Protein AF-A0A6C0CMM6-F1 (afdb_monomer_lite)

Radius of gyration: 83.24 Å; chains: 1; bounding box: 158×69×223 Å

Secondary structure (DSSP, 8-state):
-HHHHHHHHHHHHHHHHHHHHSS--B--EEEEEEPSS-SS-GGGS--EEEEEEEEEE--BTT---SS-TT-EEEEEPPGGGSPPB--EEEEEEPS--BS-GGGT--EEEEEEEEEE--BTTPPPPSS-TT-EEEEEPPGGGPPPB--EEEEEEPPPBSSSTT-EEEEEEEEEE--BTTPPPSS-TT-EEEEEPPTTTSPP------EEEEEEPSS-BS-TTTT--EEEEEEEEEE---TTPPPPSS-TT-EEEEEPPGGGPPPBPPEEEEEE-SS-BS-SBTTBB-EEEEEEEEEE--BTTPPPPSS-TT-EEEEEPPGGGSPPB--EEEEEEEEEE--TTT-EEEEEEEEEEE--BTTPPPPSS-TT-EEEEEE---

pLDDT: mean 84.81, std 8.87, range [55.25, 97.12]

Organism: NCBI:txid1070528

Structure (mmCIF, N/CA/C/O backbone):
data_AF-A0A6C0CMM6-F1
#
_entry.id   AF-A0A6C0CMM6-F1
#
loop_
_atom_site.group_PDB
_atom_site.id
_atom_site.type_symbol
_atom_site.label_atom_id
_atom_site.label_alt_id
_atom_site.label_comp_id
_atom_site.label_asym_id
_atom_site.label_entity_id
_atom_site.label_seq_id
_atom_site.pdbx_PDB_ins_code
_atom_site.Cartn_x
_atom_site.Cartn_y
_atom_site.Cartn_z
_atom_site.occupancy
_atom_site.B_iso_or_equiv
_atom_site.auth_seq_id
_atom_site.auth_comp_id
_atom_site.auth_asym_id
_atom_site.auth_atom_id
_atom_site.pdbx_PDB_model_num
ATOM 1 N N . MET A 1 1 ? -53.675 53.681 131.114 1.00 63.50 1 MET A N 1
ATOM 2 C CA . MET A 1 1 ? -54.264 53.037 129.917 1.00 63.50 1 MET A CA 1
ATOM 3 C C . MET A 1 1 ? -53.197 52.735 128.864 1.00 63.50 1 MET A C 1
ATOM 5 O O . MET A 1 1 ? -52.913 51.567 128.658 1.00 63.50 1 MET A O 1
ATOM 9 N N . LEU A 1 2 ? -52.527 53.737 128.277 1.00 68.06 2 LEU A N 1
ATOM 10 C CA . LEU A 1 2 ? -51.556 53.535 127.182 1.00 68.06 2 LEU A CA 1
ATOM 11 C C . LEU A 1 2 ? -50.354 52.629 127.535 1.00 68.06 2 LEU A C 1
ATOM 13 O O . LEU A 1 2 ? -49.959 51.777 126.748 1.00 68.06 2 LEU A O 1
ATOM 17 N N . GLN A 1 3 ? -49.814 52.761 128.748 1.00 72.31 3 GLN A N 1
ATOM 18 C CA . GLN A 1 3 ? -48.635 52.005 129.192 1.00 72.31 3 GLN A CA 1
ATOM 19 C C . GLN A 1 3 ? -48.923 50.513 129.434 1.00 72.31 3 GLN A C 1
ATOM 21 O O . GLN A 1 3 ? -48.055 49.675 129.218 1.00 72.31 3 GLN A O 1
ATOM 26 N N . TYR A 1 4 ? -50.164 50.178 129.800 1.00 75.12 4 TYR A N 1
ATOM 27 C CA . TYR A 1 4 ? -50.622 48.791 129.924 1.00 75.12 4 TYR A CA 1
ATOM 28 C C . TYR A 1 4 ? -50.829 48.138 128.553 1.00 75.12 4 TYR A C 1
ATOM 30 O O . TYR A 1 4 ? -50.474 46.980 128.374 1.00 75.12 4 TYR A O 1
ATOM 38 N N . ILE A 1 5 ? -51.332 48.889 127.567 1.00 76.50 5 ILE A N 1
ATOM 39 C CA . ILE A 1 5 ? -51.490 48.400 126.189 1.00 76.50 5 ILE A CA 1
ATOM 40 C C . ILE A 1 5 ? -50.120 48.096 125.570 1.00 76.50 5 ILE A C 1
ATOM 42 O O . ILE A 1 5 ? -49.943 47.043 124.964 1.00 76.50 5 ILE A O 1
ATOM 46 N N . LEU A 1 6 ? -49.128 48.969 125.780 1.00 78.12 6 LEU A N 1
ATOM 47 C CA . LEU A 1 6 ? -47.769 48.746 125.281 1.00 78.12 6 LEU A CA 1
ATOM 48 C C . LEU A 1 6 ? -47.132 47.488 125.896 1.00 78.12 6 LEU A C 1
ATOM 50 O O . LEU A 1 6 ? -46.522 46.696 125.185 1.00 78.12 6 LEU A O 1
ATOM 54 N N . LEU A 1 7 ? -47.317 47.272 127.203 1.00 80.38 7 LEU A N 1
ATOM 55 C CA . LEU A 1 7 ? -46.789 46.099 127.901 1.00 80.38 7 LEU A CA 1
ATOM 56 C C . LEU A 1 7 ? -47.447 44.797 127.415 1.00 80.38 7 LEU A C 1
ATOM 58 O O . LEU A 1 7 ? -46.759 43.798 127.231 1.00 80.38 7 LEU A O 1
ATOM 62 N N . ILE A 1 8 ? -48.760 44.819 127.153 1.00 82.00 8 ILE A N 1
ATOM 63 C CA . ILE A 1 8 ? -49.496 43.677 126.588 1.00 82.00 8 ILE A CA 1
ATOM 64 C C . ILE A 1 8 ? -49.009 43.365 125.172 1.00 82.00 8 ILE A C 1
ATOM 66 O O . ILE A 1 8 ? -48.814 42.198 124.854 1.00 82.00 8 ILE A O 1
ATOM 70 N N . LEU A 1 9 ? -48.760 44.376 124.335 1.00 82.31 9 LEU A N 1
ATOM 71 C CA . LEU A 1 9 ? -48.242 44.163 122.980 1.00 82.31 9 LEU A CA 1
ATOM 72 C C . LEU A 1 9 ? -46.811 43.612 122.985 1.00 82.31 9 LEU A C 1
ATOM 74 O O . LEU A 1 9 ? -46.509 42.715 122.203 1.00 82.31 9 LEU A O 1
ATOM 78 N N . VAL A 1 10 ? -45.943 44.087 123.886 1.00 83.00 10 VAL A N 1
ATOM 79 C CA . VAL A 1 10 ? -44.581 43.547 124.035 1.00 83.00 10 VAL A CA 1
ATOM 80 C C . VAL A 1 10 ? -44.619 42.115 124.561 1.00 83.00 10 VAL A C 1
ATOM 82 O O . VAL A 1 10 ? -43.936 41.258 124.014 1.00 83.00 10 VAL A O 1
ATOM 85 N N . LEU A 1 11 ? -45.442 41.819 125.570 1.00 82.00 11 LEU A N 1
ATOM 86 C CA . LEU A 1 11 ? -45.597 40.454 126.076 1.00 82.00 11 LEU A CA 1
ATOM 87 C C . LEU A 1 11 ? -46.220 39.525 125.032 1.00 82.00 11 LEU A C 1
ATOM 89 O O . LEU A 1 11 ? -45.770 38.393 124.906 1.00 82.00 11 LEU A O 1
ATOM 93 N N . ALA A 1 12 ? -47.188 39.996 124.243 1.00 79.69 12 ALA A N 1
ATOM 94 C CA . ALA A 1 12 ? -47.749 39.237 123.131 1.00 79.69 12 ALA A CA 1
ATOM 95 C C . ALA A 1 12 ? -46.698 38.975 122.044 1.00 79.69 12 ALA A C 1
ATOM 97 O O . ALA A 1 12 ? -46.609 37.855 121.555 1.00 79.69 12 ALA A O 1
ATOM 98 N N . ALA A 1 13 ? -45.855 39.958 121.711 1.00 79.75 13 ALA A N 1
ATOM 99 C CA . ALA A 1 13 ? -44.765 39.784 120.754 1.00 79.75 13 ALA A CA 1
ATOM 100 C C . ALA A 1 13 ? -43.682 38.826 121.279 1.00 79.75 13 ALA A C 1
ATOM 102 O O . ALA A 1 13 ? -43.240 37.947 120.547 1.00 79.75 13 ALA A O 1
ATOM 103 N N . VAL A 1 14 ? -43.283 38.940 122.549 1.00 79.06 14 VAL A N 1
ATOM 104 C CA . VAL A 1 14 ? -42.301 38.040 123.177 1.00 79.06 14 VAL A CA 1
ATOM 105 C C . VAL A 1 14 ? -42.862 36.627 123.304 1.00 79.06 14 VAL A C 1
ATOM 107 O O . VAL A 1 14 ? -42.153 35.674 123.002 1.00 79.06 14 VAL A O 1
ATOM 110 N N . PHE A 1 15 ? -44.130 36.474 123.691 1.00 78.00 15 PHE A N 1
ATOM 111 C CA . PHE A 1 15 ? -44.792 35.172 123.751 1.00 78.00 15 PHE A CA 1
ATOM 112 C C . PHE A 1 15 ? -44.930 34.560 122.357 1.00 78.00 15 PHE A C 1
ATOM 114 O O . PHE A 1 15 ? -44.627 33.386 122.184 1.00 78.00 15 PHE A O 1
ATOM 121 N N . TYR A 1 16 ? -45.280 35.360 121.348 1.00 75.69 16 TYR A N 1
ATOM 122 C CA . TYR A 1 16 ? -45.316 34.929 119.954 1.00 75.69 16 TYR A CA 1
ATOM 123 C C . TYR A 1 16 ? -43.932 34.469 119.472 1.00 75.69 16 TYR A C 1
ATOM 125 O O . TYR A 1 16 ? -43.806 33.372 118.941 1.00 75.69 16 TYR A O 1
ATOM 133 N N . VAL A 1 17 ? -42.865 35.234 119.729 1.00 71.94 17 VAL A N 1
ATOM 134 C CA . VAL A 1 17 ? -41.489 34.849 119.362 1.00 71.94 17 VAL A CA 1
ATOM 135 C C . VAL A 1 17 ? -41.013 33.615 120.142 1.00 71.94 17 VAL A C 1
ATOM 137 O O . VAL A 1 17 ? -40.376 32.737 119.564 1.00 71.94 17 VAL A O 1
ATOM 140 N N . HIS A 1 18 ? -41.348 33.495 121.429 1.00 70.81 18 HIS A N 1
ATOM 141 C CA . HIS A 1 18 ? -41.012 32.319 122.234 1.00 70.81 18 HIS A CA 1
ATOM 142 C C . HIS A 1 18 ? -41.735 31.064 121.729 1.00 70.81 18 HIS A C 1
ATOM 144 O O . HIS A 1 18 ? -41.117 30.008 121.619 1.00 70.81 18 HIS A O 1
ATOM 150 N N . GLN A 1 19 ? -43.005 31.193 121.336 1.00 66.88 19 GLN A N 1
ATOM 151 C CA . GLN A 1 19 ? -43.781 30.106 120.743 1.00 66.88 19 GLN A CA 1
ATOM 152 C C . GLN A 1 19 ? -43.201 29.671 119.385 1.00 66.88 19 GLN A C 1
ATOM 154 O O . GLN A 1 19 ? -43.167 28.480 119.089 1.00 66.88 19 GLN A O 1
ATOM 159 N N . GLN A 1 20 ? -42.659 30.604 118.592 1.00 62.69 20 GLN A N 1
ATOM 160 C CA . GLN A 1 20 ? -41.966 30.290 117.334 1.00 62.69 20 GLN A CA 1
ATOM 161 C C . GLN A 1 20 ? -40.596 29.612 117.551 1.00 62.69 20 GLN A C 1
ATOM 163 O O . GLN A 1 20 ? -40.184 28.806 116.723 1.00 62.69 20 GLN A O 1
ATOM 168 N N . MET A 1 21 ? -39.903 29.877 118.669 1.00 60.84 21 MET A N 1
ATOM 169 C CA . MET A 1 21 ? -38.607 29.253 119.011 1.00 60.84 21 MET A CA 1
ATOM 170 C C . MET A 1 21 ? -38.733 27.862 119.661 1.00 60.84 21 MET A C 1
ATOM 172 O O . MET A 1 21 ? -37.741 27.143 119.752 1.00 60.84 21 MET A O 1
ATOM 176 N N . GLN A 1 22 ? -39.928 27.473 120.117 1.00 65.06 22 GLN A N 1
ATOM 177 C CA . GLN A 1 22 ? -40.185 26.162 120.732 1.00 65.06 22 GLN A CA 1
ATOM 178 C C . GLN A 1 22 ? -40.577 25.062 119.728 1.00 65.06 22 GLN A C 1
ATOM 180 O O . GLN A 1 22 ? -40.617 23.893 120.110 1.00 65.06 22 GLN A O 1
ATOM 185 N N . ASN A 1 23 ? -40.825 25.393 118.454 1.00 62.75 23 ASN A N 1
ATOM 186 C CA . ASN A 1 23 ? -41.034 24.394 117.403 1.00 62.75 23 ASN A CA 1
ATOM 187 C C . ASN A 1 23 ? -39.687 24.019 116.758 1.00 62.75 23 ASN A C 1
ATOM 189 O O . ASN A 1 23 ? -39.094 24.867 116.086 1.00 62.75 23 ASN A O 1
ATOM 193 N N . PRO A 1 24 ? -39.186 22.778 116.918 1.00 67.69 24 PRO A N 1
ATOM 194 C CA . PRO A 1 24 ? -37.942 22.368 116.280 1.00 67.69 24 PRO A CA 1
ATOM 195 C C . PRO A 1 24 ? -38.074 22.462 114.756 1.00 67.69 24 PRO A C 1
ATOM 197 O O . PRO A 1 24 ? -39.038 21.968 114.156 1.00 67.69 24 PRO A O 1
ATOM 200 N N . ALA A 1 25 ? -37.101 23.129 114.135 1.00 73.69 25 ALA A N 1
ATOM 201 C CA . ALA A 1 25 ? -37.010 23.211 112.690 1.00 73.69 25 ALA A CA 1
ATOM 202 C C . ALA A 1 25 ? -36.567 21.848 112.144 1.00 73.69 25 ALA A C 1
ATOM 204 O O . ALA A 1 25 ? -35.413 21.465 112.321 1.00 73.69 25 ALA A O 1
ATOM 205 N N . ASN A 1 26 ? -37.479 21.125 111.497 1.00 80.88 26 ASN A N 1
ATOM 206 C CA . ASN A 1 26 ? -37.165 19.870 110.821 1.00 80.88 26 ASN A CA 1
ATOM 207 C C . ASN A 1 26 ? -37.261 20.093 109.317 1.00 80.88 26 ASN A C 1
ATOM 209 O O . ASN A 1 26 ? -38.265 20.621 108.833 1.00 80.88 26 ASN A O 1
ATOM 213 N N . ASN A 1 27 ? -36.219 19.688 108.593 1.00 85.12 27 ASN A N 1
ATOM 214 C CA . ASN A 1 27 ? -36.244 19.644 107.135 1.00 85.12 27 ASN A CA 1
ATOM 215 C C . ASN A 1 27 ? -37.264 18.609 106.658 1.00 85.12 27 ASN A C 1
ATOM 217 O O . ASN A 1 27 ? -37.635 17.702 107.408 1.00 85.12 27 ASN A O 1
ATOM 221 N N . CYS A 1 28 ? -37.732 18.762 105.423 1.00 84.88 28 CYS A N 1
ATOM 222 C CA . CYS A 1 28 ? -38.673 17.798 104.878 1.00 84.88 28 CYS A CA 1
ATOM 223 C C . CYS A 1 28 ? -37.974 16.512 104.442 1.00 84.88 28 CYS A C 1
ATOM 225 O O . CYS A 1 28 ? -36.805 16.516 104.060 1.00 84.88 28 CYS A O 1
ATOM 227 N N . GLU A 1 29 ? -38.724 15.419 104.490 1.00 87.81 29 GLU A N 1
ATOM 228 C CA . GLU A 1 29 ? -38.319 14.128 103.944 1.00 87.81 29 GLU A CA 1
ATOM 229 C C . GLU A 1 29 ? -39.197 13.852 102.718 1.00 87.81 29 GLU A C 1
ATOM 231 O O . GLU A 1 29 ? -40.387 14.187 102.700 1.00 87.81 29 GLU A O 1
ATOM 236 N N . GLY A 1 30 ? -38.606 13.280 101.676 1.00 89.19 30 GLY A N 1
ATOM 237 C CA . GLY A 1 30 ? -39.305 12.929 100.451 1.00 89.19 30 GLY A CA 1
ATOM 238 C C . GLY A 1 30 ? -38.504 11.944 99.616 1.00 89.19 30 GLY A C 1
ATOM 239 O O . GLY A 1 30 ? -37.337 11.667 99.895 1.00 89.19 30 GLY A O 1
ATOM 240 N N . GLU A 1 31 ? -39.157 11.396 98.601 1.00 91.44 31 GLU A N 1
ATOM 241 C CA . GLU A 1 31 ? -38.590 10.381 97.721 1.00 91.44 31 GLU A CA 1
ATOM 242 C C . GLU A 1 31 ? -38.963 10.639 96.259 1.00 91.44 31 GLU A C 1
ATOM 244 O O . GLU A 1 31 ? -39.979 11.268 95.955 1.00 91.44 31 GLU A O 1
ATOM 249 N N . TRP A 1 32 ? -38.117 10.160 95.345 1.00 90.38 32 TRP A N 1
ATOM 250 C CA . TRP A 1 32 ? -38.399 10.196 93.913 1.00 90.38 32 TRP A CA 1
ATOM 251 C C . TRP A 1 32 ? -39.247 8.991 93.528 1.00 90.38 32 TRP A C 1
ATOM 253 O O . TRP A 1 32 ? -38.778 7.855 93.597 1.00 90.38 32 TRP A O 1
ATOM 263 N N . VAL A 1 33 ? -40.468 9.257 93.074 1.00 91.12 33 VAL A N 1
ATOM 264 C CA . VAL A 1 33 ? -41.344 8.249 92.478 1.00 91.12 33 VAL A CA 1
ATOM 265 C C . VAL A 1 33 ? -41.176 8.331 90.964 1.00 91.12 33 VAL A C 1
ATOM 267 O O . VAL A 1 33 ? -41.434 9.376 90.369 1.00 91.12 33 VAL A O 1
ATOM 270 N N . TRP A 1 34 ? -40.692 7.256 90.347 1.00 90.06 34 TRP A N 1
ATOM 271 C CA . TRP A 1 34 ? -40.483 7.182 88.898 1.00 90.06 34 TRP A CA 1
ATOM 272 C C . TRP A 1 34 ? -41.735 6.659 88.198 1.00 90.06 34 TRP A C 1
ATOM 274 O O . TRP A 1 34 ? -42.427 5.803 88.746 1.00 90.06 34 TRP A O 1
ATOM 284 N N . ALA A 1 35 ? -42.017 7.179 87.004 1.00 87.81 35 ALA A N 1
ATOM 285 C CA . ALA A 1 35 ? -43.078 6.665 86.150 1.00 87.81 35 ALA A CA 1
ATOM 286 C C . ALA A 1 35 ? -42.818 5.200 85.747 1.00 87.81 35 ALA A C 1
ATOM 288 O O . ALA A 1 35 ? -41.666 4.768 85.667 1.00 87.81 35 ALA A O 1
ATOM 289 N N . GLU A 1 36 ? -43.895 4.457 85.489 1.00 84.25 36 GLU A N 1
ATOM 290 C CA . GLU A 1 36 ? -43.847 3.067 85.006 1.00 84.25 36 GLU A CA 1
ATOM 291 C C . GLU A 1 36 ? -43.658 2.977 83.483 1.00 84.25 36 GLU A C 1
ATOM 293 O O . GLU A 1 36 ? -43.321 1.917 82.971 1.00 84.25 36 GLU A O 1
ATOM 298 N N . GLU A 1 37 ? -43.822 4.095 82.770 1.00 82.94 37 GLU A N 1
ATOM 299 C CA . GLU A 1 37 ? -43.667 4.215 81.318 1.00 82.94 37 GLU A CA 1
ATOM 300 C C . GLU A 1 37 ? -42.833 5.461 80.980 1.00 82.94 37 GLU A C 1
ATOM 302 O O . GLU A 1 37 ? -42.776 6.428 81.751 1.00 82.94 37 GLU A O 1
ATOM 307 N N . CYS A 1 38 ? -42.167 5.444 79.825 1.00 85.38 38 CYS A N 1
ATOM 308 C CA . CYS A 1 38 ? -41.425 6.597 79.324 1.00 85.38 38 CYS A CA 1
ATOM 309 C C . CYS A 1 38 ? -42.345 7.582 78.576 1.00 85.38 38 CYS A C 1
ATOM 311 O O . CYS A 1 38 ? -43.469 7.260 78.207 1.00 85.38 38 CYS A O 1
ATOM 313 N N . THR A 1 39 ? -41.884 8.819 78.383 1.00 81.62 39 THR A N 1
ATOM 314 C CA . THR A 1 39 ? -42.716 9.935 77.885 1.00 81.62 39 THR A CA 1
ATOM 315 C C . THR A 1 39 ? -43.223 9.788 76.451 1.00 81.62 39 THR A C 1
ATOM 317 O O . THR A 1 39 ? -44.211 10.424 76.099 1.00 81.62 39 THR A O 1
ATOM 320 N N . GLU A 1 40 ? -42.508 9.033 75.618 1.00 80.31 40 GLU A N 1
ATOM 321 C CA . GLU A 1 40 ? -42.791 8.821 74.194 1.00 80.31 40 GLU A CA 1
ATOM 322 C C . GLU A 1 40 ? -42.365 7.406 73.783 1.00 80.31 40 GLU A C 1
ATOM 324 O O . GLU A 1 40 ? -41.644 6.728 74.522 1.00 80.31 40 GLU A O 1
ATOM 329 N N . ASP A 1 41 ? -42.727 7.002 72.568 1.00 75.19 41 ASP A N 1
ATOM 330 C CA . ASP A 1 41 ? -42.194 5.791 71.951 1.00 75.19 41 ASP A CA 1
ATOM 331 C C . ASP A 1 41 ? -40.669 5.878 71.823 1.00 75.19 41 ASP A C 1
ATOM 333 O O . ASP A 1 41 ? -40.107 6.887 71.380 1.00 75.19 41 ASP A O 1
ATOM 337 N N . CYS A 1 42 ? -39.977 4.808 72.211 1.00 76.94 42 CYS A N 1
ATOM 338 C CA . CYS A 1 42 ? -38.517 4.761 72.177 1.00 76.94 42 CYS A CA 1
ATOM 339 C C . CYS A 1 42 ? -37.947 4.97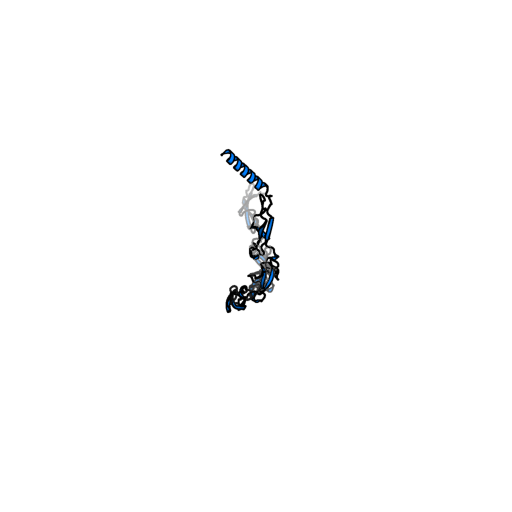1 70.766 1.00 76.94 42 CYS A C 1
ATOM 341 O O . CYS A 1 42 ? -36.885 5.584 70.625 1.00 76.94 42 CYS A O 1
ATOM 343 N N . SER A 1 43 ? -38.697 4.584 69.731 1.00 71.19 43 SER A N 1
ATOM 344 C CA . SER A 1 43 ? -38.343 4.728 68.316 1.00 71.19 43 SER A CA 1
ATOM 345 C C . SER A 1 43 ? -37.982 6.166 67.928 1.00 71.19 43 SER A C 1
ATOM 347 O O . SER A 1 43 ? -37.143 6.372 67.048 1.00 71.19 43 SER A O 1
ATOM 349 N N . SER A 1 44 ? -38.544 7.171 68.621 1.00 69.25 44 SER A N 1
ATOM 350 C CA . SER A 1 44 ? -38.288 8.598 68.371 1.00 69.25 44 SER A CA 1
ATOM 351 C C . SER A 1 44 ? -36.900 9.070 68.831 1.00 69.25 44 SER A C 1
ATOM 353 O O . SER A 1 44 ? -36.487 10.189 68.509 1.00 69.25 44 SER A O 1
ATOM 355 N N . GLY A 1 45 ? -36.187 8.257 69.623 1.00 70.06 45 GLY A N 1
ATOM 356 C CA . GLY A 1 45 ? -34.892 8.593 70.225 1.00 70.06 45 GLY A CA 1
ATOM 357 C C . GLY A 1 45 ? -34.955 9.704 71.282 1.00 70.06 45 GLY A C 1
ATOM 358 O O . GLY A 1 45 ? -33.918 10.132 71.791 1.00 70.06 45 GLY A O 1
ATOM 359 N N . LYS A 1 46 ? -36.154 10.196 71.617 1.00 76.69 46 LYS A N 1
ATOM 360 C CA . LYS A 1 46 ? -36.376 11.303 72.564 1.00 76.69 46 LYS A CA 1
ATOM 361 C C . LYS A 1 46 ? -37.055 10.864 73.854 1.00 76.69 46 LYS A C 1
ATOM 363 O O . LYS A 1 46 ? -37.263 11.700 74.731 1.00 76.69 46 LYS A O 1
ATOM 368 N N . SER A 1 47 ? -37.375 9.578 73.972 1.00 81.94 47 SER A N 1
ATOM 369 C CA . SER A 1 47 ? -38.081 9.026 75.121 1.00 81.94 47 SER A CA 1
ATOM 370 C C . SER A 1 47 ? -37.261 9.144 76.414 1.00 81.94 47 SER A C 1
ATOM 372 O O . SER A 1 47 ? -36.073 8.803 76.465 1.00 81.94 47 SER A O 1
ATOM 374 N N . LYS A 1 48 ? -37.889 9.656 77.477 1.00 86.69 48 LYS A N 1
ATOM 375 C CA . LYS A 1 48 ? -37.272 9.872 78.793 1.00 86.69 48 LYS A CA 1
ATOM 376 C C . LYS A 1 48 ? -38.125 9.251 79.888 1.00 86.69 48 LYS A C 1
ATOM 378 O O . LYS A 1 48 ? -39.347 9.221 79.782 1.00 86.69 48 LYS A O 1
ATOM 383 N N . LEU A 1 49 ? -37.484 8.825 80.975 1.00 89.06 49 LEU A N 1
ATOM 384 C CA . LEU A 1 49 ? -38.189 8.425 82.189 1.00 89.06 49 LEU A CA 1
ATOM 385 C C . LEU A 1 49 ? -38.297 9.621 83.136 1.00 89.06 49 LEU A C 1
ATOM 387 O O . LEU A 1 49 ? -37.279 10.197 83.539 1.00 89.06 49 LEU A O 1
ATOM 391 N N . VAL A 1 50 ? -39.527 9.982 83.499 1.00 90.69 50 VAL A N 1
ATOM 392 C CA . VAL A 1 50 ? -39.814 11.113 84.389 1.00 90.69 50 VAL A CA 1
ATOM 393 C C . VAL A 1 50 ? -40.034 10.604 85.808 1.00 90.69 50 VAL A C 1
ATOM 395 O O . VAL A 1 50 ? -40.787 9.662 86.042 1.00 90.69 50 VAL A O 1
ATOM 398 N N . GLY A 1 51 ? -39.359 11.229 86.764 1.00 91.94 51 GLY A N 1
ATOM 399 C CA . GLY A 1 51 ? -39.600 11.056 88.188 1.00 91.94 51 GLY A CA 1
ATOM 400 C C . GLY A 1 51 ? -40.220 12.311 88.771 1.00 91.94 51 GLY A C 1
ATOM 401 O O . GLY A 1 51 ? -39.869 13.422 88.371 1.00 91.94 51 GLY A O 1
ATOM 402 N N . THR A 1 52 ? -41.114 12.137 89.734 1.00 91.69 52 THR A N 1
ATOM 403 C CA . THR A 1 52 ? -41.719 13.226 90.500 1.00 91.69 52 THR A CA 1
ATOM 404 C C . THR A 1 52 ? -41.319 13.087 91.961 1.00 91.69 52 THR A C 1
ATOM 406 O O . THR A 1 52 ? -41.433 12.010 92.550 1.00 91.69 52 THR A O 1
ATOM 409 N N . TYR A 1 53 ? -40.827 14.173 92.549 1.00 90.94 53 TYR A N 1
ATOM 410 C CA . TYR A 1 53 ? -40.471 14.204 93.956 1.00 90.94 53 TYR A CA 1
ATOM 411 C C . TYR A 1 53 ? -41.730 14.348 94.805 1.00 90.94 53 TYR A C 1
ATOM 413 O O . TYR A 1 53 ? -42.502 15.294 94.634 1.00 90.94 53 TYR A O 1
ATOM 421 N N . LYS A 1 54 ? -41.928 13.408 95.727 1.00 89.69 54 LYS A N 1
ATOM 422 C CA . LYS A 1 54 ? -43.051 13.404 96.658 1.00 89.69 54 LYS A CA 1
ATOM 423 C C . LYS A 1 54 ? -42.539 13.665 98.064 1.00 89.69 54 LYS A C 1
ATOM 425 O O . LYS A 1 54 ? -41.783 12.864 98.615 1.00 89.69 54 LYS A O 1
ATOM 430 N N . VAL A 1 55 ? -42.974 14.769 98.661 1.00 88.88 55 VAL A N 1
ATOM 431 C CA . VAL A 1 55 ? -42.678 15.084 100.060 1.00 88.88 55 VAL A CA 1
ATOM 432 C C . VAL A 1 55 ? -43.549 14.195 100.944 1.00 88.88 55 VAL A C 1
ATOM 434 O O . VAL A 1 55 ? -44.770 14.325 100.988 1.00 88.88 55 VAL A O 1
ATOM 437 N N . THR A 1 56 ? -42.922 13.271 101.664 1.00 85.25 56 THR A N 1
ATOM 438 C CA . THR A 1 56 ? -43.603 12.340 102.574 1.00 85.25 56 THR A CA 1
ATOM 439 C C . THR A 1 56 ? -43.777 12.937 103.968 1.00 85.25 56 THR A C 1
ATOM 441 O O . THR A 1 56 ? -44.680 12.542 104.707 1.00 85.25 56 THR A O 1
ATOM 444 N N . LYS A 1 57 ? -42.966 13.943 104.317 1.00 85.75 57 LYS A N 1
ATOM 445 C CA . LYS A 1 57 ? -43.051 14.672 105.584 1.00 85.75 57 LYS A CA 1
ATOM 446 C C . LYS A 1 57 ? -42.699 16.139 105.385 1.00 85.75 57 LYS A C 1
ATOM 448 O O . LYS A 1 57 ? -41.565 16.463 105.049 1.00 85.75 57 LYS A O 1
ATOM 453 N N . ALA A 1 58 ? -43.667 17.025 105.607 1.00 83.56 58 ALA A N 1
ATOM 454 C CA . ALA A 1 58 ? -43.486 18.464 105.433 1.00 83.56 58 ALA A CA 1
ATOM 455 C C . ALA A 1 58 ? -42.481 19.053 106.438 1.00 83.56 58 ALA A C 1
ATOM 457 O O . ALA A 1 58 ? -42.384 18.598 107.580 1.00 83.56 58 ALA A O 1
ATOM 458 N N . ALA A 1 59 ? -41.767 20.100 106.019 1.00 83.31 59 ALA A N 1
ATOM 459 C CA . ALA A 1 59 ? -40.881 20.841 106.909 1.00 83.31 59 ALA A CA 1
ATOM 460 C C . ALA A 1 59 ? -41.686 21.570 108.001 1.00 83.31 59 ALA A C 1
ATOM 462 O O . ALA A 1 59 ? -42.759 22.117 107.739 1.00 83.31 59 ALA A O 1
ATOM 463 N N . THR A 1 60 ? -41.153 21.611 109.222 1.00 78.62 60 THR A N 1
ATOM 464 C CA . THR A 1 60 ? -41.729 22.368 110.347 1.00 78.62 60 THR A CA 1
ATOM 465 C C . THR A 1 60 ? -40.789 23.489 110.770 1.00 78.62 60 THR A C 1
ATOM 467 O O . THR A 1 60 ? -39.570 23.362 110.651 1.00 78.62 60 THR A O 1
ATOM 470 N N . GLY A 1 61 ? -41.333 24.602 111.271 1.00 76.12 61 GLY A N 1
ATOM 471 C CA . GLY A 1 61 ? -40.535 25.769 111.663 1.00 76.12 61 GLY A CA 1
ATOM 472 C C . GLY A 1 61 ? -39.770 26.376 110.478 1.00 76.12 61 GLY A C 1
ATOM 473 O O . GLY A 1 61 ? -40.359 26.651 109.438 1.00 76.12 61 GLY A O 1
ATOM 474 N N . PHE A 1 62 ? -38.455 26.569 110.633 1.00 73.31 62 PHE A N 1
ATOM 475 C CA . PHE A 1 62 ? -37.552 27.093 109.591 1.00 73.31 62 PHE A CA 1
ATOM 476 C C . PHE A 1 62 ? -36.865 26.000 108.748 1.00 73.31 62 PHE A C 1
ATOM 478 O O . PHE A 1 62 ? -35.856 26.274 108.094 1.00 73.31 62 PHE A O 1
ATOM 485 N N . GLY A 1 63 ? -37.360 24.760 108.792 1.00 79.00 63 GLY A N 1
ATOM 486 C CA . GLY A 1 63 ? -36.820 23.667 107.985 1.00 79.00 63 GLY A CA 1
ATOM 487 C C . GLY A 1 63 ? -36.926 23.943 106.483 1.00 79.00 63 GLY A C 1
ATOM 488 O O . GLY A 1 63 ? -37.827 24.650 106.028 1.00 79.00 63 GLY A O 1
ATOM 489 N N . LYS A 1 64 ? -35.997 23.386 105.702 1.00 82.12 64 LYS A N 1
ATOM 490 C CA . LYS A 1 64 ? -35.967 23.507 104.238 1.00 82.12 64 LYS A CA 1
ATOM 491 C C . LYS A 1 64 ? -36.219 22.161 103.566 1.00 82.12 64 LYS A C 1
ATOM 493 O O . LYS A 1 64 ? -35.977 21.109 104.152 1.00 82.12 64 LYS A O 1
ATOM 498 N N . CYS A 1 65 ? -36.698 22.231 102.331 1.00 84.12 65 CYS A N 1
ATOM 499 C CA . CYS A 1 65 ? -36.773 21.102 101.419 1.00 84.12 65 CYS A CA 1
ATOM 500 C C . CYS A 1 65 ? -35.695 21.215 100.356 1.00 84.12 65 CYS A C 1
ATOM 502 O O . CYS A 1 65 ? -35.524 22.298 99.795 1.00 84.12 65 CYS A O 1
ATOM 504 N N . ASP A 1 66 ? -35.022 20.102 100.065 1.00 85.19 66 ASP A N 1
ATOM 505 C CA . ASP A 1 66 ? -34.045 20.035 98.976 1.00 85.19 66 ASP A CA 1
ATOM 506 C C . ASP A 1 66 ? -34.727 20.151 97.604 1.00 85.19 66 ASP A C 1
ATOM 508 O O . ASP A 1 66 ? -34.194 20.800 96.709 1.00 85.19 66 ASP A O 1
ATOM 512 N N . PHE A 1 67 ? -35.941 19.601 97.476 1.00 87.06 67 PHE A N 1
ATOM 513 C CA . PHE A 1 67 ? -36.776 19.667 96.274 1.00 87.06 67 PHE A CA 1
ATOM 514 C C . PHE A 1 67 ? -38.209 20.044 96.637 1.00 87.06 67 PHE A C 1
ATOM 516 O O . PHE A 1 67 ? -38.694 19.736 97.731 1.00 87.06 67 PHE A O 1
ATOM 523 N N . LYS A 1 68 ? -38.899 20.727 95.726 1.00 86.69 68 LYS A N 1
ATOM 524 C CA . LYS A 1 68 ? -40.314 21.058 95.915 1.00 86.69 68 LYS A CA 1
ATOM 525 C C . LYS A 1 68 ? -41.172 19.813 95.706 1.00 86.69 68 LYS A C 1
ATOM 527 O O . LYS A 1 68 ? -40.862 18.962 94.877 1.00 86.69 68 LYS A O 1
ATOM 532 N N . ASP A 1 69 ? -42.275 19.725 96.444 1.00 88.19 69 ASP A N 1
ATOM 533 C CA . ASP A 1 69 ? -43.282 18.699 96.172 1.00 88.19 69 ASP A CA 1
ATOM 534 C C . ASP A 1 69 ? -43.822 18.873 94.746 1.00 88.19 69 ASP A C 1
ATOM 536 O O . ASP A 1 69 ? -44.138 19.993 94.330 1.00 88.19 69 ASP A O 1
ATOM 540 N N . GLY A 1 70 ? -43.860 17.779 93.986 1.00 85.75 70 GLY A N 1
ATOM 541 C CA . GLY A 1 70 ? -44.228 17.785 92.571 1.00 85.75 70 GLY A CA 1
ATOM 542 C C . GLY A 1 70 ? -43.110 18.202 91.608 1.00 85.75 70 GLY A C 1
ATOM 543 O O . GLY A 1 70 ? -43.354 18.271 90.405 1.00 85.75 70 GLY A O 1
ATOM 544 N N . GLU A 1 71 ? -41.895 18.480 92.089 1.00 92.75 71 GLU A N 1
ATOM 545 C CA . GLU A 1 71 ? -40.751 18.760 91.216 1.00 92.75 71 GLU A CA 1
ATOM 546 C C . GLU A 1 71 ? -40.408 17.533 90.363 1.00 92.75 71 GLU A C 1
ATOM 548 O O . GLU A 1 71 ? -40.470 16.396 90.834 1.00 92.75 71 GLU A O 1
ATOM 553 N N . THR A 1 72 ? -40.069 17.754 89.094 1.00 92.19 72 THR A N 1
ATOM 554 C CA . THR A 1 72 ? -39.827 16.686 88.122 1.00 92.19 72 THR A CA 1
ATOM 555 C C . THR A 1 72 ? -38.356 16.581 87.749 1.00 92.19 72 THR A C 1
ATOM 557 O O . THR A 1 72 ? -37.625 17.572 87.702 1.00 92.19 72 THR A O 1
ATOM 560 N N . LYS A 1 73 ? -37.910 15.356 87.469 1.00 91.62 73 LYS A N 1
ATOM 561 C CA . LYS A 1 73 ? -36.570 15.070 86.961 1.00 91.62 73 LYS A CA 1
ATOM 562 C C . LYS A 1 73 ? -36.640 14.030 85.860 1.00 91.62 73 LYS A C 1
ATOM 564 O O . LYS A 1 73 ? -37.413 13.083 85.939 1.00 91.62 73 LYS A O 1
ATOM 569 N N . GLU A 1 74 ? -35.791 14.195 84.860 1.00 91.56 74 GLU A N 1
ATOM 570 C CA . GLU A 1 74 ? -35.705 13.290 83.721 1.00 91.56 74 GLU A CA 1
ATOM 571 C C . GLU A 1 74 ? -34.398 12.499 83.770 1.00 91.56 74 GLU A C 1
ATOM 573 O O . GLU A 1 74 ? -33.346 13.019 84.160 1.00 91.56 74 GLU A O 1
ATOM 578 N N . LYS A 1 75 ? -34.458 11.241 83.341 1.00 88.56 75 LYS A N 1
ATOM 579 C CA . LYS A 1 75 ? -33.288 10.430 82.991 1.00 88.56 75 LYS A CA 1
ATOM 580 C C . LYS A 1 75 ? -33.546 9.703 81.662 1.00 88.56 75 LYS A C 1
ATOM 582 O O . LYS A 1 75 ? -34.706 9.620 81.251 1.00 88.56 75 LYS A O 1
ATOM 587 N N . PRO A 1 76 ? -32.505 9.191 80.980 1.00 84.31 76 PRO A N 1
ATOM 588 C CA . PRO A 1 76 ? -32.695 8.379 79.780 1.00 84.31 76 PRO A CA 1
ATOM 589 C C . PRO A 1 76 ? -33.651 7.212 80.052 1.00 84.31 76 PRO A C 1
ATOM 591 O O . PRO A 1 76 ? -33.585 6.616 81.132 1.00 84.31 76 PRO A O 1
ATOM 594 N N . CYS A 1 77 ? -34.536 6.917 79.097 1.00 85.19 77 CYS A N 1
ATOM 595 C CA . CYS A 1 77 ? -35.405 5.747 79.182 1.00 85.19 77 CYS A CA 1
ATOM 596 C C . CYS A 1 77 ? -34.536 4.468 79.231 1.00 85.19 77 CYS A C 1
ATOM 598 O O . CYS A 1 77 ? -33.635 4.327 78.398 1.00 85.19 77 CYS A O 1
ATOM 600 N N . PRO A 1 78 ? -34.725 3.579 80.224 1.00 84.31 78 PRO A N 1
ATOM 601 C CA . PRO A 1 78 ? -34.029 2.296 80.279 1.00 84.31 78 PRO A CA 1
ATOM 602 C C . PRO A 1 78 ? -34.343 1.415 79.060 1.00 84.31 78 PRO A C 1
ATOM 604 O O . PRO A 1 78 ? -35.477 1.384 78.592 1.00 84.31 78 PRO A O 1
ATOM 607 N N . VAL A 1 79 ? -33.337 0.696 78.555 1.00 77.75 79 VAL A N 1
ATOM 608 C CA . VAL A 1 79 ? -33.437 -0.125 77.329 1.00 77.75 79 VAL A CA 1
ATOM 609 C C . VAL A 1 79 ? -34.473 -1.246 77.470 1.00 77.75 79 VAL A C 1
ATOM 611 O O . VAL A 1 79 ? -35.142 -1.582 76.505 1.00 77.75 79 VAL A O 1
ATOM 614 N N . ASP A 1 80 ? -34.637 -1.786 78.676 1.00 79.31 80 ASP A N 1
ATOM 615 C CA . ASP A 1 80 ? -35.588 -2.844 79.031 1.00 79.31 80 ASP A CA 1
ATOM 616 C C . ASP A 1 80 ? -37.052 -2.380 79.100 1.00 79.31 80 ASP A C 1
ATOM 618 O O . ASP A 1 80 ? -37.953 -3.212 79.179 1.00 79.31 80 ASP A O 1
ATOM 622 N N . MET A 1 81 ? -37.302 -1.067 79.058 1.00 82.69 81 MET A N 1
ATOM 623 C CA . MET A 1 81 ? -38.651 -0.485 78.998 1.00 82.69 81 MET A CA 1
ATOM 624 C C . MET A 1 81 ? -39.095 -0.167 77.563 1.00 82.69 81 MET A C 1
ATOM 626 O O . MET A 1 81 ? -40.209 0.312 77.358 1.00 82.69 81 MET A O 1
ATOM 630 N N . CYS A 1 82 ? -38.234 -0.421 76.578 1.00 82.31 82 CYS A N 1
ATOM 631 C CA . CYS A 1 82 ? -38.526 -0.221 75.169 1.00 82.31 82 CYS A CA 1
ATOM 632 C C . CYS A 1 82 ? -38.881 -1.563 74.515 1.00 82.31 82 CYS A C 1
ATOM 634 O O . CYS A 1 82 ? -38.174 -2.548 74.741 1.00 82.31 82 CYS A O 1
ATOM 636 N N . PRO A 1 83 ? -39.949 -1.629 73.702 1.00 83.44 83 PRO A N 1
ATOM 637 C CA . PRO A 1 83 ? -40.203 -2.795 72.868 1.00 83.44 83 PRO A CA 1
ATOM 638 C C . PRO A 1 83 ? -38.992 -3.084 71.962 1.00 83.44 83 PRO A C 1
ATOM 640 O O . PRO A 1 83 ? -38.406 -2.128 71.446 1.00 83.44 83 PRO A O 1
ATOM 643 N N . PRO A 1 84 ? -38.620 -4.361 71.758 1.00 86.19 84 PRO A N 1
ATOM 644 C CA . PRO A 1 84 ? -37.606 -4.733 70.776 1.00 86.19 84 PRO A CA 1
ATOM 645 C C . PRO A 1 84 ? -37.971 -4.203 69.385 1.00 86.19 84 PRO A C 1
ATOM 647 O O . PRO A 1 84 ? -39.125 -4.311 68.966 1.00 86.19 84 PRO A O 1
ATOM 650 N N . GLU A 1 85 ? -36.994 -3.629 68.689 1.00 89.06 85 GLU A N 1
ATOM 651 C CA . GLU A 1 85 ? -37.121 -3.192 67.298 1.00 89.06 85 GLU A CA 1
ATOM 652 C C . GLU A 1 85 ? -36.173 -4.036 66.452 1.00 89.06 85 GLU A C 1
ATOM 654 O O . GLU A 1 85 ? -34.952 -3.923 66.591 1.00 89.06 85 GLU A O 1
ATOM 659 N N . ASP A 1 86 ? -36.742 -4.899 65.615 1.00 92.75 86 ASP A N 1
ATOM 660 C CA . ASP A 1 86 ? -35.982 -5.771 64.723 1.00 92.75 86 ASP A CA 1
ATOM 661 C C . ASP A 1 86 ? -35.414 -4.978 63.543 1.00 92.75 86 ASP A C 1
ATOM 663 O O . ASP A 1 86 ? -35.970 -3.963 63.116 1.00 92.75 86 ASP A O 1
ATOM 667 N N . CYS A 1 87 ? -34.303 -5.461 62.999 1.00 94.19 87 CYS A N 1
ATOM 668 C CA . CYS A 1 87 ? -33.673 -4.861 61.836 1.00 94.19 87 CYS A CA 1
ATOM 669 C C . CYS A 1 87 ? -34.560 -4.976 60.580 1.00 94.19 87 CYS A C 1
ATOM 671 O O . CYS A 1 87 ? -35.078 -6.048 60.257 1.00 94.19 87 CYS A O 1
ATOM 673 N N . VAL A 1 88 ? -34.676 -3.883 59.822 1.00 94.69 88 VAL A N 1
ATOM 674 C CA . VAL A 1 88 ? -35.329 -3.833 58.508 1.00 94.69 88 VAL A CA 1
ATOM 675 C C . VAL A 1 88 ? -34.277 -3.525 57.448 1.00 94.69 88 VAL A C 1
ATOM 677 O O . VAL A 1 88 ? -33.625 -2.480 57.473 1.00 94.69 88 VAL A O 1
ATOM 680 N N . GLY A 1 89 ? -34.113 -4.432 56.488 1.00 94.44 89 GLY A N 1
ATOM 681 C CA . GLY A 1 89 ? -33.256 -4.224 55.327 1.00 94.44 89 GLY A CA 1
ATOM 682 C C . GLY A 1 89 ? -33.846 -4.845 54.069 1.00 94.44 89 GLY A C 1
ATOM 683 O O . GLY A 1 89 ? -34.679 -5.749 54.139 1.00 94.44 89 GLY A O 1
ATOM 684 N N . ASP A 1 90 ? -33.406 -4.351 52.916 1.00 96.00 90 ASP A N 1
ATOM 685 C CA . ASP A 1 90 ? -33.855 -4.835 51.614 1.00 96.00 90 ASP A CA 1
ATOM 686 C C . ASP A 1 90 ? -32.711 -4.849 50.589 1.00 96.00 90 ASP A C 1
ATOM 688 O O . ASP A 1 90 ? -31.638 -4.264 50.767 1.00 96.00 90 ASP A O 1
ATOM 692 N N . TRP A 1 91 ? -32.936 -5.578 49.504 1.00 95.00 91 TRP A N 1
ATOM 693 C CA . TRP A 1 91 ? -32.055 -5.660 48.354 1.00 95.00 91 TRP A CA 1
ATOM 694 C C . TRP A 1 91 ? -32.341 -4.514 47.389 1.00 95.00 91 TRP A C 1
ATOM 696 O O . TRP A 1 91 ? -33.392 -4.465 46.753 1.00 95.00 91 TRP A O 1
ATOM 706 N N . VAL A 1 92 ? -31.367 -3.624 47.230 1.00 93.94 92 VAL A N 1
ATOM 707 C CA . VAL A 1 92 ? -31.422 -2.543 46.249 1.00 93.94 92 VAL A CA 1
ATOM 708 C C . VAL A 1 92 ? -30.645 -2.969 45.015 1.00 93.94 92 VAL A C 1
ATOM 710 O O . VAL A 1 92 ? -29.461 -3.296 45.093 1.00 93.94 92 VAL A O 1
ATOM 713 N N . ASP A 1 93 ? -31.318 -2.980 43.871 1.00 92.94 93 ASP A N 1
ATOM 714 C CA . ASP A 1 93 ? -30.711 -3.398 42.616 1.00 92.94 93 ASP A CA 1
ATOM 715 C C . ASP A 1 93 ? -30.083 -2.232 41.848 1.00 92.94 93 ASP A C 1
ATOM 717 O O . ASP A 1 93 ? -30.637 -1.134 41.791 1.00 92.94 93 ASP A O 1
ATOM 721 N N . ASP A 1 94 ? -28.992 -2.517 41.145 1.00 89.50 94 ASP A N 1
ATOM 722 C CA . ASP A 1 94 ? -28.382 -1.580 40.213 1.00 89.50 94 ASP A CA 1
ATOM 723 C C . ASP A 1 94 ? -29.297 -1.283 39.015 1.00 89.50 94 ASP A C 1
ATOM 725 O O . ASP A 1 94 ? -30.028 -2.138 38.494 1.00 89.50 94 ASP A O 1
ATOM 729 N N .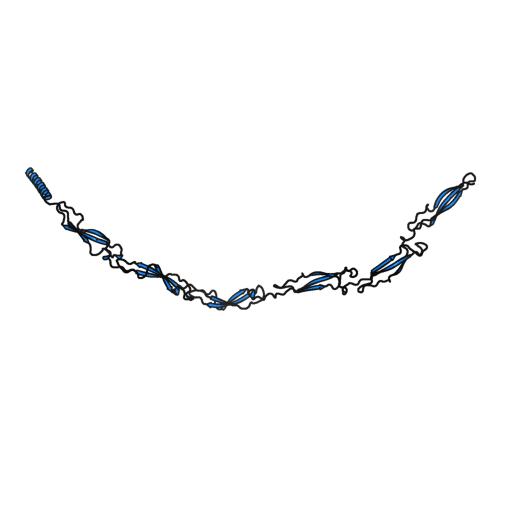 GLU A 1 95 ? -29.179 -0.055 38.509 1.00 86.25 95 GLU A N 1
ATOM 730 C CA . GLU A 1 95 ? -29.878 0.413 37.307 1.00 86.25 95 GLU A CA 1
ATOM 731 C C . GLU A 1 95 ? -29.190 -0.020 36.001 1.00 86.25 95 GLU A C 1
ATOM 733 O O . GLU A 1 95 ? -29.693 0.245 34.908 1.00 86.25 95 GLU A O 1
ATOM 738 N N . ILE A 1 96 ? -28.030 -0.677 36.084 1.00 83.19 96 ILE A N 1
ATOM 739 C CA . ILE A 1 96 ? -27.208 -1.012 34.921 1.00 83.19 96 ILE A CA 1
ATOM 740 C C . ILE A 1 96 ? -27.042 -2.522 34.806 1.00 83.19 96 ILE A C 1
ATOM 742 O O . ILE A 1 96 ? -26.601 -3.206 35.726 1.00 83.19 96 ILE A O 1
ATOM 746 N N . CYS A 1 97 ? -27.343 -3.019 33.613 1.00 87.38 97 CYS A N 1
ATOM 747 C CA . CYS A 1 97 ? -27.079 -4.387 33.210 1.00 87.38 97 CYS A CA 1
ATOM 748 C C . CYS A 1 97 ? -25.696 -4.524 32.574 1.00 87.38 97 CYS A C 1
ATOM 750 O O . CYS A 1 97 ? -25.327 -3.756 31.685 1.00 87.38 97 CYS A O 1
ATOM 752 N N . ILE A 1 98 ? -24.955 -5.547 32.991 1.00 84.00 98 ILE A N 1
ATOM 753 C CA . ILE A 1 98 ? -23.647 -5.914 32.452 1.00 84.00 98 ILE A CA 1
ATOM 754 C C . ILE A 1 98 ? -23.803 -7.237 31.698 1.00 84.00 98 ILE A C 1
ATOM 756 O O . ILE A 1 98 ? -24.401 -8.180 32.198 1.00 84.00 98 ILE A O 1
ATOM 760 N N . GLY A 1 99 ? -23.266 -7.323 30.479 1.00 82.75 99 GLY A N 1
ATOM 761 C CA . GLY A 1 99 ? -23.343 -8.525 29.640 1.00 82.75 99 GLY A CA 1
ATOM 762 C C . GLY A 1 99 ? -24.321 -8.395 28.469 1.00 82.75 99 GLY A C 1
ATOM 763 O O . GLY A 1 99 ? -24.654 -7.292 28.042 1.00 82.75 99 GLY A O 1
ATOM 764 N N . SER A 1 100 ? -24.734 -9.527 27.889 1.00 82.38 100 SER A N 1
ATOM 765 C CA . SER A 1 100 ? -25.633 -9.572 26.727 1.00 82.38 100 SER A CA 1
ATOM 766 C C . SER A 1 100 ? -26.860 -10.423 27.022 1.00 82.38 100 SER A C 1
ATOM 768 O O . SER A 1 100 ? -26.782 -11.630 27.274 1.00 82.38 100 SER A O 1
ATOM 770 N N . CYS A 1 101 ? -28.031 -9.798 26.916 1.00 82.38 101 CYS A N 1
ATOM 771 C CA . CYS A 1 101 ? -29.296 -10.496 27.095 1.00 82.38 101 CYS A CA 1
ATOM 772 C C . CYS A 1 101 ? -29.498 -11.563 26.010 1.00 82.38 101 CYS A C 1
ATOM 774 O O . CYS A 1 101 ? -29.981 -12.656 26.304 1.00 82.38 101 CYS A O 1
ATOM 776 N N . SER A 1 102 ? -29.043 -11.321 24.772 1.00 81.50 102 SER A N 1
ATOM 777 C CA . SER A 1 102 ? -29.100 -12.335 23.708 1.00 81.50 102 SER A CA 1
ATOM 778 C C . SER A 1 102 ? -28.262 -13.575 24.005 1.00 81.50 102 SER A C 1
ATOM 780 O O . SER A 1 102 ? -28.620 -14.668 23.566 1.00 81.50 102 SER A O 1
ATOM 782 N N . LYS A 1 103 ? -27.154 -13.426 24.738 1.00 82.62 103 LYS A N 1
ATOM 783 C CA . LYS A 1 103 ? -26.298 -14.543 25.160 1.00 82.62 103 LYS A CA 1
ATOM 784 C C . LYS A 1 103 ? -26.741 -15.167 26.486 1.00 82.62 103 LYS A C 1
ATOM 786 O O . LYS A 1 103 ? -26.097 -16.110 26.934 1.00 82.62 103 LYS A O 1
ATOM 791 N N . ARG A 1 104 ? -27.838 -14.678 27.084 1.00 81.50 104 ARG A N 1
ATOM 792 C CA . ARG A 1 104 ? -28.337 -15.078 28.412 1.00 81.50 104 ARG A CA 1
ATOM 793 C C . ARG A 1 104 ? -27.255 -15.004 29.493 1.00 81.50 104 ARG A C 1
ATOM 795 O O . ARG A 1 104 ? -27.167 -15.875 30.348 1.00 81.50 104 ARG A O 1
ATOM 802 N N . ASN A 1 105 ? -26.411 -13.980 29.413 1.00 86.38 105 ASN A N 1
ATOM 803 C CA . ASN A 1 105 ? -25.377 -13.700 30.407 1.00 86.38 105 ASN A CA 1
ATOM 804 C C . ASN A 1 105 ? -25.427 -12.242 30.886 1.00 86.38 105 ASN A C 1
ATOM 806 O O . ASN A 1 105 ? -24.415 -11.721 31.342 1.00 86.38 105 ASN A O 1
ATOM 810 N N . ALA A 1 106 ? -26.566 -11.570 30.692 1.00 87.75 106 ALA A N 1
ATOM 811 C CA . ALA A 1 106 ? -26.780 -10.238 31.229 1.00 87.75 106 ALA A CA 1
ATOM 812 C C . ALA A 1 106 ? -27.232 -10.331 32.683 1.00 87.75 106 ALA A C 1
ATOM 814 O O . ALA A 1 106 ? -28.268 -10.935 32.979 1.00 87.75 106 ALA A O 1
ATOM 815 N N . THR A 1 107 ? -26.465 -9.701 33.557 1.00 90.44 107 THR A N 1
ATOM 816 C CA . THR A 1 107 ? -26.707 -9.664 34.992 1.00 90.44 107 THR A CA 1
ATOM 817 C C . THR A 1 107 ? -26.503 -8.255 35.528 1.00 90.44 107 THR A C 1
ATOM 819 O O . THR A 1 107 ? -25.840 -7.414 34.917 1.00 90.44 107 THR A O 1
ATOM 822 N N . ARG A 1 108 ? -27.142 -7.973 36.657 1.00 91.50 108 ARG A N 1
ATOM 823 C CA . ARG A 1 108 ? -26.954 -6.751 37.440 1.00 91.50 108 ARG A CA 1
ATOM 824 C C . ARG A 1 108 ? -26.644 -7.144 38.874 1.00 91.50 108 ARG A C 1
ATOM 826 O O . ARG A 1 108 ? -26.921 -8.275 39.282 1.00 91.50 108 ARG A O 1
ATOM 833 N N . PHE A 1 109 ? -26.073 -6.225 39.633 1.00 92.25 109 PHE A N 1
ATOM 834 C CA . PHE A 1 109 ? -25.813 -6.468 41.039 1.00 92.25 109 PHE A CA 1
ATOM 835 C C . PHE A 1 109 ? -26.949 -5.925 41.893 1.00 92.25 109 PHE A C 1
ATOM 837 O O . PHE A 1 109 ? -27.653 -4.991 41.522 1.00 92.25 109 PHE A O 1
ATOM 844 N N . SER A 1 110 ? -27.152 -6.585 43.021 1.00 94.50 110 SER A N 1
ATOM 845 C CA . SER A 1 110 ? -28.091 -6.197 44.057 1.00 94.50 110 SER A CA 1
ATOM 846 C C . SER A 1 110 ? -27.310 -6.119 45.356 1.00 94.50 110 SER A C 1
ATOM 848 O O . SER A 1 110 ? -26.552 -7.044 45.662 1.00 94.50 110 SER A O 1
ATOM 850 N N . GLN A 1 111 ? -27.449 -5.022 46.090 1.00 94.88 111 GLN A N 1
ATOM 851 C CA . GLN A 1 111 ? -26.751 -4.767 47.343 1.00 94.88 111 GLN A CA 1
ATOM 852 C C . GLN A 1 111 ? -27.758 -4.711 48.490 1.00 94.88 111 GLN A C 1
ATOM 854 O O . GLN A 1 111 ? -28.770 -4.022 48.400 1.00 94.88 111 GLN A O 1
ATOM 859 N N . TYR A 1 112 ? -27.477 -5.427 49.578 1.00 96.06 112 TYR A N 1
ATOM 860 C CA . TYR A 1 112 ? -28.315 -5.387 50.770 1.00 96.06 112 TYR A CA 1
ATOM 861 C C . TYR A 1 112 ? -28.056 -4.107 51.567 1.00 96.06 112 TYR A C 1
ATOM 863 O O . TYR A 1 112 ? -26.913 -3.818 51.945 1.00 96.06 112 TYR A O 1
ATOM 871 N N . VAL A 1 113 ? -29.117 -3.348 51.822 1.00 94.62 113 VAL A N 1
ATOM 872 C CA . VAL A 1 113 ? -29.094 -2.095 52.575 1.00 94.62 113 VAL A CA 1
ATOM 873 C C . VAL A 1 113 ? -29.955 -2.269 53.819 1.00 94.62 113 VAL A C 1
ATOM 875 O O . VAL A 1 113 ? -31.104 -2.688 53.725 1.00 94.62 113 VAL A O 1
ATOM 878 N N . ILE A 1 114 ? -29.392 -1.951 54.986 1.00 95.19 114 ILE A N 1
ATOM 879 C CA . ILE A 1 114 ? -30.152 -1.866 56.237 1.00 95.19 114 ILE A CA 1
ATOM 880 C C . ILE A 1 114 ? -30.780 -0.473 56.284 1.00 95.19 114 ILE A C 1
ATOM 882 O O . ILE A 1 114 ? -30.058 0.525 56.342 1.00 95.19 114 ILE A O 1
ATOM 886 N N . GLU A 1 115 ? -32.107 -0.414 56.213 1.00 92.50 115 GLU A N 1
ATOM 887 C CA . GLU A 1 115 ? -32.876 0.829 56.303 1.00 92.50 115 GLU A CA 1
ATOM 888 C C . GLU A 1 115 ? -33.040 1.252 57.767 1.00 92.50 115 GLU A C 1
ATOM 890 O O . GLU A 1 115 ? -32.825 2.418 58.106 1.00 92.50 115 GLU A O 1
ATOM 895 N N . GLU A 1 116 ? -33.332 0.287 58.643 1.00 89.88 116 GLU A N 1
ATOM 896 C CA . GLU A 1 116 ? -33.471 0.482 60.086 1.00 89.88 116 GLU A CA 1
ATOM 897 C C . GLU A 1 116 ? -32.680 -0.610 60.830 1.00 89.88 116 GLU A C 1
ATOM 899 O O . GLU A 1 116 ? -32.974 -1.791 60.657 1.00 89.88 116 GLU A O 1
ATOM 904 N N . PRO A 1 117 ? -31.650 -0.267 61.627 1.00 89.25 117 PRO A N 1
ATOM 905 C CA . PRO A 1 117 ? -30.893 -1.253 62.398 1.00 89.25 117 PRO A CA 1
ATOM 906 C C . PRO A 1 117 ? -31.662 -1.712 63.644 1.00 89.25 117 PRO A C 1
ATOM 908 O O . PRO A 1 117 ? -32.504 -0.973 64.163 1.00 89.25 117 PRO A O 1
ATOM 911 N N . GLU A 1 118 ? -31.310 -2.883 64.175 1.00 88.88 118 GLU A N 1
ATOM 912 C CA . GLU A 1 118 ? -31.904 -3.420 65.398 1.00 88.88 118 GLU A CA 1
ATOM 913 C C . GLU A 1 118 ? -31.660 -2.517 66.619 1.00 88.88 118 GLU A C 1
ATOM 915 O O . GLU A 1 118 ? -30.579 -1.948 66.822 1.00 88.88 118 GLU A O 1
ATOM 920 N N . ARG A 1 119 ? -32.682 -2.375 67.468 1.00 86.94 119 ARG A N 1
ATOM 921 C CA . ARG A 1 119 ? -32.618 -1.615 68.724 1.00 86.94 119 ARG A CA 1
ATOM 922 C C . ARG A 1 119 ? -33.350 -2.344 69.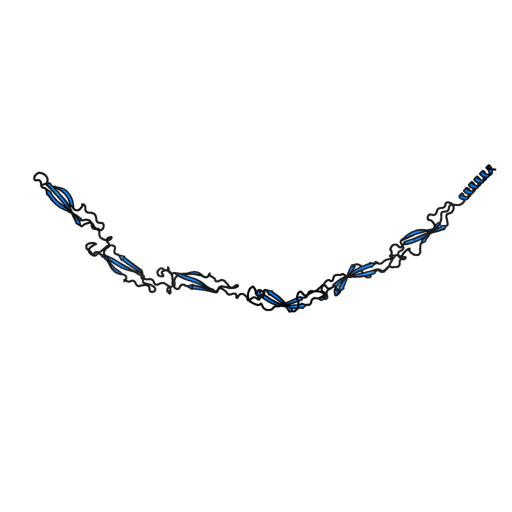844 1.00 86.94 119 ARG A C 1
ATOM 924 O O . ARG A 1 119 ? -34.194 -3.205 69.628 1.00 86.94 119 ARG A O 1
ATOM 931 N N . TYR A 1 120 ? -32.998 -1.992 71.080 1.00 85.94 120 TYR A N 1
ATOM 932 C CA . TYR A 1 120 ? -33.688 -2.457 72.293 1.00 85.94 120 TYR A CA 1
ATOM 933 C C . TYR A 1 120 ? -33.789 -3.990 72.434 1.00 85.94 120 TYR A C 1
ATOM 935 O O . TYR A 1 120 ? -34.720 -4.504 73.044 1.00 85.94 120 TYR A O 1
ATOM 943 N N . GLY A 1 121 ? -32.804 -4.723 71.902 1.00 83.00 121 GLY A N 1
ATOM 944 C CA . GLY A 1 121 ? -32.777 -6.187 71.949 1.00 83.00 121 GLY A CA 1
ATOM 945 C C . GLY A 1 121 ? -33.619 -6.879 70.873 1.00 83.00 121 GLY A C 1
ATOM 946 O O . GLY A 1 121 ? -33.949 -8.047 71.064 1.00 83.00 121 GLY A O 1
ATOM 947 N N . GLY A 1 122 ? -33.974 -6.174 69.792 1.00 88.38 122 GLY A N 1
ATOM 948 C CA . GLY A 1 122 ? -34.534 -6.778 68.581 1.00 88.38 122 GLY A CA 1
ATOM 949 C C . GLY A 1 122 ? -33.533 -7.654 67.826 1.00 88.38 122 GLY A C 1
ATOM 950 O O . GLY A 1 122 ? -32.341 -7.683 68.147 1.00 88.38 122 GLY A O 1
ATOM 951 N N . GLU A 1 123 ? -34.038 -8.395 66.845 1.00 92.38 123 GLU A N 1
ATOM 952 C CA . GLU A 1 123 ? -33.247 -9.322 66.035 1.00 92.38 123 GLU A CA 1
ATOM 953 C C . GLU A 1 123 ? -32.409 -8.589 64.973 1.00 92.38 123 GLU A C 1
ATOM 955 O O . GLU A 1 123 ? -32.887 -7.685 64.283 1.00 92.38 123 GLU A O 1
ATOM 960 N N . GLU A 1 124 ? -31.144 -9.000 64.835 1.00 93.94 124 GLU A N 1
ATOM 961 C CA . GLU A 1 124 ? -30.245 -8.531 63.773 1.00 93.94 124 GLU A CA 1
ATOM 962 C C . GLU A 1 124 ? -30.752 -8.990 62.395 1.00 93.94 124 GLU A C 1
ATOM 964 O O . GLU A 1 124 ? -31.350 -10.059 62.259 1.00 93.94 124 GLU A O 1
ATOM 969 N N . CYS A 1 125 ? -30.472 -8.215 61.343 1.00 94.31 125 CYS A N 1
ATOM 970 C CA . CYS A 1 125 ? -30.807 -8.632 59.983 1.00 94.31 125 CYS A CA 1
ATOM 971 C C . CYS A 1 125 ? -30.071 -9.932 59.612 1.00 94.31 125 CYS A C 1
ATOM 973 O O . CYS A 1 125 ? -28.853 -10.028 59.754 1.00 94.31 125 CYS A O 1
ATOM 975 N N . ASP A 1 126 ? -30.776 -10.874 58.976 1.00 93.81 126 ASP A N 1
ATOM 976 C CA . ASP A 1 126 ? -30.197 -12.128 58.456 1.00 93.81 126 ASP A CA 1
ATOM 977 C C . ASP A 1 126 ? -29.043 -11.915 57.453 1.00 93.81 126 ASP A C 1
ATOM 979 O O . ASP A 1 126 ? -28.282 -12.835 57.132 1.00 93.81 126 ASP A O 1
ATOM 983 N N . THR A 1 127 ? -28.948 -10.714 56.878 1.00 93.62 127 THR A N 1
ATOM 984 C CA . THR A 1 127 ? -27.958 -10.351 55.868 1.00 93.62 127 THR A CA 1
ATOM 985 C C . THR A 1 127 ? -27.153 -9.132 56.298 1.00 93.62 127 THR A C 1
ATOM 987 O O . THR A 1 127 ? -27.702 -8.089 56.638 1.00 93.62 127 THR A O 1
ATOM 990 N N . GLU A 1 128 ? -25.828 -9.253 56.215 1.00 92.44 128 GLU A N 1
ATOM 991 C CA . GLU A 1 128 ? -24.900 -8.158 56.497 1.00 92.44 128 GLU A CA 1
ATOM 992 C C . GLU A 1 128 ? -25.070 -6.993 55.508 1.00 92.44 128 GLU A C 1
ATOM 994 O O . GLU A 1 128 ? -25.200 -7.189 54.292 1.00 92.44 128 GLU A O 1
ATOM 999 N N . ALA A 1 129 ? -25.003 -5.764 56.028 1.00 93.12 129 ALA A N 1
ATOM 1000 C CA . ALA A 1 129 ? -25.025 -4.553 55.216 1.00 93.12 129 ALA A CA 1
ATOM 1001 C C . ALA A 1 129 ? -23.899 -4.557 54.171 1.00 93.12 129 ALA A C 1
ATOM 1003 O O . ALA A 1 129 ? -22.736 -4.831 54.470 1.00 93.12 129 ALA A O 1
ATOM 1004 N N . GLY A 1 130 ? -24.242 -4.212 52.931 1.00 91.25 130 GLY A N 1
ATOM 1005 C CA . GLY A 1 130 ? -23.294 -4.151 51.823 1.00 91.25 130 GLY A CA 1
ATOM 1006 C C . GLY A 1 130 ? -22.976 -5.494 51.173 1.00 91.25 130 GLY A C 1
ATOM 1007 O O . GLY A 1 130 ? -22.174 -5.529 50.239 1.00 91.25 130 GLY A O 1
ATOM 1008 N N . LYS A 1 131 ? -23.613 -6.593 51.596 1.00 95.94 131 LYS A N 1
ATOM 1009 C CA . LYS A 1 131 ? -23.533 -7.856 50.862 1.00 95.94 131 LYS A CA 1
ATOM 1010 C C . LYS A 1 131 ? -24.083 -7.665 49.451 1.00 95.94 131 LYS A C 1
ATOM 1012 O O . LYS A 1 131 ? -25.161 -7.106 49.273 1.00 95.94 131 LYS A O 1
ATOM 1017 N N . VAL A 1 132 ? -23.351 -8.162 48.457 1.00 94.69 132 VAL A N 1
ATOM 1018 C CA . VAL A 1 132 ? -23.724 -8.069 47.042 1.00 94.69 132 VAL A CA 1
ATOM 1019 C C . VAL A 1 132 ? -24.060 -9.454 46.501 1.00 94.69 132 VAL A C 1
ATOM 1021 O O . VAL A 1 132 ? -23.384 -10.435 46.822 1.00 94.69 132 VAL A O 1
ATOM 1024 N N . LYS A 1 133 ? -25.090 -9.539 45.658 1.00 93.50 133 LYS A N 1
ATOM 1025 C CA . LYS A 1 133 ? -25.414 -10.726 44.860 1.00 93.50 133 LYS A CA 1
ATOM 1026 C C . LYS A 1 133 ? -25.619 -10.344 43.398 1.00 93.50 133 LYS A C 1
ATOM 1028 O O . LYS A 1 133 ? -26.043 -9.235 43.086 1.00 93.50 133 LYS A O 1
ATOM 1033 N N . GLU A 1 134 ? -25.329 -11.284 42.512 1.00 93.38 134 GLU A N 1
ATOM 1034 C CA . GLU A 1 134 ? -25.622 -11.169 41.087 1.00 93.38 134 GLU A CA 1
ATOM 1035 C C . GLU A 1 134 ? -27.058 -11.646 40.828 1.00 93.38 134 GLU A C 1
ATOM 1037 O O . GLU A 1 134 ? -27.463 -12.704 41.316 1.00 93.38 134 GLU A O 1
ATOM 1042 N N . VAL A 1 135 ? -27.839 -10.859 40.090 1.00 91.81 135 VAL A N 1
ATOM 1043 C CA . VAL A 1 135 ? -29.214 -11.190 39.697 1.00 91.81 135 VAL A CA 1
ATOM 1044 C C . VAL A 1 135 ? -29.391 -11.037 38.190 1.00 91.81 135 VAL A C 1
ATOM 1046 O O . VAL A 1 135 ? -28.694 -10.261 37.534 1.00 91.81 135 VAL A O 1
ATOM 1049 N N . GLU A 1 136 ? -30.331 -11.790 37.622 1.00 88.94 136 GLU A N 1
ATOM 1050 C CA . GLU A 1 136 ? -30.627 -11.711 36.193 1.00 88.94 136 GLU A CA 1
ATOM 1051 C C . GLU A 1 136 ? -31.176 -10.334 35.805 1.00 88.94 136 GLU A C 1
ATOM 1053 O O . GLU A 1 136 ? -31.936 -9.696 36.542 1.00 88.94 136 GLU A O 1
ATOM 1058 N N . CYS A 1 137 ? -30.795 -9.882 34.614 1.00 88.56 137 CYS A N 1
ATOM 1059 C CA . CYS A 1 137 ? -31.248 -8.607 34.086 1.00 88.56 137 CYS A CA 1
ATOM 1060 C C . CYS A 1 137 ? -32.701 -8.640 33.590 1.00 88.56 137 CYS A C 1
ATOM 1062 O O . CYS A 1 137 ? -33.043 -9.487 32.758 1.00 88.56 137 CYS A O 1
ATOM 1064 N N . PRO A 1 138 ? -33.545 -7.676 34.006 1.00 86.00 138 PRO A N 1
ATOM 1065 C CA . PRO A 1 138 ? -34.864 -7.479 33.421 1.00 86.00 138 PRO A CA 1
ATOM 1066 C C . PRO A 1 138 ? -34.791 -7.176 31.919 1.00 86.00 138 PRO A C 1
ATOM 1068 O O . PRO A 1 138 ? -33.945 -6.409 31.457 1.00 86.00 138 PRO A O 1
ATOM 1071 N N . TYR A 1 139 ? -35.725 -7.737 31.145 1.00 79.38 139 TYR A N 1
ATOM 1072 C CA . TYR A 1 139 ? -35.734 -7.631 29.678 1.00 79.38 139 TYR A CA 1
ATOM 1073 C C . TYR A 1 139 ? -35.779 -6.178 29.162 1.00 79.38 139 TYR A C 1
ATOM 1075 O O . TYR A 1 139 ? -35.211 -5.864 28.119 1.00 79.38 139 TYR A O 1
ATOM 1083 N N . ASN A 1 140 ? -36.449 -5.280 29.887 1.00 80.81 140 ASN A N 1
ATOM 1084 C CA . ASN A 1 140 ? -36.585 -3.861 29.543 1.00 80.81 140 ASN A CA 1
ATOM 1085 C C . ASN A 1 140 ? -35.322 -3.022 29.814 1.00 80.81 140 ASN A C 1
ATOM 1087 O O . ASN A 1 140 ? -35.275 -1.875 29.383 1.00 80.81 140 ASN A O 1
ATOM 1091 N N . MET A 1 141 ? -34.322 -3.573 30.507 1.00 83.50 141 MET A N 1
ATOM 1092 C CA . MET A 1 141 ? -33.041 -2.915 30.804 1.00 83.50 141 MET A CA 1
ATOM 1093 C C . MET A 1 141 ? -31.892 -3.444 29.935 1.00 83.50 141 MET A C 1
ATOM 1095 O O . MET A 1 141 ? -30.735 -3.059 30.106 1.00 83.50 141 MET A O 1
ATOM 1099 N N . CYS A 1 142 ? -32.195 -4.347 29.004 1.00 83.06 142 CYS A N 1
ATOM 1100 C CA . CYS A 1 142 ? -31.208 -4.910 28.100 1.00 83.06 142 CYS A CA 1
ATOM 1101 C C . CYS A 1 142 ? -30.655 -3.836 27.149 1.00 83.06 142 CYS A C 1
ATOM 1103 O O . CYS A 1 142 ? -31.441 -3.152 26.489 1.00 83.06 142 CYS A O 1
ATOM 1105 N N . PRO A 1 143 ? -29.321 -3.712 27.024 1.00 79.00 143 PRO A N 1
ATOM 1106 C CA . PRO A 1 143 ? -28.715 -2.797 26.065 1.00 79.00 143 PRO A CA 1
ATOM 1107 C C . PRO A 1 143 ? -29.172 -3.085 24.622 1.00 79.00 143 PRO A C 1
ATOM 1109 O O . PRO A 1 143 ? -29.278 -4.263 24.256 1.00 79.00 143 PRO A O 1
ATOM 1112 N N . PRO A 1 144 ? -29.387 -2.050 23.781 1.00 82.69 144 PRO A N 1
ATOM 1113 C CA . PRO A 1 144 ? -29.726 -2.235 22.373 1.00 82.69 144 PRO A CA 1
ATOM 1114 C C . PRO A 1 144 ? -28.665 -3.053 21.635 1.00 82.69 144 PRO A C 1
ATOM 1116 O O . PRO A 1 144 ? -27.485 -2.700 21.613 1.00 82.69 144 PRO A O 1
ATOM 1119 N N . GLU A 1 145 ? -29.083 -4.138 20.988 1.00 85.88 145 GLU A N 1
ATOM 1120 C CA . GLU A 1 145 ? -28.207 -4.958 20.155 1.00 85.88 145 GLU A CA 1
ATOM 1121 C C . GLU A 1 145 ? -28.499 -4.683 18.680 1.00 85.88 145 GLU A C 1
ATOM 1123 O O . GLU A 1 145 ? -29.560 -5.054 18.175 1.00 85.88 145 GLU A O 1
ATOM 1128 N N . LYS A 1 146 ? -27.541 -4.050 17.988 1.00 89.06 146 LYS A N 1
ATOM 1129 C CA . LYS A 1 146 ? -27.620 -3.798 16.544 1.00 89.06 146 LYS A CA 1
ATOM 1130 C C . LYS A 1 146 ? -27.708 -5.090 15.732 1.00 89.06 146 LYS A C 1
ATOM 1132 O O . LYS A 1 146 ? -27.186 -6.144 16.125 1.00 89.06 146 LYS A O 1
ATOM 1137 N N . CYS A 1 147 ? -28.316 -4.961 14.558 1.00 89.88 147 CYS A N 1
ATOM 1138 C CA . CYS A 1 147 ? -28.382 -6.036 13.581 1.00 89.88 147 CYS A CA 1
ATOM 1139 C C . CYS A 1 147 ? -26.988 -6.427 13.089 1.00 89.88 147 CYS A C 1
ATOM 1141 O O . CYS A 1 147 ? -26.066 -5.613 13.039 1.00 89.88 147 CYS A O 1
ATOM 1143 N N . VAL A 1 148 ? -26.843 -7.689 12.704 1.00 91.56 148 VAL A N 1
ATOM 1144 C CA . VAL A 1 148 ? -25.651 -8.189 12.017 1.00 91.56 148 VAL A CA 1
ATOM 1145 C C . VAL A 1 148 ? -26.068 -8.542 10.606 1.00 91.56 148 VAL A C 1
ATOM 1147 O O . VAL A 1 148 ? -27.029 -9.288 10.421 1.00 91.56 148 VAL A O 1
ATOM 1150 N N . HIS A 1 149 ? -25.342 -8.027 9.622 1.00 93.94 149 HIS A N 1
ATOM 1151 C CA . HIS A 1 149 ? -25.614 -8.282 8.218 1.00 93.94 149 HIS A CA 1
ATOM 1152 C C . HIS A 1 149 ? -24.360 -8.776 7.501 1.00 93.94 149 HIS A C 1
ATOM 1154 O O . HIS A 1 149 ? -23.228 -8.537 7.921 1.00 93.94 149 HIS A O 1
ATOM 1160 N N . THR A 1 150 ? -24.587 -9.474 6.402 1.00 95.31 150 THR A N 1
ATOM 1161 C CA . THR A 1 150 ? -23.591 -9.799 5.385 1.00 95.31 150 THR A CA 1
ATOM 1162 C C . THR A 1 150 ? -24.041 -9.197 4.064 1.00 95.31 150 THR A C 1
ATOM 1164 O O . THR A 1 150 ? -25.187 -8.768 3.936 1.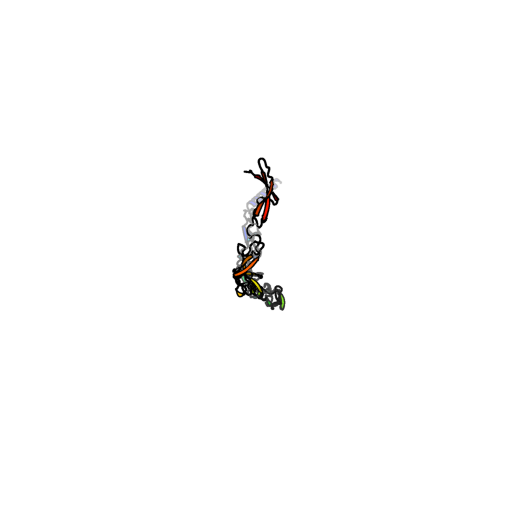00 95.31 150 THR A O 1
ATOM 1167 N N . VAL A 1 151 ? -23.151 -9.148 3.082 1.00 95.56 151 VAL A N 1
ATOM 1168 C CA . VAL A 1 151 ? -23.486 -8.693 1.731 1.00 95.56 151 VAL A CA 1
ATOM 1169 C C . VAL A 1 151 ? -23.094 -9.803 0.772 1.00 95.56 151 VAL A C 1
ATOM 1171 O O . VAL A 1 151 ? -21.943 -10.245 0.777 1.00 95.56 151 VAL A O 1
ATOM 1174 N N . GLU A 1 152 ? -24.060 -10.285 -0.000 1.00 95.19 152 GLU A N 1
ATOM 1175 C CA . GLU A 1 152 ? -23.828 -11.239 -1.081 1.00 95.19 152 GLU A CA 1
ATOM 1176 C C . GLU A 1 152 ? -23.458 -10.433 -2.330 1.00 95.19 152 GLU A C 1
ATOM 1178 O O . GLU A 1 152 ? -24.312 -9.812 -2.960 1.00 95.19 152 GLU A O 1
ATOM 1183 N N . TRP A 1 153 ? -22.153 -10.360 -2.608 1.00 94.00 153 TRP A N 1
ATOM 1184 C CA . TRP A 1 153 ? -21.592 -9.592 -3.718 1.00 94.00 153 TRP A CA 1
ATOM 1185 C C . TRP A 1 153 ? -21.705 -10.348 -5.038 1.00 94.00 153 TRP A C 1
ATOM 1187 O O . TRP A 1 153 ? -21.376 -11.532 -5.102 1.00 94.00 153 TRP A O 1
ATOM 1197 N N . GLU A 1 154 ? -22.087 -9.632 -6.086 1.00 91.38 154 GLU A N 1
ATOM 1198 C CA . GLU A 1 154 ? -21.959 -10.087 -7.466 1.00 91.38 154 GLU A CA 1
ATOM 1199 C C . GLU A 1 154 ? -20.532 -9.858 -7.993 1.00 91.38 154 GLU A C 1
ATOM 1201 O O . GLU A 1 154 ? -19.695 -9.196 -7.358 1.00 91.38 154 GLU A O 1
ATOM 1206 N N . ASP A 1 155 ? -20.258 -10.423 -9.170 1.00 88.62 155 ASP A N 1
ATOM 1207 C CA . ASP A 1 155 ? -19.017 -10.182 -9.898 1.00 88.62 155 ASP A CA 1
ATOM 1208 C C . ASP A 1 155 ? -18.890 -8.708 -10.308 1.00 88.62 155 ASP A C 1
ATOM 1210 O O . ASP A 1 155 ? -19.862 -7.951 -10.373 1.00 88.62 155 ASP A O 1
ATOM 1214 N N . CYS A 1 156 ? -17.658 -8.277 -10.571 1.00 87.31 156 CYS A N 1
ATOM 1215 C CA . CYS A 1 156 ? -17.415 -6.904 -10.984 1.00 87.31 156 CYS A CA 1
ATOM 1216 C C . CYS A 1 156 ? -17.953 -6.642 -12.392 1.00 87.31 156 CYS A C 1
ATOM 1218 O O . CYS A 1 156 ? -17.720 -7.416 -13.321 1.00 87.31 156 CYS A O 1
ATOM 1220 N N . GLU A 1 157 ? -18.616 -5.500 -12.557 1.00 83.56 157 GLU A N 1
ATOM 1221 C CA . GLU A 1 157 ? -19.076 -5.040 -13.858 1.00 83.56 157 GLU A CA 1
ATOM 1222 C C . GLU A 1 157 ? -17.983 -4.172 -14.508 1.00 83.56 157 GLU A C 1
ATOM 1224 O O . GLU A 1 157 ? -17.485 -3.194 -13.932 1.00 83.56 157 GLU A O 1
ATOM 1229 N N . GLY A 1 158 ? -17.570 -4.559 -15.717 1.00 72.69 158 GLY A N 1
ATOM 1230 C CA . GLY A 1 158 ? -16.532 -3.881 -16.498 1.00 72.69 158 GLY A CA 1
ATOM 1231 C C . GLY A 1 158 ? -15.087 -4.209 -16.099 1.00 72.69 158 GLY A C 1
ATOM 1232 O O . GLY A 1 158 ? -14.815 -5.001 -15.200 1.00 72.69 158 GLY A O 1
ATOM 1233 N N . TYR A 1 159 ? -14.141 -3.569 -16.792 1.00 66.75 159 TYR A N 1
ATOM 1234 C CA . TYR A 1 159 ? -12.700 -3.780 -16.635 1.00 66.75 159 TYR A CA 1
ATOM 1235 C C . TYR A 1 159 ? -11.991 -2.450 -16.348 1.00 66.75 159 TYR A C 1
ATOM 1237 O O . TYR A 1 159 ? -12.315 -1.429 -16.953 1.00 66.75 159 TYR A O 1
ATOM 1245 N N . GLY A 1 160 ? -11.030 -2.451 -15.417 1.00 67.81 160 GLY A N 1
ATOM 1246 C CA . GLY A 1 160 ? -10.182 -1.291 -15.114 1.00 67.81 160 GLY A CA 1
ATOM 1247 C C . GLY A 1 160 ? -10.444 -0.606 -13.765 1.00 67.81 160 GLY A C 1
ATOM 1248 O O . GLY A 1 160 ? -11.091 -1.141 -12.863 1.00 67.81 160 GLY A O 1
ATOM 1249 N N . THR A 1 161 ? -9.881 0.594 -13.590 1.00 69.81 161 THR A N 1
ATOM 1250 C CA . THR A 1 161 ? -9.825 1.297 -12.291 1.00 69.81 161 THR A CA 1
ATOM 1251 C C . THR A 1 161 ? -11.156 1.874 -11.819 1.00 69.81 161 THR A C 1
ATOM 1253 O O . THR A 1 161 ? -11.308 2.130 -10.623 1.00 69.81 161 THR A O 1
ATOM 1256 N N . THR A 1 162 ? -12.112 2.030 -12.734 1.00 79.50 162 THR A N 1
ATOM 1257 C CA . THR A 1 162 ? -13.471 2.529 -12.491 1.00 79.50 162 THR A CA 1
ATOM 1258 C C . THR A 1 162 ? -14.505 1.416 -12.324 1.00 79.50 162 THR A C 1
ATOM 1260 O O . THR A 1 162 ? -15.673 1.725 -12.098 1.00 79.50 162 THR A O 1
ATOM 1263 N N . SER A 1 163 ? -14.096 0.143 -12.423 1.00 84.44 163 SER A N 1
ATOM 1264 C CA . SER A 1 163 ? -14.995 -1.000 -12.245 1.00 84.44 163 SER A CA 1
ATOM 1265 C C . SER A 1 163 ? -15.598 -1.012 -10.839 1.00 84.44 163 SER A C 1
ATOM 1267 O O . SER A 1 163 ? -14.925 -0.719 -9.839 1.00 84.44 163 SER A O 1
ATOM 1269 N N . LYS A 1 164 ? -16.881 -1.363 -10.773 1.00 90.00 164 LYS A N 1
ATOM 1270 C CA . LYS A 1 164 ? -17.677 -1.445 -9.549 1.00 90.00 164 LYS A CA 1
ATOM 1271 C C . LYS A 1 164 ? -18.316 -2.822 -9.439 1.00 90.00 164 LYS A C 1
ATOM 1273 O O . LYS A 1 164 ? -18.425 -3.541 -10.428 1.00 90.00 164 LYS A O 1
ATOM 1278 N N . ARG A 1 165 ? -18.742 -3.173 -8.232 1.00 91.56 165 ARG A N 1
ATOM 1279 C CA . ARG A 1 165 ? -19.593 -4.336 -7.979 1.00 91.56 165 ARG A CA 1
ATOM 1280 C C . ARG A 1 165 ? -20.783 -3.931 -7.127 1.00 91.56 165 ARG A C 1
ATOM 1282 O O . ARG A 1 165 ? -20.691 -2.977 -6.348 1.00 91.56 165 ARG A O 1
ATOM 1289 N N . THR A 1 166 ? -21.872 -4.674 -7.260 1.00 94.69 166 THR A N 1
ATOM 1290 C CA . THR A 1 166 ? -23.048 -4.516 -6.406 1.00 94.69 166 THR A CA 1
ATOM 1291 C C . THR A 1 166 ? -23.252 -5.759 -5.555 1.00 94.69 166 THR A C 1
ATOM 1293 O O . THR A 1 166 ? -22.724 -6.830 -5.856 1.00 94.69 166 THR A O 1
ATOM 1296 N N . GLY A 1 167 ? -23.947 -5.607 -4.436 1.00 95.56 167 GLY A N 1
ATOM 1297 C CA . GLY A 1 167 ? -24.262 -6.725 -3.563 1.00 95.56 167 GLY A CA 1
ATOM 1298 C C . GLY A 1 167 ? -25.549 -6.496 -2.796 1.00 95.56 167 GLY A C 1
ATOM 1299 O O . GLY A 1 167 ? -25.885 -5.361 -2.451 1.00 95.56 167 GLY A O 1
ATOM 1300 N N . ALA A 1 168 ? -26.262 -7.585 -2.531 1.00 96.69 168 ALA A N 1
ATOM 1301 C CA . ALA A 1 168 ? -27.495 -7.567 -1.760 1.00 96.69 168 ALA A CA 1
ATOM 1302 C C . ALA A 1 168 ? -27.196 -7.791 -0.274 1.00 96.69 168 ALA A C 1
ATOM 1304 O O . ALA A 1 168 ? -26.505 -8.739 0.110 1.00 96.69 168 ALA A O 1
ATOM 1305 N N . VAL A 1 169 ? -27.721 -6.913 0.579 1.00 96.50 169 VAL A N 1
ATOM 1306 C CA . VAL A 1 169 ? -27.639 -7.064 2.032 1.00 96.50 169 VAL A CA 1
ATOM 1307 C C . VAL A 1 169 ? -28.502 -8.240 2.484 1.00 96.50 169 VAL A C 1
ATOM 1309 O O . VAL A 1 169 ? -29.668 -8.347 2.115 1.00 96.50 169 VAL A O 1
ATOM 1312 N N . LYS A 1 170 ? -27.933 -9.072 3.353 1.00 96.00 170 LYS A N 1
ATOM 1313 C CA . LYS A 1 170 ? -28.599 -10.174 4.042 1.00 96.00 170 LYS A CA 1
ATOM 1314 C C . LYS A 1 170 ? -28.457 -9.994 5.546 1.00 96.00 170 LYS A C 1
ATOM 1316 O O . LYS A 1 170 ? -27.343 -10.033 6.076 1.00 96.00 170 LYS A O 1
ATOM 1321 N N . ILE A 1 171 ? -29.565 -9.798 6.245 1.00 93.75 171 ILE A N 1
ATOM 1322 C CA . ILE A 1 171 ? -29.621 -9.684 7.697 1.00 93.75 171 ILE A CA 1
ATOM 1323 C C . ILE A 1 171 ? -29.436 -11.082 8.293 1.00 93.75 171 ILE A C 1
ATOM 1325 O O . ILE A 1 171 ? -30.294 -11.957 8.225 1.00 93.75 171 ILE A O 1
ATOM 1329 N N . VAL A 1 172 ? -28.268 -11.307 8.889 1.00 92.25 172 VAL A N 1
ATOM 1330 C CA . VAL A 1 172 ? -27.916 -12.572 9.552 1.00 92.25 172 VAL A CA 1
ATOM 1331 C C . VAL A 1 172 ? -28.541 -12.644 10.942 1.00 92.25 172 VAL A C 1
ATOM 1333 O O . VAL A 1 172 ? -28.868 -13.723 11.438 1.00 92.25 172 VAL A O 1
ATOM 1336 N N . ARG A 1 173 ? -28.693 -11.490 11.595 1.00 89.50 173 ARG A N 1
ATOM 1337 C CA . ARG A 1 173 ? -29.312 -11.380 12.911 1.00 89.50 173 ARG A CA 1
ATOM 1338 C C . ARG A 1 173 ? -30.054 -10.061 13.024 1.00 89.50 173 ARG A C 1
ATOM 1340 O O . ARG A 1 173 ? -29.429 -9.005 12.948 1.00 89.50 173 ARG A O 1
ATOM 1347 N N . GLU A 1 174 ? -31.352 -10.160 13.274 1.00 87.94 174 GLU A N 1
ATOM 1348 C CA . GLU A 1 174 ? -32.212 -9.020 13.583 1.00 87.94 174 GLU A CA 1
ATOM 1349 C C . GLU A 1 174 ? -31.760 -8.284 14.845 1.00 87.94 174 GLU A C 1
ATOM 1351 O O . GLU A 1 174 ? -31.180 -8.870 15.771 1.00 87.94 174 GLU A O 1
ATOM 1356 N N . GLY A 1 175 ? -32.067 -6.993 14.878 1.00 86.12 175 GLY A N 1
ATOM 1357 C CA . GLY A 1 175 ? -31.840 -6.134 16.027 1.00 86.12 175 GLY A CA 1
ATOM 1358 C C . GLY A 1 175 ? -32.729 -6.548 17.192 1.00 86.12 175 GLY A C 1
ATOM 1359 O O . GLY A 1 175 ? -33.856 -7.018 17.018 1.00 86.12 175 GLY A O 1
ATOM 1360 N N . LYS A 1 176 ? -32.214 -6.409 18.412 1.00 85.12 176 LYS A N 1
ATOM 1361 C CA . LYS A 1 176 ? -32.953 -6.717 19.642 1.00 85.12 176 LYS A CA 1
ATOM 1362 C C . LYS A 1 176 ? -32.838 -5.570 20.628 1.00 85.12 176 LYS A C 1
ATOM 1364 O O . LYS A 1 176 ? -31.909 -4.770 20.558 1.00 85.12 176 LYS A O 1
ATOM 1369 N N . PHE A 1 177 ? -33.790 -5.507 21.557 1.00 84.25 177 PHE A N 1
ATOM 1370 C CA . PHE A 1 177 ? -33.785 -4.532 22.654 1.00 84.25 177 PHE A CA 1
ATOM 1371 C C . PHE A 1 177 ? -33.708 -3.069 22.166 1.00 84.25 177 PHE A C 1
ATOM 1373 O O . PHE A 1 177 ? -33.035 -2.239 22.763 1.00 84.25 177 PHE A O 1
ATOM 1380 N N . GLY A 1 178 ? -34.374 -2.758 21.046 1.00 80.00 178 GLY A N 1
ATOM 1381 C CA . GLY A 1 178 ? -34.364 -1.420 20.440 1.00 80.00 178 GLY A CA 1
ATOM 1382 C C . GLY A 1 178 ? -33.156 -1.120 19.544 1.00 80.00 178 GLY A C 1
ATOM 1383 O O . GLY A 1 178 ? -32.996 0.017 19.119 1.00 80.00 178 GLY A O 1
ATOM 1384 N N . GLY A 1 179 ? -32.301 -2.106 19.251 1.00 84.50 179 GLY A N 1
ATOM 1385 C CA . GLY A 1 179 ? -31.235 -1.953 18.262 1.00 84.50 179 GLY A CA 1
ATOM 1386 C C . GLY A 1 179 ? -31.783 -1.904 16.834 1.00 84.50 179 GLY A C 1
ATOM 1387 O O . GLY A 1 179 ? -32.530 -2.792 16.428 1.00 84.50 179 GLY A O 1
ATOM 1388 N N . GLU A 1 180 ? -31.395 -0.878 16.078 1.00 88.44 180 GLU A N 1
ATOM 1389 C CA . GLU A 1 180 ? -31.777 -0.700 14.672 1.00 88.44 180 GLU A CA 1
ATOM 1390 C C . GLU A 1 180 ? -30.797 -1.405 13.718 1.00 88.44 180 GLU A C 1
ATOM 1392 O O . GLU A 1 180 ? -29.633 -1.659 14.058 1.00 88.44 180 GLU A O 1
ATOM 1397 N N . CYS A 1 181 ? -31.274 -1.720 12.510 1.00 90.38 181 CYS A N 1
ATOM 1398 C CA . CYS A 1 181 ? -30.433 -2.192 11.416 1.00 90.38 181 CYS A CA 1
ATOM 1399 C C . CYS A 1 181 ? -29.954 -1.001 10.589 1.00 90.38 181 CYS A C 1
ATOM 1401 O O . CYS A 1 181 ? -30.760 -0.165 10.191 1.00 90.38 181 CYS A O 1
ATOM 1403 N N . ASP A 1 182 ? -28.659 -0.962 10.274 1.00 91.19 182 ASP A N 1
ATOM 1404 C CA . ASP A 1 182 ? -28.106 0.078 9.397 1.00 91.19 182 ASP A CA 1
ATOM 1405 C C . ASP A 1 182 ? -28.600 -0.079 7.938 1.00 91.19 182 ASP A C 1
ATOM 1407 O O . ASP A 1 182 ? -28.595 0.878 7.166 1.00 91.19 182 ASP A O 1
ATOM 1411 N N . TYR A 1 183 ? -29.060 -1.281 7.573 1.00 92.88 183 TYR A N 1
ATOM 1412 C CA . TYR A 1 183 ? -29.539 -1.645 6.240 1.00 92.88 183 TYR A CA 1
ATOM 1413 C C . TYR A 1 183 ? -30.815 -2.486 6.319 1.00 92.88 183 TYR A C 1
ATOM 1415 O O . TYR A 1 183 ? -31.101 -3.111 7.341 1.00 92.88 183 TYR A O 1
ATOM 1423 N N . THR A 1 184 ? -31.552 -2.540 5.212 1.00 92.62 184 THR A N 1
ATOM 1424 C CA . THR A 1 184 ? -32.735 -3.403 5.057 1.00 92.62 184 THR A CA 1
ATOM 1425 C C . THR A 1 184 ? -32.403 -4.691 4.298 1.00 92.62 184 THR A C 1
ATOM 1427 O O . THR A 1 184 ? -31.460 -4.726 3.506 1.00 92.62 184 THR A O 1
ATOM 1430 N N . GLU A 1 185 ? -33.163 -5.765 4.545 1.00 94.06 185 GLU A N 1
ATOM 1431 C CA . GLU A 1 185 ? -33.020 -7.037 3.819 1.00 94.06 185 GLU A CA 1
ATOM 1432 C C . GLU A 1 185 ? -33.183 -6.819 2.308 1.00 94.06 185 GLU A C 1
ATOM 1434 O O . GLU A 1 185 ? -34.144 -6.191 1.859 1.00 94.06 185 GLU A O 1
ATOM 1439 N N . GLY A 1 186 ? -32.239 -7.334 1.519 1.00 93.12 186 GLY A N 1
ATOM 1440 C CA . GLY A 1 186 ? -32.222 -7.194 0.064 1.00 93.12 186 GLY A CA 1
ATOM 1441 C C . GLY A 1 186 ? -31.814 -5.809 -0.443 1.00 93.12 186 GLY A C 1
ATOM 1442 O O . GLY A 1 186 ? -31.850 -5.575 -1.651 1.00 93.12 186 GLY A O 1
ATOM 1443 N N . GLN A 1 187 ? -31.415 -4.882 0.434 1.00 96.25 187 GLN A N 1
ATOM 1444 C CA . GLN A 1 187 ? -30.898 -3.585 0.006 1.00 96.25 187 GLN A CA 1
ATOM 1445 C C . GLN A 1 187 ? -29.653 -3.773 -0.865 1.00 96.25 187 GLN A C 1
ATOM 1447 O O . GLN A 1 187 ? -28.700 -4.433 -0.454 1.00 96.25 187 GLN A O 1
ATOM 1452 N N . ILE A 1 188 ? -29.649 -3.165 -2.051 1.00 95.50 188 ILE A N 1
ATOM 1453 C CA . ILE A 1 188 ? -28.488 -3.183 -2.942 1.00 95.50 188 ILE A CA 1
ATOM 1454 C C . ILE A 1 188 ? -27.521 -2.084 -2.521 1.00 95.50 188 ILE A C 1
ATOM 1456 O O . ILE A 1 188 ? -27.907 -0.919 -2.384 1.00 95.50 188 ILE A O 1
ATOM 1460 N N . ILE A 1 189 ? -26.262 -2.461 -2.333 1.00 94.88 189 ILE A N 1
ATOM 1461 C CA . ILE A 1 189 ? -25.156 -1.535 -2.111 1.00 94.88 189 ILE A CA 1
ATOM 1462 C C . ILE A 1 189 ? -24.128 -1.671 -3.236 1.00 94.88 189 ILE A C 1
ATOM 1464 O O . ILE A 1 189 ? -23.970 -2.740 -3.821 1.00 94.88 189 ILE A O 1
ATOM 1468 N N . GLU A 1 190 ? -23.439 -0.575 -3.546 1.00 93.75 190 GLU A N 1
ATOM 1469 C CA . GLU A 1 190 ? -22.432 -0.498 -4.607 1.00 93.75 190 GLU A CA 1
ATOM 1470 C C . GLU A 1 190 ? -21.088 -0.082 -4.008 1.00 93.75 190 GLU A C 1
ATOM 1472 O O . GLU A 1 190 ? -21.023 0.842 -3.192 1.00 93.75 190 GLU A O 1
ATOM 1477 N N . GLU A 1 191 ? -20.008 -0.729 -4.440 1.00 92.31 191 GLU A N 1
ATOM 1478 C CA . GLU A 1 191 ? -18.652 -0.337 -4.065 1.00 92.31 191 GLU A CA 1
ATOM 1479 C C . GLU A 1 191 ? -17.653 -0.500 -5.225 1.00 92.31 191 GLU A C 1
ATOM 1481 O O . GLU A 1 191 ? -17.920 -1.220 -6.195 1.00 92.31 191 GLU A O 1
ATOM 1486 N N . PRO A 1 192 ? -16.478 0.155 -5.156 1.00 89.94 192 PRO A N 1
ATOM 1487 C CA . PRO A 1 192 ? -15.406 -0.077 -6.118 1.00 89.94 192 PRO A CA 1
ATOM 1488 C C . PRO A 1 192 ? -14.963 -1.545 -6.124 1.00 89.94 192 PRO A C 1
ATOM 1490 O O . PRO A 1 192 ? -14.757 -2.142 -5.068 1.00 89.94 192 PRO A O 1
ATOM 1493 N N . CYS A 1 193 ? -14.734 -2.110 -7.311 1.00 86.06 193 CYS A N 1
ATOM 1494 C CA . CYS A 1 193 ? -14.302 -3.499 -7.450 1.00 86.06 193 CYS A CA 1
ATOM 1495 C C . CYS A 1 193 ? -12.961 -3.730 -6.718 1.00 86.06 193 CYS A C 1
ATOM 1497 O O . CYS A 1 193 ? -11.991 -3.000 -6.996 1.00 86.06 193 CYS A O 1
ATOM 1499 N N . PRO A 1 194 ? -12.856 -4.726 -5.813 1.00 85.12 194 PRO A N 1
ATOM 1500 C CA . PRO A 1 194 ? -11.608 -5.061 -5.134 1.00 85.12 194 PRO A CA 1
ATOM 1501 C C . PRO A 1 194 ? -10.497 -5.388 -6.130 1.00 85.12 194 PRO A C 1
ATOM 1503 O O . PRO A 1 194 ? -10.730 -6.084 -7.115 1.00 85.12 194 PRO A O 1
ATOM 1506 N N . ARG A 1 195 ? -9.263 -4.945 -5.851 1.00 73.62 195 ARG A N 1
ATOM 1507 C CA . ARG A 1 195 ? -8.108 -5.222 -6.728 1.00 73.62 195 ARG A CA 1
ATOM 1508 C C . ARG A 1 195 ? -7.912 -6.712 -7.027 1.00 73.62 195 ARG A C 1
ATOM 1510 O O . ARG A 1 195 ? -7.487 -7.028 -8.123 1.00 73.62 195 ARG A O 1
ATOM 1517 N N . SER A 1 196 ? -8.246 -7.598 -6.087 1.00 73.50 196 SER A N 1
ATOM 1518 C CA . SER A 1 196 ? -8.111 -9.053 -6.237 1.00 73.50 196 SER A CA 1
ATOM 1519 C C . SER A 1 196 ? -9.100 -9.695 -7.215 1.00 73.50 196 SER A C 1
ATOM 1521 O O . SER A 1 196 ? -8.893 -10.840 -7.592 1.00 73.50 196 SER A O 1
ATOM 1523 N N . LEU A 1 197 ? -10.195 -9.006 -7.557 1.00 73.44 197 LEU A N 1
ATOM 1524 C CA . LEU A 1 197 ? -11.229 -9.489 -8.484 1.00 73.44 197 LEU A CA 1
ATOM 1525 C C . LEU A 1 197 ? -11.188 -8.777 -9.838 1.00 73.44 197 LEU A C 1
ATOM 1527 O O . LEU A 1 197 ? -11.872 -9.187 -10.772 1.00 73.44 197 LEU A O 1
ATOM 1531 N N . ARG A 1 198 ? -10.390 -7.712 -9.960 1.00 70.12 198 ARG A N 1
ATOM 1532 C CA . ARG A 1 198 ? -10.062 -7.149 -11.270 1.00 70.12 198 ARG A CA 1
ATOM 1533 C C . ARG A 1 198 ? -9.244 -8.210 -12.001 1.00 70.12 198 ARG A C 1
ATOM 1535 O O . ARG A 1 198 ? -8.387 -8.812 -11.346 1.00 70.12 198 ARG A O 1
ATOM 1542 N N . PRO A 1 199 ? -9.466 -8.450 -13.306 1.00 60.41 199 PRO A N 1
ATOM 1543 C CA . PRO A 1 199 ? -8.518 -9.244 -14.065 1.00 60.41 199 PRO A CA 1
ATOM 1544 C C . PRO A 1 199 ? -7.138 -8.670 -13.788 1.00 60.41 199 PRO A C 1
ATOM 1546 O O . PRO A 1 199 ? -6.953 -7.451 -13.877 1.00 60.41 199 PRO A O 1
ATOM 1549 N N . THR A 1 200 ? -6.216 -9.529 -13.359 1.00 57.28 200 THR A N 1
ATOM 1550 C CA . THR A 1 200 ? -4.800 -9.197 -13.398 1.00 57.28 200 THR A CA 1
ATOM 1551 C C . THR A 1 200 ? -4.569 -8.655 -14.796 1.00 57.28 200 THR A C 1
ATOM 1553 O O . THR A 1 200 ? -4.919 -9.335 -15.766 1.00 57.28 200 THR A O 1
ATOM 1556 N N . GLU A 1 201 ? -4.095 -7.410 -14.891 1.00 58.34 201 GLU A N 1
ATOM 1557 C CA . GLU A 1 201 ? -3.400 -6.938 -16.090 1.00 58.34 201 GLU A CA 1
ATOM 1558 C C . GLU A 1 201 ? -2.615 -8.150 -16.601 1.00 58.34 201 GLU A C 1
ATOM 1560 O O . GLU A 1 201 ? -1.947 -8.802 -15.795 1.00 58.34 201 GLU A O 1
ATOM 1565 N N . ILE A 1 202 ? -2.852 -8.583 -17.842 1.00 61.12 202 ILE A N 1
ATOM 1566 C CA . ILE A 1 202 ? -2.168 -9.769 -18.357 1.00 61.12 202 ILE A CA 1
ATOM 1567 C C . ILE A 1 202 ? -0.690 -9.404 -18.277 1.00 61.12 202 ILE A C 1
ATOM 1569 O O . ILE A 1 202 ? -0.255 -8.504 -18.981 1.00 61.12 202 ILE A O 1
ATOM 1573 N N . ASP A 1 203 ? 0.031 -9.998 -17.330 1.00 75.06 203 ASP A N 1
ATOM 1574 C CA . ASP A 1 203 ? 1.433 -9.686 -17.103 1.00 75.06 203 ASP A CA 1
ATOM 1575 C C . ASP A 1 203 ? 2.205 -10.322 -18.257 1.00 75.06 203 ASP A C 1
ATOM 1577 O O . ASP A 1 203 ? 2.490 -11.521 -18.251 1.00 75.06 203 ASP A O 1
ATOM 1581 N N . GLU A 1 204 ? 2.445 -9.536 -19.299 1.00 85.12 204 GLU A N 1
ATOM 1582 C CA . GLU A 1 204 ? 3.189 -9.967 -20.473 1.00 85.12 204 GLU A CA 1
ATOM 1583 C C . GLU A 1 204 ? 4.582 -9.354 -20.433 1.00 85.12 204 GLU A C 1
ATOM 1585 O O . GLU A 1 204 ? 4.735 -8.134 -20.328 1.00 85.12 204 GLU A O 1
ATOM 1590 N N . ASP A 1 205 ? 5.591 -10.214 -20.521 1.00 90.62 205 ASP A N 1
ATOM 1591 C CA . ASP A 1 205 ? 6.973 -9.790 -20.691 1.00 90.62 205 ASP A CA 1
ATOM 1592 C C . ASP A 1 205 ? 7.160 -9.118 -22.059 1.00 90.62 205 ASP A C 1
ATOM 1594 O O . ASP A 1 205 ? 6.466 -9.427 -23.032 1.00 90.62 205 ASP A O 1
ATOM 1598 N N . CYS A 1 206 ? 8.124 -8.204 -22.123 1.00 93.62 206 CYS A N 1
ATOM 1599 C CA . CYS A 1 206 ? 8.553 -7.589 -23.370 1.00 93.62 206 CYS A CA 1
ATOM 1600 C C . CYS A 1 206 ? 9.143 -8.636 -24.330 1.00 93.62 206 CYS A C 1
ATOM 1602 O O . CYS A 1 206 ? 9.915 -9.503 -23.911 1.00 93.62 206 CYS A O 1
ATOM 1604 N N . GLU A 1 207 ? 8.852 -8.517 -25.626 1.00 95.12 207 GLU A N 1
ATOM 1605 C CA . GLU A 1 207 ? 9.461 -9.339 -26.677 1.00 95.12 207 GLU A CA 1
ATOM 1606 C C . GLU A 1 207 ? 10.193 -8.440 -27.681 1.00 95.12 207 GLU A C 1
ATOM 1608 O O . GLU A 1 207 ? 9.581 -7.617 -28.370 1.00 95.12 207 GLU A O 1
ATOM 1613 N N . GLY A 1 208 ? 11.506 -8.627 -27.808 1.00 95.56 208 GLY A N 1
ATOM 1614 C CA . GLY A 1 208 ? 12.336 -7.927 -28.785 1.00 95.56 208 GLY A CA 1
ATOM 1615 C C . GLY A 1 208 ? 13.569 -8.737 -29.175 1.00 95.56 208 GLY A C 1
ATOM 1616 O O . GLY A 1 208 ? 14.064 -9.553 -28.390 1.00 95.56 208 GLY A O 1
ATOM 1617 N N . ASP A 1 209 ? 14.077 -8.505 -30.383 1.00 97.12 209 ASP A N 1
ATOM 1618 C CA . ASP A 1 209 ? 15.258 -9.193 -30.918 1.00 97.12 209 ASP A CA 1
ATOM 1619 C C . ASP A 1 209 ? 16.123 -8.247 -31.770 1.00 97.12 209 ASP A C 1
ATOM 1621 O O . ASP A 1 209 ? 15.710 -7.158 -32.176 1.00 97.12 209 ASP A O 1
ATOM 1625 N N . TRP A 1 210 ? 17.359 -8.664 -32.028 1.00 96.62 210 TRP A N 1
ATOM 1626 C CA . TRP A 1 210 ? 18.317 -7.958 -32.861 1.00 96.62 210 TRP A CA 1
ATOM 1627 C C . TRP A 1 210 ? 18.053 -8.218 -34.341 1.00 96.62 210 TRP A C 1
ATOM 1629 O O . TRP A 1 210 ? 18.164 -9.345 -34.823 1.00 96.62 210 TRP A O 1
ATOM 1639 N N . THR A 1 211 ? 17.814 -7.143 -35.084 1.00 96.12 211 THR A N 1
ATOM 1640 C CA . THR A 1 211 ? 17.734 -7.175 -36.545 1.00 96.12 211 THR A CA 1
ATOM 1641 C C . THR A 1 211 ? 19.057 -6.692 -37.127 1.00 96.12 211 THR A C 1
ATOM 1643 O O . THR A 1 211 ? 19.464 -5.565 -36.862 1.00 96.12 211 THR A O 1
ATOM 1646 N N . TRP A 1 212 ? 19.744 -7.548 -37.888 1.00 94.31 212 TRP A N 1
ATOM 1647 C CA . TRP A 1 212 ? 21.021 -7.227 -38.537 1.00 94.31 212 TRP A CA 1
ATOM 1648 C C . TRP A 1 212 ? 20.814 -6.563 -39.898 1.00 94.31 212 TRP A C 1
ATOM 1650 O O . TRP A 1 212 ? 19.947 -6.983 -40.665 1.00 94.31 212 TRP A O 1
ATOM 1660 N N . ASP A 1 213 ? 21.670 -5.596 -40.223 1.00 92.38 213 ASP A N 1
ATOM 1661 C CA . ASP A 1 213 ? 21.702 -4.962 -41.540 1.00 92.38 213 ASP A CA 1
ATOM 1662 C C . ASP A 1 213 ? 22.051 -5.970 -42.642 1.00 92.38 213 ASP A C 1
ATOM 1664 O O . ASP A 1 213 ? 22.866 -6.881 -42.460 1.00 92.38 213 ASP A O 1
ATOM 1668 N N . GLU A 1 214 ? 21.475 -5.779 -43.829 1.00 87.44 214 GLU A N 1
ATOM 1669 C CA . GLU A 1 214 ? 21.698 -6.6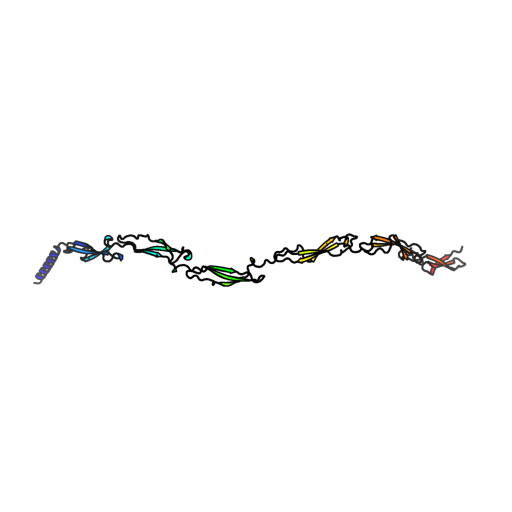80 -44.965 1.00 87.44 214 GLU A CA 1
ATOM 1670 C C . GLU A 1 214 ? 23.115 -6.593 -45.552 1.00 87.44 214 GLU A C 1
ATOM 1672 O O . GLU A 1 214 ? 23.556 -7.541 -46.203 1.00 87.44 214 GLU A O 1
ATOM 1677 N N . SER A 1 215 ? 23.834 -5.493 -45.315 1.00 85.19 215 SER A N 1
ATOM 1678 C CA . SER A 1 215 ? 25.172 -5.231 -45.854 1.00 85.19 215 SER A CA 1
ATOM 1679 C C . SER A 1 215 ? 26.089 -4.604 -44.813 1.00 85.19 215 SER A C 1
ATOM 1681 O O . SER A 1 215 ? 25.644 -3.826 -43.970 1.00 85.19 215 SER A O 1
ATOM 1683 N N . CYS A 1 216 ? 27.385 -4.878 -44.915 1.00 89.50 216 CYS A N 1
ATOM 1684 C CA . CYS A 1 216 ? 28.384 -4.243 -44.065 1.00 89.50 216 CYS A CA 1
ATOM 1685 C C . CYS A 1 216 ? 28.779 -2.846 -44.556 1.00 89.50 216 CYS A C 1
ATOM 1687 O O . CYS A 1 216 ? 28.704 -2.534 -45.744 1.00 89.50 216 CYS A O 1
ATOM 1689 N N . THR A 1 217 ? 29.275 -2.024 -43.633 1.00 88.19 217 THR A N 1
ATOM 1690 C CA . THR A 1 217 ? 29.941 -0.753 -43.943 1.00 88.19 217 THR A CA 1
ATOM 1691 C C . THR A 1 217 ? 31.452 -0.928 -43.801 1.00 88.19 217 THR A C 1
ATOM 1693 O O . THR A 1 217 ? 31.907 -1.427 -42.774 1.00 88.19 217 THR A O 1
ATOM 1696 N N . GLY A 1 218 ? 32.230 -0.501 -44.800 1.00 84.75 218 GLY A N 1
ATOM 1697 C CA . GLY A 1 218 ? 33.696 -0.624 -44.828 1.00 84.75 218 GLY A CA 1
ATOM 1698 C C . GLY A 1 218 ? 34.195 -1.610 -45.886 1.00 84.75 218 GLY A C 1
ATOM 1699 O O . GLY A 1 218 ? 33.414 -2.073 -46.716 1.00 84.75 218 GLY A O 1
ATOM 1700 N N . MET A 1 219 ? 35.497 -1.905 -45.868 1.00 81.88 219 MET A N 1
ATOM 1701 C CA . MET A 1 219 ? 36.123 -2.876 -46.773 1.00 81.88 219 MET A CA 1
ATOM 1702 C C . MET A 1 219 ? 36.418 -4.171 -46.019 1.00 81.88 219 MET A C 1
ATOM 1704 O O . MET A 1 219 ? 36.916 -4.166 -44.894 1.00 81.88 219 MET A O 1
ATOM 1708 N N . CYS A 1 220 ? 36.086 -5.304 -46.625 1.00 83.19 220 CYS A N 1
ATOM 1709 C CA . CYS A 1 220 ? 36.432 -6.597 -46.053 1.00 83.19 220 CYS A CA 1
ATOM 1710 C C . CYS A 1 220 ? 37.905 -6.928 -46.297 1.00 83.19 220 CYS A C 1
ATOM 1712 O O . CYS A 1 220 ? 38.510 -7.603 -45.467 1.00 83.19 220 CYS A O 1
ATOM 1714 N N . SER A 1 221 ? 38.503 -6.414 -47.381 1.00 79.00 221 SER A N 1
ATOM 1715 C CA . SER A 1 221 ? 39.908 -6.683 -47.718 1.00 79.00 221 SER A CA 1
ATOM 1716 C C . SER A 1 221 ? 40.924 -6.189 -46.684 1.00 79.00 221 SER A C 1
ATOM 1718 O O . SER A 1 221 ? 42.032 -6.721 -46.628 1.00 79.00 221 SER A O 1
ATOM 1720 N N . ASP A 1 222 ? 40.576 -5.197 -45.861 1.00 82.44 222 ASP A N 1
ATOM 1721 C CA . ASP A 1 222 ? 41.440 -4.652 -44.807 1.00 82.44 222 ASP A CA 1
ATOM 1722 C C . ASP A 1 222 ? 40.909 -4.911 -43.384 1.00 82.44 222 ASP A C 1
ATOM 1724 O O . ASP A 1 222 ? 41.382 -4.301 -42.423 1.00 82.44 222 ASP A O 1
ATOM 1728 N N . ASN A 1 223 ? 39.941 -5.825 -43.240 1.00 81.12 223 ASN A N 1
ATOM 1729 C CA . ASN A 1 223 ? 39.248 -6.138 -41.987 1.00 81.12 223 ASN A CA 1
ATOM 1730 C C . ASN A 1 223 ? 38.582 -4.917 -41.310 1.00 81.12 223 ASN A C 1
ATOM 1732 O O . ASN A 1 223 ? 38.304 -4.963 -40.108 1.00 81.12 223 ASN A O 1
ATOM 1736 N N . SER A 1 224 ? 38.306 -3.835 -42.048 1.00 85.25 224 SER A N 1
ATOM 1737 C CA . SER A 1 224 ? 37.594 -2.663 -41.519 1.00 85.25 224 SER A CA 1
ATOM 1738 C C . SER A 1 224 ? 36.071 -2.796 -41.578 1.00 85.25 224 SER A C 1
ATOM 1740 O O . SER A 1 224 ? 35.371 -2.015 -40.933 1.00 85.25 224 SER A O 1
ATOM 1742 N N . ALA A 1 225 ? 35.548 -3.763 -42.340 1.00 88.44 225 ALA A N 1
ATOM 1743 C CA . ALA A 1 225 ? 34.115 -3.947 -42.524 1.00 88.44 225 ALA A CA 1
ATOM 1744 C C . ALA A 1 225 ? 33.394 -4.383 -41.240 1.00 88.44 225 ALA A C 1
ATOM 1746 O O . ALA A 1 225 ? 33.753 -5.366 -40.583 1.00 88.44 225 ALA A O 1
ATOM 1747 N N . ILE A 1 226 ? 32.308 -3.675 -40.935 1.00 91.69 226 ILE A N 1
ATOM 1748 C CA . ILE A 1 226 ? 31.471 -3.881 -39.753 1.00 91.69 226 ILE A CA 1
ATOM 1749 C C . ILE A 1 226 ? 30.013 -4.036 -40.189 1.00 91.69 226 ILE A C 1
ATOM 1751 O O . ILE A 1 226 ? 29.530 -3.300 -41.052 1.00 91.69 226 ILE A O 1
ATOM 1755 N N . GLN A 1 227 ? 29.309 -4.981 -39.569 1.00 93.81 227 GLN A N 1
ATOM 1756 C CA . GLN A 1 227 ? 27.859 -5.122 -39.682 1.00 93.81 227 GLN A CA 1
ATOM 1757 C C . GLN A 1 227 ? 27.198 -4.571 -38.417 1.00 93.81 227 GLN A C 1
ATOM 1759 O O . GLN A 1 227 ? 27.664 -4.849 -37.307 1.00 93.81 227 GLN A O 1
ATOM 1764 N N . SER A 1 228 ? 26.114 -3.817 -38.579 1.00 94.25 228 SER A N 1
ATOM 1765 C CA . SER A 1 228 ? 25.339 -3.280 -37.460 1.00 94.25 228 SER A CA 1
ATOM 1766 C C . SER A 1 228 ? 24.043 -4.064 -37.272 1.00 94.25 228 SER A C 1
ATOM 1768 O O . SER A 1 228 ? 23.521 -4.669 -38.209 1.00 94.25 228 SER A O 1
ATOM 1770 N N . ALA A 1 229 ? 23.538 -4.069 -36.043 1.00 96.00 229 ALA A N 1
ATOM 1771 C CA . ALA A 1 229 ? 22.190 -4.504 -35.717 1.00 96.00 229 ALA A CA 1
ATOM 1772 C C . ALA A 1 229 ? 21.479 -3.439 -34.898 1.00 96.00 229 ALA A C 1
ATOM 1774 O O . ALA A 1 229 ? 22.116 -2.754 -34.093 1.00 96.00 229 ALA A O 1
ATOM 1775 N N . THR A 1 230 ? 20.161 -3.398 -35.033 1.00 96.50 230 THR A N 1
ATOM 1776 C CA . THR A 1 230 ? 19.266 -2.595 -34.203 1.00 96.50 230 THR A CA 1
ATOM 1777 C C . THR A 1 230 ? 18.351 -3.520 -33.412 1.00 96.50 230 THR A C 1
ATOM 1779 O O . THR A 1 230 ? 17.819 -4.491 -33.958 1.00 96.50 230 THR A O 1
ATOM 1782 N N . TYR A 1 231 ? 18.199 -3.252 -32.119 1.00 97.12 231 TYR A N 1
ATOM 1783 C CA . TYR A 1 231 ? 17.238 -3.953 -31.282 1.00 97.12 231 TYR A CA 1
ATOM 1784 C C . TYR A 1 231 ? 15.835 -3.429 -31.584 1.00 97.12 231 TYR A C 1
ATOM 1786 O O . TYR A 1 231 ? 15.616 -2.218 -31.567 1.00 97.12 231 TYR A O 1
ATOM 1794 N N . VAL A 1 232 ? 14.916 -4.338 -31.907 1.00 96.12 232 VAL A N 1
ATOM 1795 C CA . VAL A 1 232 ? 13.533 -4.005 -32.258 1.00 96.12 232 VAL A CA 1
ATOM 1796 C C . VAL A 1 232 ? 12.611 -4.633 -31.231 1.00 96.12 232 VAL A C 1
ATOM 1798 O O . VAL A 1 232 ? 12.527 -5.861 -31.130 1.00 96.12 232 VAL A O 1
ATOM 1801 N N . VAL A 1 233 ? 11.898 -3.789 -30.491 1.00 96.38 233 VAL A N 1
ATOM 1802 C CA . VAL A 1 233 ? 10.846 -4.227 -29.577 1.00 96.38 233 VAL A CA 1
ATOM 1803 C C . VAL A 1 233 ? 9.584 -4.502 -30.392 1.00 96.38 233 VAL A C 1
ATOM 1805 O O . VAL A 1 233 ? 8.982 -3.616 -30.992 1.00 96.38 233 VAL A O 1
ATOM 1808 N N . THR A 1 234 ? 9.184 -5.770 -30.445 1.00 93.81 234 THR A N 1
ATOM 1809 C CA . THR A 1 234 ? 7.983 -6.218 -31.172 1.00 93.81 234 THR A CA 1
ATOM 1810 C C . THR A 1 234 ? 6.734 -6.222 -30.298 1.00 93.81 234 THR A C 1
ATOM 1812 O O . THR A 1 234 ? 5.616 -6.142 -30.812 1.00 93.81 234 THR A O 1
ATOM 1815 N N . LYS A 1 235 ? 6.923 -6.286 -28.977 1.00 91.06 235 LYS A N 1
ATOM 1816 C CA . LYS A 1 235 ? 5.865 -6.249 -27.974 1.00 91.06 235 LYS A CA 1
ATOM 1817 C C . LYS A 1 235 ? 6.387 -5.584 -26.708 1.00 91.06 235 LYS A C 1
ATOM 1819 O O . LYS A 1 235 ? 7.340 -6.069 -26.106 1.00 91.06 235 LYS A O 1
ATOM 1824 N N . GLU A 1 236 ? 5.734 -4.503 -26.307 1.00 89.69 236 GLU A N 1
ATOM 1825 C CA . GLU A 1 236 ? 6.002 -3.832 -25.036 1.00 89.69 236 GLU A CA 1
ATOM 1826 C C . GLU A 1 236 ? 5.527 -4.680 -23.851 1.00 89.69 236 GLU A C 1
ATOM 1828 O O . GLU A 1 236 ? 4.523 -5.392 -23.949 1.00 89.69 236 GLU A O 1
ATOM 1833 N N . HIS A 1 237 ? 6.218 -4.573 -22.715 1.00 86.81 237 HIS A N 1
ATOM 1834 C CA . HIS A 1 237 ? 5.769 -5.218 -21.481 1.00 86.81 237 HIS A CA 1
ATOM 1835 C C . HIS A 1 237 ? 4.483 -4.568 -20.942 1.00 86.81 237 HIS A C 1
ATOM 1837 O O . HIS A 1 237 ? 4.216 -3.383 -21.157 1.00 86.81 237 HIS A O 1
ATOM 1843 N N . SER A 1 238 ? 3.691 -5.329 -20.186 1.00 83.12 238 SER A N 1
ATOM 1844 C CA . SER A 1 238 ? 2.500 -4.811 -19.503 1.00 83.12 238 SER A CA 1
ATOM 1845 C C . SER A 1 238 ? 2.360 -5.369 -18.087 1.00 83.12 238 SER A C 1
ATOM 1847 O O . SER A 1 238 ? 2.948 -6.392 -17.735 1.00 83.12 238 SER A O 1
ATOM 1849 N N . GLY A 1 239 ? 1.632 -4.644 -17.233 1.00 77.50 239 GLY A N 1
ATOM 1850 C CA . GLY A 1 239 ? 1.486 -4.995 -15.821 1.00 77.50 239 GLY A CA 1
ATOM 1851 C C . GLY A 1 239 ? 2.832 -5.069 -15.089 1.00 77.50 239 GLY A C 1
ATOM 1852 O O . GLY A 1 239 ? 3.563 -4.083 -14.985 1.00 77.50 239 GLY A O 1
ATOM 1853 N N . SER A 1 240 ? 3.128 -6.247 -14.550 1.00 79.88 240 SER A N 1
ATOM 1854 C CA . SER A 1 240 ? 4.373 -6.613 -13.871 1.00 79.88 240 SER A CA 1
ATOM 1855 C C . SER A 1 240 ? 5.338 -7.433 -14.735 1.00 79.88 240 SER A C 1
ATOM 1857 O O . SER A 1 240 ? 6.360 -7.890 -14.216 1.00 79.88 240 SER A O 1
ATOM 1859 N N . GLY A 1 241 ? 5.046 -7.593 -16.032 1.00 83.38 241 GLY A N 1
ATOM 1860 C CA . GLY A 1 241 ? 5.943 -8.236 -16.989 1.00 83.38 241 GLY A CA 1
ATOM 1861 C C . GLY A 1 241 ? 7.312 -7.554 -17.066 1.00 83.38 241 GLY A C 1
ATOM 1862 O O . GLY A 1 241 ? 7.455 -6.351 -16.814 1.00 83.38 241 GLY A O 1
ATOM 1863 N N . ALA A 1 242 ? 8.337 -8.341 -17.382 1.00 89.06 242 ALA A N 1
ATOM 1864 C CA . ALA A 1 242 ? 9.720 -7.895 -17.449 1.00 89.06 242 ALA A CA 1
ATOM 1865 C C . ALA A 1 242 ? 9.963 -6.938 -18.628 1.00 89.06 242 ALA A C 1
ATOM 1867 O O . ALA A 1 242 ? 9.476 -7.153 -19.737 1.00 89.06 242 ALA A O 1
ATOM 1868 N N . TYR A 1 243 ? 10.779 -5.909 -18.390 1.00 94.12 243 TYR A N 1
ATOM 1869 C CA . TYR A 1 243 ? 11.280 -5.007 -19.429 1.00 94.12 243 TYR A CA 1
ATOM 1870 C C . TYR A 1 243 ? 12.191 -5.754 -20.410 1.00 94.12 243 TYR A C 1
ATOM 1872 O O . TYR A 1 243 ? 12.871 -6.713 -20.027 1.00 94.12 243 TYR A O 1
ATOM 1880 N N . CYS A 1 244 ? 12.254 -5.281 -21.657 1.00 95.62 244 CYS A N 1
ATOM 1881 C CA . CYS A 1 244 ? 13.236 -5.781 -22.611 1.00 95.62 244 CYS A CA 1
ATOM 1882 C C . CYS A 1 244 ? 14.668 -5.540 -22.092 1.00 95.62 244 CYS A C 1
ATOM 1884 O O . CYS A 1 244 ? 14.925 -4.554 -21.398 1.00 95.62 244 CYS A O 1
ATOM 1886 N N . PRO A 1 245 ? 15.626 -6.427 -22.415 1.00 95.50 245 PRO A N 1
ATOM 1887 C CA . PRO A 1 245 ? 17.015 -6.292 -21.975 1.00 95.50 245 PRO A CA 1
ATOM 1888 C C . PRO A 1 245 ? 17.758 -5.093 -22.589 1.00 95.50 245 PRO A C 1
ATOM 1890 O O . PRO A 1 245 ? 18.811 -4.726 -22.069 1.00 95.50 245 PRO A O 1
ATOM 1893 N N . PHE A 1 246 ? 17.236 -4.519 -23.676 1.00 95.25 246 PHE A N 1
ATOM 1894 C CA . PHE A 1 246 ? 17.794 -3.381 -24.409 1.00 95.25 246 PHE A CA 1
ATOM 1895 C C . PHE A 1 246 ? 16.670 -2.420 -24.800 1.00 95.25 246 PHE A C 1
ATOM 1897 O O . PHE A 1 246 ? 15.512 -2.833 -24.908 1.00 95.25 246 PHE A O 1
ATOM 1904 N N . GLU A 1 247 ? 17.023 -1.157 -25.021 1.00 93.44 247 GLU A N 1
ATOM 1905 C CA . GLU A 1 247 ? 16.072 -0.133 -25.462 1.00 93.44 247 GLU A CA 1
ATOM 1906 C C . GLU A 1 247 ? 15.735 -0.304 -26.953 1.00 93.44 247 GLU A C 1
ATOM 1908 O O . GLU A 1 247 ? 16.575 -0.737 -27.751 1.00 93.44 247 GLU A O 1
ATOM 1913 N N . ASP A 1 248 ? 14.513 0.060 -27.351 1.00 94.81 248 ASP A N 1
ATOM 1914 C CA . ASP A 1 248 ? 14.142 0.063 -28.769 1.00 94.81 248 ASP A CA 1
ATOM 1915 C C . ASP A 1 248 ? 15.021 1.050 -29.550 1.00 94.81 248 ASP A C 1
ATOM 1917 O O . ASP A 1 248 ? 15.246 2.193 -29.139 1.00 94.81 248 ASP A O 1
ATOM 1921 N N . GLY A 1 249 ? 15.558 0.593 -30.680 1.00 92.81 249 GLY A N 1
ATOM 1922 C CA . GLY A 1 249 ? 16.492 1.374 -31.485 1.00 92.81 249 GLY A CA 1
ATOM 1923 C C . GLY A 1 249 ? 17.946 1.335 -31.003 1.00 92.81 249 GLY A C 1
ATOM 1924 O O . GLY A 1 249 ? 18.805 1.938 -31.652 1.00 92.81 249 GLY A O 1
ATOM 1925 N N . GLU A 1 250 ? 18.264 0.629 -29.913 1.00 96.81 250 GLU A N 1
ATOM 1926 C CA . GLU A 1 250 ? 19.650 0.445 -29.484 1.00 96.81 250 GLU A CA 1
ATOM 1927 C C . GLU A 1 250 ? 20.456 -0.294 -30.561 1.00 96.81 250 GLU A C 1
ATOM 1929 O O . GLU A 1 250 ? 19.971 -1.228 -31.201 1.00 96.81 250 GLU A O 1
ATOM 1934 N N . THR A 1 251 ? 21.701 0.130 -30.787 1.00 95.56 251 THR A N 1
ATOM 1935 C CA . THR A 1 251 ? 22.545 -0.398 -31.866 1.00 95.56 251 THR A CA 1
ATOM 1936 C C . THR A 1 251 ? 23.764 -1.131 -31.331 1.00 95.56 251 THR A C 1
ATOM 1938 O O . THR A 1 251 ? 24.429 -0.639 -30.418 1.00 95.56 251 THR A O 1
ATOM 1941 N N . LYS A 1 252 ? 24.140 -2.239 -31.971 1.00 95.12 252 LYS A N 1
ATOM 1942 C CA . LYS A 1 252 ? 25.426 -2.914 -31.744 1.00 95.12 252 LYS A CA 1
ATOM 1943 C C . LYS A 1 252 ? 26.106 -3.257 -33.060 1.00 95.12 252 LYS A C 1
ATOM 1945 O O . LYS A 1 252 ? 25.471 -3.274 -34.110 1.00 95.12 252 LYS A O 1
ATOM 1950 N N . THR A 1 253 ? 27.391 -3.575 -32.986 1.00 94.94 253 THR A N 1
ATOM 1951 C CA . THR A 1 253 ? 28.209 -3.898 -34.153 1.00 94.94 253 THR A CA 1
ATOM 1952 C C . THR A 1 253 ? 28.975 -5.202 -33.972 1.00 94.94 253 THR A C 1
ATOM 1954 O O . THR A 1 253 ? 29.264 -5.625 -32.851 1.00 94.94 253 THR A O 1
ATOM 1957 N N . GLN A 1 254 ? 29.313 -5.842 -35.090 1.00 91.88 254 GLN A N 1
ATOM 1958 C CA . GLN A 1 254 ? 30.189 -7.011 -35.138 1.00 91.88 254 GLN A CA 1
ATOM 1959 C C . GLN A 1 254 ? 31.093 -6.979 -36.382 1.00 91.88 254 GLN A C 1
ATOM 1961 O O . GLN A 1 254 ? 30.785 -6.260 -37.338 1.00 91.88 254 GLN A O 1
ATOM 1966 N N . PRO A 1 255 ? 32.190 -7.762 -36.407 1.00 91.31 255 PRO A N 1
ATOM 1967 C CA . PRO A 1 255 ? 32.974 -7.962 -37.623 1.00 91.31 255 PRO A CA 1
ATOM 1968 C C . PRO A 1 255 ? 32.096 -8.480 -38.766 1.00 91.31 255 PRO A C 1
ATOM 1970 O O . PRO A 1 255 ? 31.251 -9.348 -38.545 1.00 91.31 255 PRO A O 1
ATOM 1973 N N . CYS A 1 256 ? 32.294 -7.956 -39.973 1.00 89.69 256 CYS A N 1
ATOM 1974 C CA . CYS A 1 256 ? 31.477 -8.327 -41.123 1.00 89.69 256 CYS A CA 1
ATOM 1975 C C . CYS A 1 256 ? 31.581 -9.830 -41.466 1.00 89.69 256 CYS A C 1
ATOM 1977 O O . CYS A 1 256 ? 32.696 -10.332 -41.635 1.00 89.69 256 CYS A O 1
ATOM 1979 N N . PRO A 1 257 ? 30.450 -10.547 -41.615 1.00 88.69 257 PRO A N 1
ATOM 1980 C CA . PRO A 1 257 ? 30.435 -11.888 -42.198 1.00 88.69 257 PRO A CA 1
ATOM 1981 C C . PRO A 1 257 ? 30.871 -11.881 -43.673 1.00 88.69 257 PRO A C 1
ATOM 1983 O O . PRO A 1 257 ? 30.492 -10.988 -44.430 1.00 88.69 257 PRO A O 1
ATOM 1986 N N . GLU A 1 258 ? 31.619 -12.900 -44.109 1.00 80.56 258 GLU A N 1
ATOM 1987 C CA . GLU A 1 258 ? 32.181 -12.973 -45.473 1.00 80.56 258 GLU A CA 1
ATOM 1988 C C . GLU A 1 258 ? 31.120 -12.914 -46.591 1.00 80.56 258 GLU A C 1
ATOM 1990 O O . GLU A 1 258 ? 31.388 -12.396 -47.676 1.00 80.56 258 GLU A O 1
ATOM 1995 N N . ASP A 1 259 ? 29.908 -13.418 -46.339 1.00 82.06 259 ASP A N 1
ATOM 1996 C CA . ASP A 1 259 ? 28.787 -13.425 -47.287 1.00 82.06 259 ASP A CA 1
ATOM 1997 C C . ASP A 1 259 ? 28.038 -12.083 -47.369 1.00 82.06 259 ASP A C 1
ATOM 1999 O O . ASP A 1 259 ? 27.179 -11.908 -48.234 1.00 82.06 259 ASP A O 1
ATOM 2003 N N . LYS A 1 260 ? 28.361 -11.135 -46.479 1.00 84.94 260 LYS A N 1
ATOM 2004 C CA . LYS A 1 260 ? 27.760 -9.790 -46.388 1.00 84.94 260 LYS A CA 1
ATOM 2005 C C . LYS A 1 260 ? 28.717 -8.668 -46.786 1.00 84.94 260 LYS A C 1
ATOM 2007 O O . LYS A 1 260 ? 28.355 -7.489 -46.718 1.00 84.94 260 LYS A O 1
ATOM 2012 N N . CYS A 1 261 ? 29.922 -9.035 -47.215 1.00 84.38 261 CYS A N 1
ATOM 2013 C CA . CYS A 1 261 ? 30.920 -8.113 -47.726 1.00 84.38 261 CYS A CA 1
ATOM 2014 C C . CYS A 1 261 ? 30.435 -7.424 -49.010 1.00 84.38 261 CYS A C 1
ATOM 2016 O O . CYS A 1 261 ? 29.964 -8.107 -49.926 1.00 84.38 261 CYS A O 1
ATOM 2018 N N . PRO A 1 262 ? 30.558 -6.088 -49.107 1.00 80.56 262 PRO A N 1
ATOM 2019 C CA . PRO A 1 262 ? 30.244 -5.383 -50.340 1.00 80.56 262 PRO A CA 1
ATOM 2020 C C . PRO A 1 262 ? 31.216 -5.786 -51.469 1.00 80.56 262 PRO A C 1
ATOM 2022 O O . PRO A 1 262 ? 32.341 -6.206 -51.184 1.00 80.56 262 PRO A O 1
ATOM 2025 N N . PRO A 1 263 ? 30.813 -5.649 -52.747 1.00 83.62 263 PRO A N 1
ATOM 2026 C CA . PRO A 1 263 ? 31.715 -5.850 -53.878 1.00 83.62 263 PRO A CA 1
ATOM 2027 C C . PRO A 1 263 ? 32.913 -4.895 -53.805 1.00 83.62 263 PRO A C 1
ATOM 2029 O O . PRO A 1 263 ? 32.733 -3.700 -53.566 1.00 83.62 263 PRO A O 1
ATOM 2032 N N . GLU A 1 264 ? 34.122 -5.403 -54.050 1.00 85.56 264 GLU A N 1
ATOM 2033 C CA . GLU A 1 264 ? 35.333 -4.580 -54.125 1.00 85.56 264 GLU A CA 1
ATOM 2034 C C . GLU A 1 264 ? 35.984 -4.717 -55.500 1.00 85.56 264 GLU A C 1
ATOM 2036 O O . GLU A 1 264 ? 36.340 -5.817 -55.931 1.00 85.56 264 GLU A O 1
ATOM 2041 N N . ASP A 1 265 ? 36.146 -3.584 -56.180 1.00 86.81 265 ASP A N 1
ATOM 2042 C CA . ASP A 1 265 ? 36.820 -3.518 -57.472 1.00 86.81 265 ASP A CA 1
ATOM 2043 C C . ASP A 1 265 ? 38.320 -3.805 -57.335 1.00 86.81 265 ASP A C 1
ATOM 2045 O O . ASP A 1 265 ? 38.944 -3.609 -56.287 1.00 86.81 265 ASP A O 1
ATOM 2049 N N . CYS A 1 266 ? 38.914 -4.251 -58.437 1.00 86.75 266 CYS A N 1
ATOM 2050 C CA . CYS A 1 266 ? 40.334 -4.547 -58.516 1.00 86.75 266 CYS A CA 1
ATOM 2051 C C . CYS A 1 266 ? 41.199 -3.320 -58.161 1.00 86.75 266 CYS A C 1
ATOM 2053 O O . CYS A 1 266 ? 41.086 -2.263 -58.785 1.00 86.75 266 CYS A O 1
ATOM 2055 N N . LYS A 1 267 ? 42.105 -3.456 -57.185 1.00 87.88 267 LYS A N 1
ATOM 2056 C CA . LYS A 1 267 ? 43.040 -2.385 -56.792 1.00 87.88 267 LYS A CA 1
ATOM 2057 C C . LYS A 1 267 ? 44.284 -2.433 -57.680 1.00 87.88 267 LYS A C 1
ATOM 2059 O O . LYS A 1 267 ? 44.911 -3.487 -57.799 1.00 87.88 267 LYS A O 1
ATOM 2064 N N . HIS A 1 268 ? 44.680 -1.302 -58.262 1.00 90.56 268 HIS A N 1
ATOM 2065 C CA . HIS A 1 268 ? 45.836 -1.224 -59.160 1.00 90.56 268 HIS A CA 1
ATOM 2066 C C . HIS A 1 268 ? 46.549 0.132 -59.116 1.00 90.56 268 HIS A C 1
ATOM 2068 O O . HIS A 1 268 ? 45.982 1.141 -58.699 1.00 90.56 268 HIS A O 1
ATOM 2074 N N . GLU A 1 269 ? 47.790 0.164 -59.600 1.00 92.25 269 GLU A N 1
ATOM 2075 C CA . GLU A 1 269 ? 48.581 1.384 -59.781 1.00 92.25 269 GLU A CA 1
ATOM 2076 C C . GLU A 1 269 ? 49.426 1.317 -61.064 1.00 92.25 269 GLU A C 1
ATOM 2078 O O . GLU A 1 269 ? 49.800 0.237 -61.517 1.00 92.25 269 GLU A O 1
ATOM 2083 N N . TRP A 1 270 ? 49.738 2.475 -61.655 1.00 90.19 270 TRP A N 1
ATOM 2084 C CA . TRP A 1 270 ? 50.724 2.579 -62.737 1.00 90.19 270 TRP A CA 1
ATOM 2085 C C . TRP A 1 270 ? 52.067 3.015 -62.157 1.00 90.19 270 TRP A C 1
ATOM 2087 O O . TRP A 1 270 ? 52.183 4.122 -61.624 1.00 90.19 270 TRP A O 1
ATOM 2097 N N . ILE A 1 271 ? 53.082 2.166 -62.296 1.00 90.88 271 ILE A N 1
ATOM 2098 C CA . ILE A 1 271 ? 54.459 2.482 -61.915 1.00 90.88 271 ILE A CA 1
ATOM 2099 C C . ILE A 1 271 ? 55.190 3.004 -63.146 1.00 90.88 271 ILE A C 1
ATOM 2101 O O . ILE A 1 271 ? 55.407 2.265 -64.102 1.00 90.88 271 ILE A O 1
ATOM 2105 N N . TRP A 1 272 ? 55.572 4.277 -63.119 1.00 89.06 272 TRP A N 1
ATOM 2106 C CA . TRP A 1 272 ? 56.269 4.937 -64.222 1.00 89.06 272 TRP A CA 1
ATOM 2107 C C . TRP A 1 272 ? 57.783 4.879 -64.044 1.00 89.06 272 TRP A C 1
ATOM 2109 O O . TRP A 1 272 ? 58.285 5.073 -62.935 1.00 89.06 272 TRP A O 1
ATOM 2119 N N . ASN A 1 273 ? 58.504 4.674 -65.146 1.00 86.75 273 ASN A N 1
ATOM 2120 C CA . ASN A 1 273 ? 59.959 4.774 -65.161 1.00 86.75 273 ASN A CA 1
ATOM 2121 C C . ASN A 1 273 ? 60.432 6.180 -64.754 1.00 86.75 273 ASN A C 1
ATOM 2123 O O . ASN A 1 273 ? 59.709 7.173 -64.858 1.00 86.75 273 ASN A O 1
ATOM 2127 N N . GLU A 1 274 ? 61.673 6.276 -64.276 1.00 81.44 274 GLU A N 1
ATOM 2128 C CA . GLU A 1 274 ? 62.214 7.548 -63.788 1.00 81.44 274 GLU A CA 1
ATOM 2129 C C . GLU A 1 274 ? 62.682 8.481 -64.910 1.00 81.44 274 GLU A C 1
ATOM 2131 O O . GLU A 1 274 ? 62.650 9.705 -64.723 1.00 81.44 274 GLU A O 1
ATOM 2136 N N . THR A 1 275 ? 63.087 7.910 -66.047 1.00 80.31 275 THR A N 1
ATOM 2137 C CA . THR A 1 275 ? 63.677 8.584 -67.210 1.00 80.31 275 THR A CA 1
ATOM 2138 C C . THR A 1 275 ? 62.946 8.210 -68.490 1.00 80.31 275 THR A C 1
ATOM 2140 O O . THR A 1 275 ? 62.478 7.082 -68.636 1.00 80.31 275 THR A O 1
ATOM 2143 N N . CYS A 1 276 ? 62.876 9.152 -69.427 1.00 82.38 276 CYS A N 1
ATOM 2144 C CA . CYS A 1 276 ? 62.319 8.895 -70.748 1.00 82.38 276 CYS A CA 1
ATOM 2145 C C . CYS A 1 276 ? 63.323 8.178 -71.652 1.00 82.38 276 CYS A C 1
ATOM 2147 O O . CYS A 1 276 ? 64.530 8.412 -71.565 1.00 82.38 276 CYS A O 1
ATOM 2149 N N . GLU A 1 277 ? 62.809 7.339 -72.544 1.00 78.69 277 GLU A N 1
ATOM 2150 C CA . GLU A 1 277 ? 63.599 6.521 -73.462 1.00 78.69 277 GLU A CA 1
ATOM 2151 C C . GLU A 1 277 ? 63.081 6.684 -74.902 1.00 78.69 277 GLU A C 1
ATOM 2153 O O . GLU A 1 277 ? 61.994 7.213 -75.131 1.00 78.69 277 GLU A O 1
ATOM 2158 N N . GLY A 1 278 ? 63.872 6.267 -75.897 1.00 68.56 278 GLY A N 1
ATOM 2159 C CA . GLY A 1 278 ? 63.353 6.058 -77.257 1.00 68.56 278 GLY A CA 1
ATOM 2160 C C . GLY A 1 278 ? 63.188 7.280 -78.178 1.00 68.56 278 GLY A C 1
ATOM 2161 O O . GLY A 1 278 ? 62.397 7.209 -79.111 1.00 68.56 278 GLY A O 1
ATOM 2162 N N . GLY A 1 279 ? 63.958 8.362 -78.015 1.00 68.94 279 GLY A N 1
ATOM 2163 C CA . GLY A 1 279 ? 63.949 9.510 -78.940 1.00 68.94 279 GLY A CA 1
ATOM 2164 C C . GLY A 1 279 ? 65.273 10.277 -78.963 1.00 68.94 279 GLY A C 1
ATOM 2165 O O . GLY A 1 279 ? 66.134 10.060 -78.112 1.00 68.94 279 GLY A O 1
ATOM 2166 N N . SER A 1 280 ? 65.458 11.164 -79.946 1.00 64.62 280 SER A N 1
ATOM 2167 C CA . SER A 1 280 ? 66.675 11.994 -80.060 1.00 64.62 280 SER A CA 1
ATOM 2168 C C . SER A 1 280 ? 66.579 13.303 -79.274 1.00 64.62 280 SER A C 1
ATOM 2170 O O . SER A 1 280 ? 67.596 13.809 -78.811 1.00 64.62 280 SER A O 1
ATOM 2172 N N . THR A 1 281 ? 65.367 13.834 -79.099 1.00 66.69 281 THR A N 1
ATOM 2173 C CA . THR A 1 281 ? 65.072 15.007 -78.262 1.00 66.69 281 THR A CA 1
ATOM 2174 C C . THR A 1 281 ? 63.730 14.806 -77.570 1.00 66.69 281 THR A C 1
ATOM 2176 O O . THR A 1 281 ? 62.906 14.008 -78.023 1.00 66.69 281 THR A O 1
ATOM 2179 N N . CYS A 1 282 ? 63.469 15.541 -76.490 1.00 70.56 282 CYS A N 1
ATOM 2180 C CA . CYS A 1 282 ? 62.221 15.375 -75.743 1.00 70.56 282 CYS A CA 1
ATOM 2181 C C . CYS A 1 282 ? 60.960 15.689 -76.576 1.00 70.56 282 CYS A C 1
ATOM 2183 O O . CYS A 1 282 ? 59.897 15.117 -76.357 1.00 70.56 282 CYS A O 1
ATOM 2185 N N . THR A 1 283 ? 61.091 16.560 -77.581 1.00 65.75 283 THR A N 1
ATOM 2186 C CA . THR A 1 283 ? 60.034 16.896 -78.553 1.00 65.75 283 THR A CA 1
ATOM 2187 C C . THR A 1 283 ? 59.895 15.900 -79.700 1.00 65.75 283 THR A C 1
ATOM 2189 O O . THR A 1 283 ? 58.930 15.983 -80.456 1.00 65.75 283 THR A O 1
ATOM 2192 N N . GLU A 1 284 ? 60.844 14.977 -79.857 1.00 67.44 284 GLU A N 1
ATOM 2193 C CA . GLU A 1 284 ? 60.921 14.071 -81.000 1.00 67.44 284 GLU A CA 1
ATOM 2194 C C . GLU A 1 284 ? 61.108 12.626 -80.524 1.00 67.44 284 GLU A C 1
ATOM 2196 O O . GLU A 1 284 ? 62.201 12.054 -80.532 1.00 67.44 284 GLU A O 1
ATOM 2201 N N . GLY A 1 285 ? 59.988 12.044 -80.089 1.00 70.94 285 GLY A N 1
ATOM 2202 C CA . GLY A 1 285 ? 59.829 10.599 -79.936 1.00 70.94 285 GLY A CA 1
ATOM 2203 C C . GLY A 1 285 ? 60.135 10.014 -78.559 1.00 70.94 285 GLY A C 1
ATOM 2204 O O . GLY A 1 285 ? 59.882 8.831 -78.380 1.00 70.94 285 GLY A O 1
ATOM 2205 N N . MET A 1 286 ? 60.616 10.792 -77.581 1.00 83.81 286 MET A N 1
ATOM 2206 C CA . MET A 1 286 ? 60.831 10.257 -76.229 1.00 83.81 286 MET A CA 1
ATOM 2207 C C . MET A 1 286 ? 59.503 9.888 -75.555 1.00 83.81 286 MET A C 1
ATOM 2209 O O . MET A 1 286 ? 58.583 10.711 -75.470 1.00 83.81 286 MET A O 1
ATOM 2213 N N . THR A 1 287 ? 59.426 8.676 -75.011 1.00 85.81 287 THR A N 1
ATOM 2214 C CA . THR A 1 287 ? 58.273 8.184 -74.253 1.00 85.81 287 THR A CA 1
ATOM 2215 C C . THR A 1 287 ? 58.662 7.820 -72.825 1.00 85.81 287 THR A C 1
ATOM 2217 O O . THR A 1 287 ? 59.826 7.576 -72.500 1.00 85.81 287 THR A O 1
ATOM 2220 N N . LEU A 1 288 ? 57.666 7.854 -71.941 1.00 87.31 288 LEU A N 1
ATOM 2221 C CA . LEU A 1 288 ? 57.761 7.352 -70.582 1.00 87.31 288 LEU A CA 1
ATOM 2222 C C . LEU A 1 288 ? 56.929 6.078 -70.488 1.00 87.31 288 LEU A C 1
ATOM 2224 O O . LEU A 1 288 ? 55.717 6.102 -70.722 1.00 87.31 288 LEU A O 1
ATOM 2228 N N . THR A 1 289 ? 57.581 4.977 -70.142 1.00 88.81 289 THR A N 1
ATOM 2229 C CA . THR A 1 289 ? 56.918 3.683 -69.993 1.00 88.81 289 THR A CA 1
ATOM 2230 C C . THR A 1 289 ? 56.404 3.530 -68.569 1.00 88.81 289 THR A C 1
ATOM 2232 O O . THR A 1 289 ? 57.137 3.724 -67.596 1.00 88.81 289 THR A O 1
ATOM 2235 N N . GLY A 1 290 ? 55.122 3.205 -68.453 1.00 91.62 290 GLY A N 1
ATOM 2236 C CA . GLY A 1 290 ? 54.469 2.785 -67.225 1.00 91.62 290 GLY A CA 1
ATOM 2237 C C . GLY A 1 290 ? 54.212 1.291 -67.266 1.00 91.62 290 GLY A C 1
ATOM 2238 O O . GLY A 1 290 ? 53.882 0.753 -68.319 1.00 91.62 290 GLY A O 1
ATOM 2239 N N . THR A 1 291 ? 54.349 0.635 -66.121 1.00 92.75 291 THR A N 1
ATOM 2240 C CA . THR A 1 291 ? 53.966 -0.763 -65.918 1.00 92.75 291 THR A CA 1
ATOM 2241 C C . THR A 1 291 ? 52.756 -0.807 -64.995 1.00 92.75 291 THR A C 1
ATOM 2243 O O . THR A 1 291 ? 52.763 -0.189 -63.926 1.00 92.75 291 THR A O 1
ATOM 2246 N N . TYR A 1 292 ? 51.709 -1.506 -65.418 1.00 91.94 292 TYR A N 1
ATOM 2247 C CA . TYR A 1 292 ? 50.516 -1.747 -64.628 1.00 91.94 292 TYR A CA 1
ATOM 2248 C C . TYR A 1 292 ? 50.836 -2.763 -63.542 1.00 91.94 292 TYR A C 1
ATOM 2250 O O . TYR A 1 292 ? 51.335 -3.851 -63.827 1.00 91.94 292 TYR A O 1
ATOM 2258 N N . LYS A 1 293 ? 50.553 -2.404 -62.293 1.00 91.00 293 LYS A N 1
ATOM 2259 C CA . LYS A 1 293 ? 50.732 -3.288 -61.151 1.00 91.00 293 LYS A CA 1
ATOM 2260 C C . LYS A 1 293 ? 49.399 -3.530 -60.475 1.00 91.00 293 LYS A C 1
ATOM 2262 O O . LYS A 1 293 ? 48.762 -2.606 -59.960 1.00 91.00 293 LYS A O 1
ATOM 2267 N N . LYS A 1 294 ? 49.006 -4.794 -60.434 1.00 89.75 294 LYS A N 1
ATOM 2268 C CA . LYS A 1 294 ? 47.829 -5.254 -59.714 1.00 89.75 294 LYS A CA 1
ATOM 2269 C C . LYS A 1 294 ? 48.169 -5.393 -58.233 1.00 89.75 294 LYS A C 1
ATOM 2271 O O . LYS A 1 294 ? 49.118 -6.069 -57.848 1.00 89.75 294 LYS A O 1
ATOM 2276 N N . LEU A 1 295 ? 47.395 -4.716 -57.392 1.00 84.06 295 LEU A N 1
ATOM 2277 C CA . LEU A 1 295 ? 47.580 -4.693 -55.939 1.00 84.06 295 LEU A CA 1
ATOM 2278 C C . LEU A 1 295 ? 46.625 -5.649 -55.216 1.00 84.06 295 LEU A C 1
ATOM 2280 O O . LEU A 1 295 ? 46.892 -6.028 -54.079 1.00 84.06 295 LEU A O 1
ATOM 2284 N N . GLY A 1 296 ? 45.537 -6.059 -55.870 1.00 80.88 296 GLY A N 1
ATOM 2285 C CA . GLY A 1 296 ? 44.610 -7.063 -55.359 1.00 80.88 296 GLY A CA 1
ATOM 2286 C C . GLY A 1 296 ? 43.594 -7.494 -56.413 1.00 80.88 296 GLY A C 1
ATOM 2287 O O . GLY A 1 296 ? 43.305 -6.744 -57.343 1.00 80.88 296 GLY A O 1
ATOM 2288 N N . ASP A 1 297 ? 43.074 -8.712 -56.277 1.00 81.12 297 ASP A N 1
ATOM 2289 C CA . ASP A 1 297 ? 41.975 -9.230 -57.096 1.00 81.12 297 ASP A CA 1
ATOM 2290 C C . ASP A 1 297 ? 40.630 -8.577 -56.727 1.00 81.12 297 ASP A C 1
ATOM 2292 O O . ASP A 1 297 ? 40.455 -8.174 -55.574 1.00 81.12 297 ASP A O 1
ATOM 2296 N N . PRO A 1 298 ? 39.671 -8.480 -57.671 1.00 82.12 298 PRO A N 1
ATOM 2297 C CA . PRO A 1 298 ? 38.310 -8.084 -57.337 1.00 82.12 298 PRO A CA 1
ATOM 2298 C C . PRO A 1 298 ? 37.660 -9.117 -56.414 1.00 82.12 298 PRO A C 1
ATOM 2300 O O . PRO A 1 298 ? 37.820 -10.328 -56.593 1.00 82.12 298 PRO A O 1
ATOM 2303 N N . LEU A 1 299 ? 36.881 -8.633 -55.456 1.00 82.19 299 LEU A N 1
ATOM 2304 C CA . LEU A 1 299 ? 36.168 -9.453 -54.485 1.00 82.19 299 LEU A CA 1
ATOM 2305 C C . LEU A 1 299 ? 34.656 -9.296 -54.676 1.00 82.19 299 LEU A C 1
ATOM 2307 O O . LEU A 1 299 ? 34.157 -8.230 -55.035 1.00 82.19 299 LEU A O 1
ATOM 2311 N N . GLN A 1 300 ? 33.921 -10.382 -54.435 1.00 81.00 300 GLN A N 1
ATOM 2312 C CA . GLN A 1 300 ? 32.476 -10.379 -54.188 1.00 81.00 300 GLN A CA 1
ATOM 2313 C C . GLN A 1 300 ? 31.662 -9.737 -55.329 1.00 81.00 300 GLN A C 1
ATOM 2315 O O . GLN A 1 300 ? 30.632 -9.104 -55.117 1.00 81.00 300 GLN A O 1
ATOM 2320 N N . GLY A 1 301 ? 32.120 -9.942 -56.570 1.00 77.12 301 GLY A N 1
ATOM 2321 C CA . GLY A 1 301 ? 31.470 -9.434 -57.782 1.00 77.12 301 GLY A CA 1
ATOM 2322 C C . GLY A 1 301 ? 31.908 -8.031 -58.211 1.00 77.12 301 GLY A C 1
ATOM 2323 O O . GLY A 1 301 ? 31.285 -7.475 -59.113 1.00 77.12 301 GLY A O 1
ATOM 2324 N N . GLY A 1 302 ? 32.954 -7.471 -57.593 1.00 82.94 302 GLY A N 1
ATOM 2325 C CA . GLY A 1 302 ? 33.573 -6.220 -58.028 1.00 82.94 302 GLY A CA 1
ATOM 2326 C C . GLY A 1 302 ? 34.173 -6.300 -59.434 1.00 82.94 302 GLY A C 1
ATOM 2327 O O . GLY A 1 302 ? 34.406 -7.382 -59.987 1.00 82.94 302 GLY A O 1
ATOM 2328 N N . ALA A 1 303 ? 34.407 -5.137 -60.033 1.00 86.81 303 ALA A N 1
ATOM 2329 C CA . ALA A 1 303 ? 34.919 -5.013 -61.387 1.00 86.81 303 ALA A CA 1
ATOM 2330 C C . ALA A 1 303 ? 36.353 -5.551 -61.499 1.00 86.81 303 ALA A C 1
ATOM 2332 O O . ALA A 1 303 ? 37.235 -5.224 -60.701 1.00 86.81 303 ALA A O 1
ATOM 2333 N N . ALA A 1 304 ? 36.591 -6.367 -62.528 1.00 88.31 304 ALA A N 1
ATOM 2334 C CA . ALA A 1 304 ? 37.920 -6.874 -62.841 1.00 88.31 304 ALA A CA 1
ATOM 2335 C C . ALA A 1 304 ? 38.868 -5.746 -63.272 1.00 88.31 304 ALA A C 1
ATOM 2337 O O . ALA A 1 304 ? 38.440 -4.742 -63.838 1.00 88.31 304 ALA A O 1
ATOM 2338 N N . CYS A 1 305 ? 40.166 -5.942 -63.025 1.00 88.44 305 CYS A N 1
ATOM 2339 C CA . CYS A 1 305 ? 41.202 -5.072 -63.570 1.00 88.44 305 CYS A CA 1
ATOM 2340 C C . CYS A 1 305 ? 41.096 -5.030 -65.100 1.00 88.44 305 CYS A C 1
ATOM 2342 O O . CYS A 1 305 ? 40.935 -6.071 -65.735 1.00 88.44 305 CYS A O 1
ATOM 2344 N N . GLU A 1 306 ? 41.211 -3.835 -65.677 1.00 89.38 306 GLU A N 1
ATOM 2345 C CA . GLU A 1 306 ? 41.154 -3.646 -67.132 1.00 89.38 306 GLU A CA 1
ATOM 2346 C C . GLU A 1 306 ? 42.397 -4.191 -67.855 1.00 89.38 306 GLU A C 1
ATOM 2348 O O . GLU A 1 306 ? 42.322 -4.508 -69.040 1.00 89.38 306 GLU A O 1
ATOM 2353 N N . PHE A 1 307 ? 43.522 -4.295 -67.139 1.00 89.31 307 PHE A N 1
ATOM 2354 C CA . PHE A 1 307 ? 44.831 -4.708 -67.647 1.00 89.31 307 PHE A CA 1
ATOM 2355 C C . PHE A 1 307 ? 45.397 -5.864 -66.817 1.00 89.31 307 PHE A C 1
ATOM 2357 O O . PHE A 1 307 ? 45.068 -6.010 -65.630 1.00 89.31 307 PHE A O 1
ATOM 2364 N N . ASP A 1 308 ? 46.262 -6.663 -67.437 1.00 88.12 308 ASP A N 1
ATOM 2365 C CA . ASP A 1 308 ? 46.989 -7.736 -66.768 1.00 88.12 308 ASP A CA 1
ATOM 2366 C C . ASP A 1 308 ? 48.201 -7.178 -65.998 1.00 88.12 308 ASP A C 1
ATOM 2368 O O . ASP A 1 308 ? 48.750 -6.117 -66.309 1.00 88.12 308 ASP A O 1
ATOM 2372 N N . ASP A 1 309 ? 48.616 -7.881 -64.939 1.00 89.44 309 ASP A N 1
ATOM 2373 C CA . ASP A 1 309 ? 49.789 -7.481 -64.155 1.00 89.44 309 ASP A CA 1
ATOM 2374 C C . ASP A 1 309 ? 51.054 -7.532 -65.023 1.00 89.44 309 ASP A C 1
ATOM 2376 O O . ASP A 1 309 ? 51.359 -8.553 -65.643 1.00 89.44 309 ASP A O 1
ATOM 2380 N N . GLY A 1 310 ? 51.790 -6.421 -65.066 1.00 86.88 310 GLY A N 1
ATOM 2381 C CA . GLY A 1 310 ? 52.962 -6.258 -65.921 1.00 86.88 310 GLY A CA 1
ATOM 2382 C C . GLY A 1 310 ? 52.681 -5.655 -67.299 1.00 86.88 310 GLY A C 1
ATOM 2383 O O . GLY A 1 310 ? 53.641 -5.407 -68.032 1.00 86.88 310 GLY A O 1
ATOM 2384 N N . ASP A 1 311 ? 51.422 -5.374 -67.651 1.00 92.56 311 ASP A N 1
ATOM 2385 C CA . ASP A 1 311 ? 51.101 -4.676 -68.896 1.00 92.56 311 ASP A CA 1
ATOM 2386 C C . ASP A 1 311 ? 51.791 -3.313 -68.948 1.00 92.56 311 ASP A C 1
ATOM 2388 O O . ASP A 1 311 ? 51.807 -2.554 -67.976 1.00 92.56 311 ASP A O 1
ATOM 2392 N N . THR A 1 312 ? 52.361 -2.979 -70.103 1.00 91.44 312 THR A N 1
ATOM 2393 C CA . THR A 1 312 ? 53.069 -1.716 -70.285 1.00 91.44 312 THR A CA 1
ATOM 2394 C C . THR A 1 312 ? 52.270 -0.746 -71.134 1.00 91.44 312 THR A C 1
ATOM 2396 O O . THR A 1 312 ? 51.567 -1.108 -72.079 1.00 91.44 312 THR A O 1
ATOM 2399 N N . LYS A 1 313 ? 52.391 0.535 -70.797 1.00 90.81 313 LYS A N 1
ATOM 2400 C CA . LYS A 1 313 ? 51.845 1.632 -71.584 1.00 90.81 313 LYS A CA 1
ATOM 2401 C C . LYS A 1 313 ? 52.891 2.713 -71.726 1.00 90.81 313 LYS A C 1
ATOM 2403 O O . LYS A 1 313 ? 53.530 3.103 -70.754 1.00 90.81 313 LYS A O 1
ATOM 2408 N N . GLU A 1 314 ? 53.003 3.248 -72.928 1.00 89.00 314 GLU A N 1
ATOM 2409 C CA . GLU A 1 314 ? 53.837 4.408 -73.194 1.00 89.00 314 GLU A CA 1
ATOM 2410 C C . GLU A 1 314 ? 52.983 5.672 -73.252 1.00 89.00 314 GLU A C 1
ATOM 2412 O O . GLU A 1 314 ? 51.902 5.705 -73.848 1.00 89.00 314 GLU A O 1
ATOM 2417 N N . ILE A 1 315 ? 53.478 6.724 -72.611 1.00 87.81 315 ILE A N 1
ATOM 2418 C CA . ILE A 1 315 ? 52.955 8.082 -72.746 1.00 87.81 315 ILE A CA 1
ATOM 2419 C C . ILE A 1 315 ? 54.064 8.996 -73.266 1.00 87.81 315 ILE A C 1
ATOM 2421 O O . ILE A 1 315 ? 55.246 8.674 -73.149 1.00 87.81 315 ILE A O 1
ATOM 2425 N N . ALA A 1 316 ? 53.699 10.143 -73.838 1.00 84.81 316 ALA A N 1
ATOM 2426 C CA . ALA A 1 316 ? 54.683 11.145 -74.244 1.00 84.81 316 ALA A CA 1
ATOM 2427 C C . ALA A 1 316 ? 55.525 11.595 -73.038 1.00 84.81 316 ALA A C 1
ATOM 2429 O O . ALA A 1 316 ? 54.981 11.778 -71.945 1.00 84.81 316 ALA A O 1
ATOM 2430 N N . CYS A 1 317 ? 56.835 11.770 -73.238 1.00 84.00 317 CYS A N 1
ATOM 2431 C CA . CYS A 1 317 ? 57.737 12.187 -72.171 1.00 84.00 317 CYS A CA 1
ATOM 2432 C C . CYS A 1 317 ? 57.294 13.538 -71.574 1.00 84.00 317 CYS A C 1
ATOM 2434 O O . CYS A 1 317 ? 57.207 14.529 -72.304 1.00 84.00 317 CYS A O 1
ATOM 2436 N N . PRO A 1 318 ? 56.999 13.609 -70.264 1.00 82.12 318 PRO A N 1
ATOM 2437 C CA . PRO A 1 318 ? 56.642 14.871 -69.632 1.00 82.12 318 PRO A CA 1
ATOM 2438 C C . PRO A 1 318 ? 57.855 15.808 -69.569 1.00 82.12 318 PRO A C 1
ATOM 2440 O O . PRO A 1 318 ? 58.967 15.375 -69.269 1.00 82.12 318 PRO A O 1
ATOM 2443 N N . GLU A 1 319 ? 57.626 17.112 -69.767 1.00 75.31 319 GLU A N 1
ATOM 2444 C CA . GLU A 1 319 ? 58.692 18.129 -69.838 1.00 75.31 319 GLU A CA 1
ATOM 2445 C C . GLU A 1 319 ? 59.632 18.140 -68.618 1.00 75.31 319 GLU A C 1
ATOM 2447 O O . GLU A 1 319 ? 60.813 18.456 -68.733 1.00 75.31 319 GLU A O 1
ATOM 2452 N N . SER A 1 320 ? 59.124 17.753 -67.443 1.00 73.56 320 SER A N 1
ATOM 2453 C CA . SER A 1 320 ? 59.882 17.682 -66.187 1.00 73.56 320 SER A CA 1
ATOM 2454 C C . SER A 1 320 ? 60.912 16.549 -66.126 1.00 73.56 320 SER A C 1
ATOM 2456 O O . SER A 1 320 ? 61.737 16.526 -65.212 1.00 73.56 320 SER A O 1
ATOM 2458 N N . LYS A 1 321 ? 60.853 15.596 -67.061 1.00 75.62 321 LYS A N 1
ATOM 2459 C CA . LYS A 1 321 ? 61.740 14.428 -67.147 1.00 75.62 321 LYS A CA 1
ATOM 2460 C C . LYS A 1 321 ? 62.665 14.474 -68.365 1.00 75.62 321 LYS A C 1
ATOM 2462 O O . LYS A 1 321 ? 63.459 13.553 -68.553 1.00 75.62 321 LYS A O 1
ATOM 2467 N N . CYS A 1 322 ? 62.586 15.537 -69.165 1.00 77.38 322 CYS A N 1
ATOM 2468 C CA . CYS A 1 322 ? 63.484 15.750 -70.288 1.00 77.38 322 CYS A CA 1
ATOM 2469 C C . CYS A 1 322 ? 64.920 15.995 -69.801 1.00 77.38 322 CYS A C 1
ATOM 2471 O O . CYS A 1 322 ? 65.118 16.716 -68.817 1.00 77.38 322 CYS A O 1
ATOM 2473 N N . PRO A 1 323 ? 65.935 15.464 -70.503 1.00 75.12 323 PRO A N 1
ATOM 2474 C CA . PRO A 1 323 ? 67.313 15.871 -70.289 1.00 75.12 323 PRO A CA 1
ATOM 2475 C C . PRO A 1 323 ? 67.462 17.387 -70.433 1.00 75.12 323 PRO A C 1
ATOM 2477 O O . PRO A 1 323 ? 66.874 18.006 -71.321 1.00 75.12 323 PRO A O 1
ATOM 2480 N N . ARG A 1 324 ? 68.271 17.978 -69.555 1.00 75.69 324 ARG A N 1
ATOM 2481 C CA . ARG A 1 324 ? 68.636 19.390 -69.633 1.00 75.69 324 ARG A CA 1
ATOM 2482 C C . ARG A 1 324 ? 69.389 19.649 -70.939 1.00 75.69 324 ARG A C 1
ATOM 2484 O O . ARG A 1 324 ? 70.409 19.010 -71.187 1.00 75.69 324 ARG A O 1
ATOM 2491 N N . GLU A 1 325 ? 68.929 20.616 -71.724 1.00 81.19 325 GLU A N 1
ATOM 2492 C CA . GLU A 1 325 ? 69.582 21.026 -72.969 1.00 81.19 325 GLU A CA 1
ATOM 2493 C C . GLU A 1 325 ? 70.132 22.446 -72.802 1.00 81.19 325 GLU A C 1
ATOM 2495 O O . GLU A 1 325 ? 69.382 23.425 -72.796 1.00 81.19 325 GLU A O 1
ATOM 2500 N N . ASP A 1 326 ? 71.450 22.553 -72.620 1.00 83.88 326 ASP A N 1
ATOM 2501 C CA . ASP A 1 326 ? 72.143 23.838 -72.519 1.00 83.88 326 ASP A CA 1
ATOM 2502 C C . ASP A 1 326 ? 72.173 24.558 -73.874 1.00 83.88 326 ASP A C 1
ATOM 2504 O O . ASP A 1 326 ? 72.216 23.941 -74.940 1.00 83.88 326 ASP A O 1
ATOM 2508 N N . CYS A 1 327 ? 72.171 25.887 -73.827 1.00 85.94 327 CYS A N 1
ATOM 2509 C CA . CYS A 1 327 ? 72.320 26.715 -75.013 1.00 85.94 327 CYS A CA 1
ATOM 2510 C C . CYS A 1 327 ? 73.705 26.507 -75.646 1.00 85.94 327 CYS A C 1
ATOM 2512 O O . CYS A 1 327 ? 74.723 26.573 -74.956 1.00 85.94 327 CYS A O 1
ATOM 2514 N N . VAL A 1 328 ? 73.748 26.305 -76.964 1.00 87.94 328 VAL A N 1
ATOM 2515 C CA . VAL A 1 328 ? 74.992 26.183 -77.738 1.00 87.94 328 VAL A CA 1
ATOM 2516 C C . VAL A 1 328 ? 75.082 27.370 -78.681 1.00 87.94 328 VAL A C 1
ATOM 2518 O O . VAL A 1 328 ? 74.201 27.568 -79.518 1.00 87.94 328 VAL A O 1
ATOM 2521 N N . GLY A 1 329 ? 76.158 28.143 -78.578 1.00 89.38 329 GLY A N 1
ATOM 2522 C CA . GLY A 1 329 ? 76.461 29.220 -79.511 1.00 89.38 329 GLY A CA 1
ATOM 2523 C C . GLY A 1 329 ? 77.959 29.378 -79.720 1.00 89.38 329 GLY A C 1
ATOM 2524 O O . GLY A 1 329 ? 78.765 28.855 -78.950 1.00 89.38 329 GLY A O 1
ATOM 2525 N N . GLU A 1 330 ? 78.325 30.071 -80.790 1.00 91.88 330 GLU A N 1
ATOM 2526 C CA . GLU A 1 330 ? 79.712 30.267 -81.199 1.00 91.88 330 GLU A CA 1
ATOM 2527 C C . GLU A 1 330 ? 79.970 31.704 -81.667 1.00 91.88 330 GLU A C 1
ATOM 2529 O O . GLU A 1 330 ? 79.079 32.397 -82.162 1.00 91.88 330 GLU A O 1
ATOM 2534 N N . TRP A 1 331 ? 81.218 32.150 -81.525 1.00 89.81 331 TRP A N 1
ATOM 2535 C CA . TRP A 1 331 ? 81.678 33.445 -82.018 1.00 89.81 331 TRP A CA 1
ATOM 2536 C C . TRP A 1 331 ? 82.222 33.305 -83.435 1.00 89.81 331 TRP A C 1
ATOM 2538 O O . TRP A 1 331 ? 83.305 32.757 -83.632 1.00 89.81 331 TRP A O 1
ATOM 2548 N N . ASN A 1 332 ? 81.512 33.868 -84.406 1.00 90.44 332 ASN A N 1
ATOM 2549 C CA . ASN A 1 332 ? 81.907 33.844 -85.810 1.00 90.44 332 ASN A CA 1
ATOM 2550 C C . ASN A 1 332 ? 82.512 35.184 -86.228 1.00 90.44 332 ASN A C 1
ATOM 2552 O O . ASN A 1 332 ? 82.059 36.237 -85.784 1.00 90.44 332 ASN A O 1
ATOM 2556 N N . LEU A 1 333 ? 83.551 35.161 -87.069 1.00 88.00 333 LEU A N 1
ATOM 2557 C CA . LEU A 1 333 ? 84.175 36.386 -87.570 1.00 88.00 333 LEU A CA 1
ATOM 2558 C C . LEU A 1 333 ? 83.162 37.148 -88.433 1.00 88.00 333 LEU A C 1
ATOM 2560 O O . LEU A 1 333 ? 82.730 36.650 -89.471 1.00 88.00 333 LEU A O 1
ATOM 2564 N N . LYS A 1 334 ? 82.793 38.351 -87.998 1.00 87.31 334 LYS A N 1
ATOM 2565 C CA . LYS A 1 334 ? 81.856 39.224 -88.708 1.00 87.31 334 LYS A CA 1
ATOM 2566 C C . LYS A 1 334 ? 82.587 40.135 -89.680 1.00 87.31 334 LYS A C 1
ATOM 2568 O O . LYS A 1 334 ? 82.174 40.279 -90.825 1.00 87.31 334 LYS A O 1
ATOM 2573 N N . ASP A 1 335 ? 83.657 40.761 -89.202 1.00 82.50 335 ASP A N 1
ATOM 2574 C CA . ASP A 1 335 ? 84.456 41.702 -89.979 1.00 82.50 335 ASP A CA 1
ATOM 2575 C C . ASP A 1 335 ? 85.889 41.737 -89.441 1.00 82.50 335 ASP A C 1
ATOM 2577 O O . ASP A 1 335 ? 86.119 41.523 -88.250 1.00 82.50 335 ASP A O 1
ATOM 2581 N N . SER A 1 336 ? 86.860 42.016 -90.303 1.00 79.44 336 SER A N 1
ATOM 2582 C CA . SER A 1 336 ? 88.253 42.200 -89.910 1.00 79.44 336 SER A CA 1
ATOM 2583 C C . SER A 1 336 ? 88.846 43.362 -90.683 1.00 79.44 336 SER A C 1
ATOM 2585 O O . SER A 1 336 ? 88.949 43.321 -91.907 1.00 79.44 336 SER A O 1
ATOM 2587 N N . VAL A 1 337 ? 89.280 44.383 -89.950 1.00 78.56 337 VAL A N 1
ATOM 2588 C CA . VAL A 1 337 ? 89.955 45.545 -90.520 1.00 78.56 337 VAL A CA 1
ATOM 2589 C C . VAL A 1 337 ? 91.449 45.367 -90.310 1.00 78.56 337 VAL A C 1
ATOM 2591 O O . VAL A 1 337 ? 91.931 45.374 -89.175 1.00 78.56 337 VAL A O 1
ATOM 2594 N N . ASP A 1 338 ? 92.170 45.195 -91.413 1.00 69.25 338 ASP A N 1
ATOM 2595 C CA . ASP A 1 338 ? 93.627 45.189 -91.423 1.00 69.25 338 ASP A CA 1
ATOM 2596 C C . ASP A 1 338 ? 94.138 46.590 -91.773 1.00 69.25 338 ASP A C 1
ATOM 2598 O O . ASP A 1 338 ? 93.643 47.231 -92.705 1.00 69.25 338 ASP A O 1
ATOM 2602 N N . ASN A 1 339 ? 95.095 47.089 -90.997 1.00 62.06 339 ASN A N 1
ATOM 2603 C CA . ASN A 1 339 ? 95.746 48.362 -91.260 1.00 62.06 339 ASN A CA 1
ATOM 2604 C C . ASN A 1 339 ? 97.234 48.089 -91.459 1.00 62.06 339 ASN A C 1
ATOM 2606 O O . ASN A 1 339 ? 97.912 47.635 -90.537 1.00 62.06 339 ASN A O 1
ATOM 2610 N N . GLU A 1 340 ? 97.726 48.417 -92.655 1.00 59.91 340 GLU A N 1
ATOM 2611 C CA . GLU A 1 340 ? 99.052 48.070 -93.194 1.00 59.91 340 GLU A CA 1
ATOM 2612 C C . GLU A 1 340 ? 100.231 48.601 -92.347 1.00 59.91 340 GLU A C 1
ATOM 2614 O O . GLU A 1 340 ? 101.389 48.268 -92.584 1.00 59.91 340 GLU A O 1
ATOM 2619 N N . TYR A 1 341 ? 99.946 49.389 -91.304 1.00 57.06 341 TYR A N 1
ATOM 2620 C CA . TYR A 1 341 ? 100.921 49.883 -90.346 1.00 57.06 341 TYR A CA 1
ATOM 2621 C C . TYR A 1 341 ? 100.378 49.796 -88.896 1.00 57.06 341 TYR A C 1
ATOM 2623 O O . TYR A 1 341 ? 99.855 50.765 -88.351 1.00 57.06 341 TYR A O 1
ATOM 2631 N N . VAL A 1 342 ? 100.644 48.653 -88.238 1.00 61.44 342 VAL A N 1
ATOM 2632 C CA . VAL A 1 342 ? 100.913 48.488 -86.781 1.00 61.44 342 VAL A CA 1
ATOM 2633 C C . VAL A 1 342 ? 99.797 47.940 -85.837 1.00 61.44 342 VAL A C 1
ATOM 2635 O O . VAL A 1 342 ? 100.064 47.824 -84.652 1.00 61.44 342 VAL A O 1
ATOM 2638 N N . THR A 1 343 ? 98.606 47.490 -86.265 1.00 61.09 343 THR A N 1
ATOM 2639 C CA . THR A 1 343 ? 97.764 46.430 -85.596 1.00 61.09 343 THR A CA 1
ATOM 2640 C C . THR A 1 343 ? 96.388 46.325 -86.274 1.00 61.09 343 THR A C 1
ATOM 2642 O O . THR A 1 343 ? 95.756 47.348 -86.531 1.00 61.09 343 THR A O 1
ATOM 2645 N N . GLY A 1 344 ? 95.906 45.104 -86.543 1.00 70.94 344 GLY A N 1
ATOM 2646 C CA . GLY A 1 344 ? 94.565 44.847 -87.090 1.00 70.94 344 GLY A CA 1
ATOM 2647 C C . GLY A 1 344 ? 93.526 44.579 -85.994 1.00 70.94 344 GLY A C 1
ATOM 2648 O O . GLY A 1 344 ? 93.877 44.289 -84.848 1.00 70.94 344 GLY A O 1
ATOM 2649 N N . MET A 1 345 ? 92.235 44.655 -86.324 1.00 80.25 345 MET A N 1
ATOM 2650 C CA . MET A 1 345 ? 91.146 44.336 -85.394 1.00 80.25 345 MET A CA 1
ATOM 2651 C C . MET A 1 345 ? 90.105 43.438 -86.062 1.00 80.25 345 MET A C 1
ATOM 2653 O O . MET A 1 345 ? 89.511 43.806 -87.074 1.00 80.25 345 MET A O 1
ATOM 2657 N N . SER A 1 346 ? 89.855 42.277 -85.458 1.00 85.88 346 SER A N 1
ATOM 2658 C CA . SER A 1 346 ? 88.752 41.389 -85.830 1.00 85.88 346 SER A CA 1
ATOM 2659 C C . SER A 1 346 ? 87.561 41.611 -84.909 1.00 85.88 346 SER A C 1
ATOM 2661 O O . SER A 1 346 ? 87.706 41.645 -83.687 1.00 85.88 346 SER A O 1
ATOM 2663 N N . THR A 1 347 ? 86.378 41.728 -85.502 1.00 86.69 347 THR A N 1
ATOM 2664 C CA . THR A 1 347 ? 85.090 41.738 -84.811 1.00 86.69 347 THR A CA 1
ATOM 2665 C C . THR A 1 347 ? 84.422 40.385 -85.002 1.00 86.69 347 THR A C 1
ATOM 2667 O O . THR A 1 347 ? 84.180 39.959 -86.131 1.00 86.69 347 THR A O 1
ATOM 2670 N N . TYR A 1 348 ? 84.094 39.728 -83.897 1.00 89.50 348 TYR A N 1
ATOM 2671 C CA . TYR A 1 348 ? 83.325 38.491 -83.875 1.00 89.50 348 TYR A CA 1
ATOM 2672 C C . TYR A 1 348 ? 81.900 38.775 -83.418 1.00 89.50 348 TYR A C 1
ATOM 2674 O O . TYR A 1 348 ? 81.697 39.633 -82.563 1.00 89.50 348 TYR A O 1
ATOM 2682 N N . GLU A 1 349 ? 80.938 38.032 -83.951 1.00 91.25 349 GLU A N 1
ATOM 2683 C CA . GLU A 1 349 ? 79.526 38.064 -83.579 1.00 91.25 349 GLU A CA 1
ATOM 2684 C C . GLU A 1 349 ? 79.081 36.701 -83.050 1.00 91.25 349 GLU A C 1
ATOM 2686 O O . GLU A 1 349 ? 79.394 35.664 -83.646 1.00 91.25 349 GLU A O 1
ATOM 2691 N N . PHE A 1 350 ? 78.365 36.703 -81.929 1.00 92.31 350 PHE A N 1
ATOM 2692 C CA . PHE A 1 350 ? 77.857 35.492 -81.310 1.00 92.31 350 PHE A CA 1
ATOM 2693 C C . PHE A 1 350 ? 76.590 35.013 -82.014 1.00 92.31 350 PHE A C 1
ATOM 2695 O O . PHE A 1 350 ? 75.615 35.754 -82.164 1.00 92.31 350 PHE A O 1
ATOM 2702 N N . ASN A 1 351 ? 76.602 33.755 -82.439 1.00 89.00 351 ASN A N 1
ATOM 2703 C CA . ASN A 1 351 ? 75.472 33.089 -83.061 1.00 89.00 351 ASN A CA 1
ATOM 2704 C C . ASN A 1 351 ? 75.043 31.907 -82.201 1.00 89.00 351 ASN A C 1
ATOM 2706 O O . ASN A 1 351 ? 75.817 30.980 -81.968 1.00 89.00 351 ASN A O 1
ATOM 2710 N N . ILE A 1 352 ? 73.794 31.935 -81.753 1.00 89.75 352 ILE A N 1
ATOM 2711 C CA . ILE A 1 352 ? 73.148 30.832 -81.057 1.00 89.75 352 ILE A CA 1
ATOM 2712 C C . ILE A 1 352 ? 72.755 29.788 -82.099 1.00 89.75 352 ILE A C 1
ATOM 2714 O O . ILE A 1 352 ? 71.913 30.026 -82.964 1.00 89.75 352 ILE A O 1
ATOM 2718 N N . ILE A 1 353 ? 73.363 28.614 -81.990 1.00 86.06 353 ILE A N 1
ATOM 2719 C CA . ILE A 1 353 ? 73.085 27.453 -82.836 1.00 86.06 353 ILE A CA 1
ATOM 2720 C C . ILE A 1 353 ? 71.896 26.668 -82.269 1.00 86.06 353 ILE A C 1
ATOM 2722 O O . ILE A 1 353 ? 71.052 26.190 -83.023 1.00 86.06 353 ILE A O 1
ATOM 2726 N N . SER A 1 354 ? 71.805 26.558 -80.939 1.00 83.50 354 SER A N 1
ATOM 2727 C CA . SER A 1 354 ? 70.713 25.880 -80.237 1.00 83.50 354 SER A CA 1
ATOM 2728 C C . SER A 1 354 ? 70.311 26.648 -78.983 1.00 83.50 354 SER A C 1
ATOM 2730 O O . SER A 1 354 ? 71.161 26.996 -78.165 1.00 83.50 354 SER A O 1
ATOM 2732 N N . GLN A 1 355 ? 69.011 26.901 -78.827 1.00 82.75 355 GLN A N 1
ATOM 2733 C CA . GLN A 1 355 ? 68.437 27.570 -77.655 1.00 82.75 355 GLN A CA 1
ATOM 2734 C C . GLN A 1 355 ? 68.414 26.634 -76.438 1.00 82.75 355 GLN A C 1
ATOM 2736 O O . GLN A 1 355 ? 68.302 25.420 -76.600 1.00 82.75 355 GLN A O 1
ATOM 2741 N N . LEU A 1 356 ? 68.451 27.202 -75.225 1.00 81.56 356 LEU A N 1
ATOM 2742 C CA . LEU A 1 356 ? 68.264 26.425 -73.994 1.00 81.56 356 LEU A CA 1
ATOM 2743 C C . LEU A 1 356 ? 66.851 25.827 -73.923 1.00 81.56 356 LEU A C 1
ATOM 2745 O O . LEU A 1 356 ? 65.867 26.497 -74.251 1.00 81.56 356 LEU A O 1
ATOM 2749 N N . LYS A 1 357 ? 66.740 24.594 -73.426 1.00 77.94 357 LYS A N 1
ATOM 2750 C CA . LYS A 1 357 ? 65.461 23.949 -73.092 1.00 77.94 357 LYS A CA 1
ATOM 2751 C C . LYS A 1 357 ? 65.570 23.163 -71.786 1.00 77.94 357 LYS A C 1
ATOM 2753 O O . LYS A 1 357 ? 66.661 22.839 -71.323 1.00 77.94 357 LYS A O 1
ATOM 2758 N N . TYR A 1 358 ? 64.421 22.881 -71.169 1.00 78.94 358 TYR A N 1
ATOM 2759 C CA . TYR A 1 358 ? 64.295 21.959 -70.027 1.00 78.94 358 TYR A CA 1
ATOM 2760 C C . TYR A 1 358 ? 65.262 22.256 -68.860 1.00 78.94 358 TYR A C 1
ATOM 2762 O O . TYR A 1 358 ? 65.903 21.366 -68.308 1.00 78.94 358 TYR A O 1
ATOM 2770 N N . GLY A 1 359 ? 65.399 23.538 -68.493 1.00 71.00 359 GLY A N 1
ATOM 2771 C CA . GLY A 1 359 ? 66.273 23.975 -67.392 1.00 71.00 359 GLY A CA 1
ATOM 2772 C C . GLY A 1 359 ? 67.762 24.096 -67.749 1.00 71.00 359 GLY A C 1
ATOM 2773 O O . GLY A 1 359 ? 68.596 24.144 -66.843 1.00 71.00 359 GLY A O 1
ATOM 2774 N N . GLY A 1 360 ? 68.083 24.132 -69.048 1.00 79.00 360 GLY A N 1
ATOM 2775 C CA . GLY A 1 360 ? 69.410 24.390 -69.613 1.00 79.00 360 GLY A CA 1
ATOM 2776 C C . GLY A 1 360 ? 70.075 25.683 -69.149 1.00 79.00 360 GLY A C 1
ATOM 2777 O O . GLY A 1 360 ? 69.416 26.628 -68.720 1.00 79.00 360 GLY A O 1
ATOM 2778 N N . ALA A 1 361 ? 71.402 25.739 -69.254 1.00 82.38 361 ALA A N 1
ATOM 2779 C CA . ALA A 1 361 ? 72.178 26.957 -69.071 1.00 82.38 361 ALA A CA 1
ATOM 2780 C C . ALA A 1 361 ? 71.921 27.897 -70.249 1.00 82.38 361 ALA A C 1
ATOM 2782 O O . ALA A 1 361 ? 71.891 27.461 -71.402 1.00 82.38 361 ALA A O 1
ATOM 2783 N N . SER A 1 362 ? 71.783 29.188 -69.959 1.00 87.06 362 SER A N 1
ATOM 2784 C CA . SER A 1 362 ? 71.810 30.228 -70.986 1.00 87.06 362 SER A CA 1
ATOM 2785 C C . SER A 1 362 ? 73.167 30.263 -71.690 1.00 87.06 362 SER A C 1
ATOM 2787 O O . SER A 1 362 ? 74.185 29.900 -71.098 1.00 87.06 362 SER A O 1
ATOM 2789 N N . CYS A 1 363 ? 73.180 30.715 -72.945 1.00 88.44 363 CYS A N 1
ATOM 2790 C CA . CYS A 1 363 ? 74.421 30.923 -73.684 1.00 88.44 363 CYS A CA 1
ATOM 2791 C C . CYS A 1 363 ? 75.298 31.973 -72.986 1.00 88.44 363 CYS A C 1
ATOM 2793 O O . CYS A 1 363 ? 74.803 32.818 -72.240 1.00 88.44 363 CYS A O 1
ATOM 2795 N N . GLU A 1 364 ? 76.602 31.937 -73.259 1.00 88.31 364 GLU A N 1
ATOM 2796 C CA . GLU A 1 364 ? 77.558 32.908 -72.711 1.00 88.31 364 GLU A CA 1
ATOM 2797 C C . GLU A 1 364 ? 77.328 34.356 -73.188 1.00 88.31 364 GLU A C 1
ATOM 2799 O O . GLU A 1 364 ? 77.818 35.286 -72.550 1.00 88.31 364 GLU A O 1
ATOM 2804 N N . ALA A 1 365 ? 76.586 34.543 -74.284 1.00 86.75 365 ALA A N 1
ATOM 2805 C CA . ALA A 1 365 ? 76.224 35.831 -74.868 1.00 86.75 365 ALA A CA 1
ATOM 2806 C C . ALA A 1 365 ? 74.856 35.750 -75.576 1.00 86.75 365 ALA A C 1
ATOM 2808 O O . ALA A 1 365 ? 74.337 34.656 -75.830 1.00 86.75 365 ALA A O 1
ATOM 2809 N N . GLU A 1 366 ? 74.262 36.903 -75.882 1.00 88.56 366 GLU A N 1
ATOM 2810 C CA . GLU A 1 366 ? 73.009 37.001 -76.631 1.00 88.56 366 GLU A CA 1
ATOM 2811 C C . GLU A 1 366 ? 73.254 36.916 -78.149 1.00 88.56 366 GLU A C 1
ATOM 2813 O O . GLU A 1 366 ? 74.352 37.158 -78.656 1.00 88.56 366 GLU A O 1
ATOM 2818 N N . GLN A 1 367 ? 72.217 36.543 -78.906 1.00 90.75 367 GLN A N 1
ATOM 2819 C CA . GLN A 1 367 ? 72.296 36.478 -80.367 1.00 90.75 367 GLN A CA 1
ATOM 2820 C C . GLN A 1 367 ? 72.653 37.854 -80.945 1.00 90.75 367 GLN A C 1
ATOM 2822 O O . GLN A 1 367 ? 71.898 38.810 -80.782 1.00 90.75 367 GLN A O 1
ATOM 2827 N N . GLY A 1 368 ? 73.746 37.925 -81.704 1.00 87.06 368 GLY A N 1
ATOM 2828 C CA . GLY A 1 368 ? 74.204 39.162 -82.337 1.00 87.06 368 GLY A CA 1
ATOM 2829 C C . GLY A 1 368 ? 75.138 40.014 -81.474 1.00 87.06 368 GLY A C 1
ATOM 2830 O O . GLY A 1 368 ? 75.585 41.066 -81.937 1.00 87.06 368 GLY A O 1
ATOM 2831 N N . ASP A 1 369 ? 75.475 39.575 -80.256 1.00 91.62 369 ASP A N 1
ATOM 2832 C CA . ASP A 1 369 ? 76.500 40.238 -79.449 1.00 91.62 369 ASP A CA 1
ATOM 2833 C C . ASP A 1 369 ? 77.832 40.261 -80.198 1.00 91.62 369 ASP A C 1
ATOM 2835 O O . ASP A 1 369 ? 78.198 39.288 -80.856 1.00 91.62 369 ASP A O 1
ATOM 2839 N N . THR A 1 370 ? 78.580 41.364 -80.099 1.00 88.88 370 THR A N 1
ATOM 2840 C CA . THR A 1 370 ? 79.873 41.520 -80.783 1.00 88.88 370 THR A CA 1
ATOM 2841 C C . THR A 1 370 ? 81.029 41.701 -79.809 1.00 88.88 370 THR A C 1
ATOM 2843 O O . THR A 1 370 ? 80.923 42.485 -78.867 1.00 88.88 370 THR A O 1
ATOM 2846 N N . LYS A 1 371 ? 82.171 41.062 -80.084 1.00 87.94 371 LYS A N 1
ATOM 2847 C CA . LYS A 1 371 ? 83.434 41.295 -79.369 1.00 87.94 371 LYS A CA 1
ATOM 2848 C C . LYS A 1 371 ? 84.566 41.594 -80.341 1.00 87.94 371 LYS A C 1
ATOM 2850 O O . LYS A 1 371 ? 84.588 41.086 -81.459 1.00 87.94 371 LYS A O 1
ATOM 2855 N N . GLN A 1 372 ? 85.520 42.404 -79.900 1.00 86.69 372 GLN A N 1
ATOM 2856 C CA . GLN A 1 372 ? 86.679 42.795 -80.697 1.00 86.69 372 GLN A CA 1
ATOM 2857 C C . GLN A 1 372 ? 87.948 42.156 -80.142 1.00 86.69 372 GLN A C 1
ATOM 2859 O O . GLN A 1 372 ? 88.160 42.126 -78.930 1.00 86.69 372 GLN A O 1
ATOM 2864 N N . GLN A 1 373 ? 88.801 41.665 -81.035 1.00 84.50 373 GLN A N 1
ATOM 2865 C CA . GLN A 1 373 ? 90.107 41.118 -80.700 1.00 84.50 373 GLN A CA 1
ATOM 2866 C C . GLN A 1 373 ? 91.175 41.782 -81.567 1.00 84.50 373 GLN A C 1
ATOM 2868 O O . GLN A 1 373 ? 91.048 41.855 -82.791 1.00 84.50 373 GLN A O 1
ATOM 2873 N N . LEU A 1 374 ? 92.227 42.275 -80.914 1.00 79.69 374 LEU A N 1
ATOM 2874 C CA . LEU A 1 374 ? 93.402 42.820 -81.587 1.00 79.69 374 LEU A CA 1
ATOM 2875 C C . LEU A 1 374 ? 94.177 41.684 -82.254 1.00 79.69 374 LEU A C 1
ATOM 2877 O O . LEU A 1 374 ? 94.423 40.651 -81.630 1.00 79.69 374 LEU A O 1
ATOM 2881 N N . ILE A 1 375 ? 94.584 41.901 -83.498 1.00 7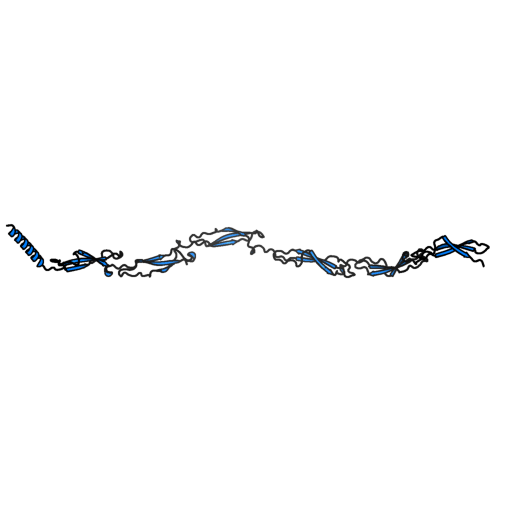5.25 375 ILE A N 1
ATOM 2882 C CA . ILE A 1 375 ? 95.428 40.982 -84.250 1.00 75.25 375 ILE A CA 1
ATOM 2883 C C . ILE A 1 375 ? 96.807 41.622 -84.393 1.00 75.25 375 ILE A C 1
ATOM 2885 O O . ILE A 1 375 ? 96.951 42.738 -84.901 1.00 75.25 375 ILE A O 1
ATOM 2889 N N . SER A 1 376 ? 97.828 40.903 -83.940 1.00 60.09 376 SER A N 1
ATOM 2890 C CA . SER A 1 376 ? 99.222 41.185 -84.267 1.00 60.09 376 SER A CA 1
ATOM 2891 C C . SER A 1 376 ? 99.535 40.581 -85.633 1.00 60.09 376 SER A C 1
ATOM 2893 O O . SER A 1 376 ? 99.445 39.365 -85.792 1.00 60.09 376 SER A O 1
ATOM 2895 N N . VAL A 1 377 ? 99.880 41.421 -86.606 1.00 58.59 377 VAL A N 1
ATOM 2896 C CA . VAL A 1 377 ? 100.433 40.970 -87.888 1.00 58.59 377 VAL A CA 1
ATOM 2897 C C . VAL A 1 377 ? 101.890 40.569 -87.622 1.00 58.59 377 VAL A C 1
ATOM 2899 O O . VAL A 1 377 ? 102.645 41.403 -87.118 1.00 58.59 377 VAL A O 1
ATOM 2902 N N . GLU A 1 378 ? 102.252 39.302 -87.855 1.00 55.25 378 GLU A N 1
ATOM 2903 C CA . GLU A 1 378 ? 103.663 38.862 -87.879 1.00 55.25 378 GLU A CA 1
ATOM 2904 C C . GLU A 1 378 ? 104.388 39.369 -89.128 1.00 55.25 378 GLU A C 1
ATOM 2906 O O . GLU A 1 378 ? 103.795 39.291 -90.230 1.00 55.25 378 GLU A O 1
#

Sequence (378 aa):
MLQYILLILVLAAVFYVHQQMQNPANNCEGEWVWAEECTEDCSSGKSKLVGTYKVTKAATGFGKCDFKDGETKEKPCPVDMCPPEDCVGDWVDDEICIGSCSKRNATRFSQYVIEEPERYGGEECDTEAGKVKEVECPYNMCPPEKCVHTVEWEDCEGYGTTSKRTGAVKIVREGKFGGECDYTEGQIIEEPCPRSLRPTEIDEDCEGDWTWDESCTGMCSDNSAIQSATYVVTKEHSGSGAYCPFEDGETKTQPCPEDKCPPEDCKHEWIWNETCEGGSTCTEGMTLTGTYKKLGDPLQGGAACEFDDGDTKEIACPESKCPREDCVGEWNLKDSVDNEYVTGMSTYEFNIISQLKYGGASCEAEQGDTKQQLISVE

Foldseek 3Di:
DVVVVVVVVVVVVVVVVVVLVPKDWDAWDWDWDKDPAWPDACVVVPTWIKTFIATPGHTDRPYYYPDDHRDMDIDHDDLQRHDKDAWDKDWDWDLAWDDAVVVQPIKTKTFIATPGAIGSPYHGDPDDGGDMDIDGDDQLRGDKDAWDKDWAKDAWDDADQQIKIKTFIDTPGHIGNPHYYPDDGRDIDMDGDDPVRHPQWPFAAWDKDWDKDQAWDDAVVVQPTKIKIFIATPGAGIRNHHGDPDDGRDMDIDRDDLLRGDKFAWDKDWAKDQAWDAAPFLVGGTKIKTFIATPDAIPDPHHGDPDDGGDIDIDRDDLLRTPWDAWDKDWAFPDKADDPPDKIKTKTFIATPDQTGSPYHYDPDDHGDIDMDIGDDD